Protein AF-0000000072576272 (afdb_homodimer)

Structure (mmCIF, N/CA/C/O backbone):
data_AF-0000000072576272-model_v1
#
loop_
_entity.id
_entity.type
_entity.pdbx_description
1 polymer 'DNA-binding protein'
#
loop_
_atom_site.group_PDB
_atom_site.id
_atom_site.type_symbol
_atom_site.label_atom_id
_atom_site.label_alt_id
_atom_site.label_comp_id
_atom_site.label_asym_id
_atom_site.label_entity_id
_atom_site.label_seq_id
_atom_site.pdbx_PDB_ins_code
_atom_site.Cartn_x
_atom_site.Cartn_y
_atom_site.Cartn_z
_atom_site.occupancy
_atom_site.B_iso_or_equiv
_atom_site.auth_seq_id
_atom_site.auth_comp_id
_atom_site.auth_asym_id
_atom_site.auth_atom_id
_atom_site.pdbx_PDB_model_num
ATOM 1 N N . MET A 1 1 ? 11.078 61.406 -51.906 1 22.48 1 MET A N 1
ATOM 2 C CA . MET A 1 1 ? 11.797 60.844 -50.75 1 22.48 1 MET A CA 1
ATOM 3 C C . MET A 1 1 ? 10.922 59.875 -49.969 1 22.48 1 MET A C 1
ATOM 5 O O . MET A 1 1 ? 9.695 59.875 -50.125 1 22.48 1 MET A O 1
ATOM 9 N N . GLY A 1 2 ? 11.43 59.25 -48.812 1 22.41 2 GLY A N 1
ATOM 10 C CA . GLY A 1 2 ? 11.805 57.938 -48.281 1 22.41 2 GLY A CA 1
ATOM 11 C C . GLY A 1 2 ? 10.773 57.375 -47.312 1 22.41 2 GLY A C 1
ATOM 12 O O . GLY A 1 2 ? 10.977 56.312 -46.75 1 22.41 2 GLY A O 1
ATOM 13 N N . PRO A 1 3 ? 9.586 58.031 -46.969 1 25.97 3 PRO A N 1
ATOM 14 C CA . PRO A 1 3 ? 9.297 57.75 -45.562 1 25.97 3 PRO A CA 1
ATOM 15 C C . PRO A 1 3 ? 8.672 56.375 -45.344 1 25.97 3 PRO A C 1
ATOM 17 O O . PRO A 1 3 ? 7.793 55.969 -46.094 1 25.97 3 PRO A O 1
ATOM 20 N N . LEU A 1 4 ? 9.484 55.281 -45 1 25.03 4 LEU A N 1
ATOM 21 C CA . LEU A 1 4 ? 9.469 53.844 -44.75 1 25.03 4 LEU A CA 1
ATOM 22 C C . LEU A 1 4 ? 8.508 53.5 -43.625 1 25.03 4 LEU A C 1
ATOM 24 O O . LEU A 1 4 ? 8.602 52.438 -43.031 1 25.03 4 LEU A O 1
ATOM 28 N N . SER A 1 5 ? 7.391 54.125 -43.438 1 25.56 5 SER A N 1
ATOM 29 C CA . SER A 1 5 ? 6.77 54.031 -42.125 1 25.56 5 SER A CA 1
ATOM 30 C C . SER A 1 5 ? 6.352 52.625 -41.781 1 25.56 5 SER A C 1
ATOM 32 O O . SER A 1 5 ? 5.305 52.156 -42.25 1 25.56 5 SER A O 1
ATOM 34 N N . GLY A 1 6 ? 7.293 51.594 -41.875 1 22.08 6 GLY A N 1
ATOM 35 C CA . GLY A 1 6 ? 7.098 50.156 -41.75 1 22.08 6 GLY A CA 1
ATOM 36 C C . GLY A 1 6 ? 6.488 49.75 -40.438 1 22.08 6 GLY A C 1
ATOM 37 O O . GLY A 1 6 ? 7.16 49.812 -39.375 1 22.08 6 GLY A O 1
ATOM 38 N N . ARG A 1 7 ? 5.332 50.125 -40.094 1 24.16 7 ARG A N 1
ATOM 39 C CA . ARG A 1 7 ? 4.68 49.844 -38.812 1 24.16 7 ARG A CA 1
ATOM 40 C C . ARG A 1 7 ? 4.625 48.344 -38.531 1 24.16 7 ARG A C 1
ATOM 42 O O . ARG A 1 7 ? 3.799 47.625 -39.125 1 24.16 7 ARG A O 1
ATOM 49 N N . ASP A 1 8 ? 5.824 47.688 -38.531 1 22.64 8 ASP A N 1
ATOM 50 C CA . ASP A 1 8 ? 6.004 46.281 -38.281 1 22.64 8 ASP A CA 1
ATOM 51 C C . ASP A 1 8 ? 5.285 45.844 -37 1 22.64 8 ASP A C 1
ATOM 53 O O . ASP A 1 8 ? 5.59 46.344 -35.906 1 22.64 8 ASP A O 1
ATOM 57 N N . GLY A 1 9 ? 4.012 45.781 -37.125 1 21.58 9 GLY A N 1
ATOM 58 C CA . GLY A 1 9 ? 3.092 45.375 -36.062 1 21.58 9 GLY A CA 1
ATOM 59 C C . GLY A 1 9 ? 3.525 44.125 -35.344 1 21.58 9 GLY A C 1
ATOM 60 O O . GLY A 1 9 ? 3.662 43.062 -35.969 1 21.58 9 GLY A O 1
ATOM 61 N N . TRP A 1 10 ? 4.551 44.219 -34.406 1 22.73 10 TRP A N 1
ATOM 62 C CA . TRP A 1 10 ? 5.066 43.188 -33.531 1 22.73 10 TRP A CA 1
ATOM 63 C C . TRP A 1 10 ? 3.928 42.406 -32.875 1 22.73 10 TRP A C 1
ATOM 65 O O . TRP A 1 10 ? 3.156 42.969 -32.094 1 22.73 10 TRP A O 1
ATOM 75 N N . GLU A 1 11 ? 3.105 41.719 -33.688 1 22.34 11 GLU A N 1
ATOM 76 C CA . GLU A 1 11 ? 2.121 40.812 -33.094 1 22.34 11 GLU A CA 1
ATOM 77 C C . GLU A 1 11 ? 2.756 39.906 -32.062 1 22.34 11 GLU A C 1
ATOM 79 O O . GLU A 1 11 ? 3.596 39.062 -32.375 1 22.34 11 GLU A O 1
ATOM 84 N N . VAL A 1 12 ? 3.154 40.469 -30.922 1 23.55 12 VAL A N 1
ATOM 85 C CA . VAL A 1 12 ? 3.604 39.688 -29.766 1 23.55 12 VAL A CA 1
ATOM 86 C C . VAL A 1 12 ? 2.67 38.5 -29.547 1 23.55 12 VAL A C 1
ATOM 88 O O . VAL A 1 12 ? 1.47 38.688 -29.328 1 23.55 12 VAL A O 1
ATOM 91 N N . SER A 1 13 ? 2.785 37.5 -30.391 1 22.16 13 SER A N 1
ATOM 92 C CA . SER A 1 13 ? 2.156 36.219 -30.156 1 22.16 13 SER A CA 1
ATOM 93 C C . SER A 1 13 ? 2.209 35.844 -28.672 1 22.16 13 SER A C 1
ATOM 95 O O . SER A 1 13 ? 3.291 35.719 -28.094 1 22.16 13 SER A O 1
ATOM 97 N N . ARG A 1 14 ? 1.21 36.219 -27.906 1 23.78 14 ARG A N 1
ATOM 98 C CA . ARG A 1 14 ? 0.856 35.812 -26.562 1 23.78 14 ARG A CA 1
ATOM 99 C C . ARG A 1 14 ? 1.092 34.312 -26.375 1 23.78 14 ARG A C 1
ATOM 101 O O . ARG A 1 14 ? 0.401 33.5 -26.984 1 23.78 14 ARG A O 1
ATOM 108 N N . MET A 1 15 ? 2.381 33.906 -26.516 1 22.58 15 MET A N 1
ATOM 109 C CA . MET A 1 15 ? 2.77 32.562 -26.125 1 22.58 15 MET A CA 1
ATOM 110 C C . MET A 1 15 ? 1.985 32.094 -24.906 1 22.58 15 MET A C 1
ATOM 112 O O . MET A 1 15 ? 2.082 32.688 -23.828 1 22.58 15 MET A O 1
ATOM 116 N N . THR A 1 16 ? 0.76 31.672 -25.141 1 24.33 16 THR A N 1
ATOM 117 C CA . THR A 1 16 ? -0.129 30.984 -24.203 1 24.33 16 THR A CA 1
ATOM 118 C C . THR A 1 16 ? 0.655 30.016 -23.328 1 24.33 16 THR A C 1
ATOM 120 O O . THR A 1 16 ? 1.372 29.141 -23.844 1 24.33 16 THR A O 1
ATOM 123 N N . ASP A 1 17 ? 1.255 30.547 -22.266 1 23.66 17 ASP A N 1
ATOM 124 C CA . ASP A 1 17 ? 1.929 29.828 -21.188 1 23.66 17 ASP A CA 1
ATOM 125 C C . ASP A 1 17 ? 1.191 28.547 -20.844 1 23.66 17 ASP A C 1
ATOM 127 O O . ASP A 1 17 ? 0.125 28.578 -20.219 1 23.66 17 ASP A O 1
ATOM 131 N N . GLY A 1 18 ? 0.943 27.609 -21.734 1 25.03 18 GLY A N 1
ATOM 132 C CA . GLY A 1 18 ? 0.444 26.25 -21.547 1 25.03 18 GLY A CA 1
ATOM 133 C C . GLY A 1 18 ? 1.062 25.547 -20.359 1 25.03 18 GLY A C 1
ATOM 134 O O . GLY A 1 18 ? 1.718 24.516 -20.516 1 25.03 18 GLY A O 1
ATOM 135 N N . THR A 1 19 ? 1.659 26.312 -19.453 1 26.7 19 THR A N 1
ATOM 136 C CA . THR A 1 19 ? 2.219 25.641 -18.281 1 26.7 19 THR A CA 1
ATOM 137 C C . THR A 1 19 ? 1.241 24.594 -17.734 1 26.7 19 THR A C 1
ATOM 139 O O . THR A 1 19 ? 0.133 24.938 -17.328 1 26.7 19 THR A O 1
ATOM 142 N N . GLY A 1 20 ? 1.047 23.562 -18.344 1 26.77 20 GLY A N 1
ATOM 143 C CA . GLY A 1 20 ? 0.31 22.391 -17.906 1 26.77 20 GLY A CA 1
ATOM 144 C C . GLY A 1 20 ? 0.297 22.219 -16.391 1 26.77 20 GLY A C 1
ATOM 145 O O . GLY A 1 20 ? 1.188 22.719 -15.703 1 26.77 20 GLY A O 1
ATOM 146 N N . GLY A 1 21 ? -0.898 22.094 -15.82 1 28.64 21 GLY A N 1
ATOM 147 C CA . GLY A 1 21 ? -1.376 22.062 -14.445 1 28.64 21 GLY A CA 1
ATOM 148 C C . GLY A 1 21 ? -0.506 21.219 -13.531 1 28.64 21 GLY A C 1
ATOM 149 O O . GLY A 1 21 ? -0.474 20 -13.656 1 28.64 21 GLY A O 1
ATOM 150 N N . ALA A 1 22 ? 0.63 21.531 -13.211 1 30.88 22 ALA A N 1
ATOM 151 C CA . ALA A 1 22 ? 1.4 21.156 -12.031 1 30.88 22 ALA A CA 1
ATOM 152 C C . ALA A 1 22 ? 0.482 20.875 -10.844 1 30.88 22 ALA A C 1
ATOM 154 O O . ALA A 1 22 ? -0.391 21.688 -10.516 1 30.88 22 ALA A O 1
ATOM 155 N N . GLY A 1 23 ? 0.097 19.547 -10.719 1 32.31 23 GLY A N 1
ATOM 156 C CA . GLY A 1 23 ? -0.781 18.938 -9.734 1 32.31 23 GLY A CA 1
ATOM 157 C C . GLY A 1 23 ? -0.742 19.625 -8.383 1 32.31 23 GLY A C 1
ATOM 158 O O . GLY A 1 23 ? 0.329 19.797 -7.797 1 32.31 23 GLY A O 1
ATOM 159 N N . GLU A 1 24 ? -1.541 20.594 -8.156 1 35.34 24 GLU A N 1
ATOM 160 C CA . GLU A 1 24 ? -1.803 21.203 -6.859 1 35.34 24 GLU A CA 1
ATOM 161 C C . GLU A 1 24 ? -1.74 20.156 -5.742 1 35.34 24 GLU A C 1
ATOM 163 O O . GLU A 1 24 ? -2.285 19.062 -5.879 1 35.34 24 GLU A O 1
ATOM 168 N N . PRO A 1 25 ? -0.757 20.156 -5.004 1 39.19 25 PRO A N 1
ATOM 169 C CA . PRO A 1 25 ? -0.667 19.188 -3.9 1 39.19 25 PRO A CA 1
ATOM 170 C C . PRO A 1 25 ? -2.006 18.969 -3.199 1 39.19 25 PRO A C 1
ATOM 172 O O . PRO A 1 25 ? -2.863 19.859 -3.207 1 39.19 25 PRO A O 1
ATOM 175 N N . GLU A 1 26 ? -2.65 17.828 -3.193 1 44.94 26 GLU A N 1
ATOM 176 C CA . GLU A 1 26 ? -3.84 17.531 -2.408 1 44.94 26 GLU A CA 1
ATOM 177 C C . GLU A 1 26 ? -3.729 18.078 -0.992 1 44.94 26 GLU A C 1
ATOM 179 O O . GLU A 1 26 ? -2.631 18.156 -0.433 1 44.94 26 GLU A O 1
ATOM 184 N N . ALA A 1 27 ? -4.828 18.734 -0.482 1 51.06 27 ALA A N 1
ATOM 185 C CA . ALA A 1 27 ? -5.012 19.328 0.837 1 51.06 27 ALA A CA 1
ATOM 186 C C . ALA A 1 27 ? -4.539 18.391 1.939 1 51.06 27 ALA A C 1
ATOM 188 O O . ALA A 1 27 ? -4.91 17.219 1.958 1 51.06 27 ALA A O 1
ATOM 189 N N . SER A 1 28 ? -3.338 18.453 2.318 1 58.81 28 SER A N 1
ATOM 190 C CA . SER A 1 28 ? -2.82 17.766 3.494 1 58.81 28 SER A CA 1
ATOM 191 C C . SER A 1 28 ? -3.301 18.438 4.781 1 58.81 28 SER A C 1
ATOM 193 O O . SER A 1 28 ? -3.742 19.578 4.766 1 58.81 28 SER A O 1
ATOM 195 N N . ASP A 1 29 ? -3.477 17.609 5.742 1 63.03 29 ASP A N 1
ATOM 196 C CA . ASP A 1 29 ? -3.857 18.156 7.039 1 63.03 29 ASP A CA 1
ATOM 197 C C . ASP A 1 29 ? -2.975 19.344 7.41 1 63.03 29 ASP A C 1
ATOM 199 O O . ASP A 1 29 ? -3.449 20.312 8.008 1 63.03 29 ASP A O 1
ATOM 203 N N . SER A 1 30 ? -1.798 19.203 6.93 1 67.75 30 SER A N 1
ATOM 204 C CA . SER A 1 30 ? -0.899 20.328 7.23 1 67.75 30 SER A CA 1
ATOM 205 C C . SER A 1 30 ? -1.295 21.578 6.457 1 67.75 30 SER A C 1
ATOM 207 O O . SER A 1 30 ? -1.229 22.688 6.992 1 67.75 30 SER A O 1
ATOM 209 N N . LEU A 1 31 ? -1.839 21.328 5.242 1 73.75 31 LEU A N 1
ATOM 210 C CA 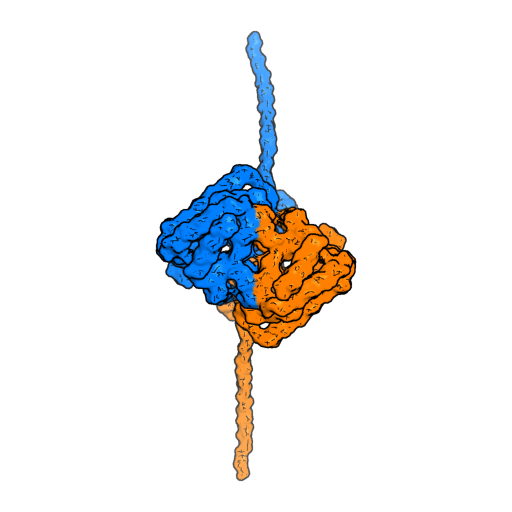. LEU A 1 31 ? -2.27 22.453 4.438 1 73.75 31 LEU A CA 1
ATOM 211 C C . LEU A 1 31 ? -3.52 23.109 5.027 1 73.75 31 LEU A C 1
ATOM 213 O O . LEU A 1 31 ? -3.615 24.328 5.102 1 73.75 31 LEU A O 1
ATOM 217 N N . LYS A 1 32 ? -4.391 22.25 5.434 1 76.25 32 LYS A N 1
ATOM 218 C CA . LYS A 1 32 ? -5.617 22.766 6.031 1 76.25 32 LYS A CA 1
ATOM 219 C C . LYS A 1 32 ? -5.316 23.516 7.332 1 76.25 32 LYS A C 1
ATOM 221 O O . LYS A 1 32 ? -5.875 24.578 7.586 1 76.25 32 LYS A O 1
ATOM 226 N N . ALA A 1 33 ? -4.406 22.859 8.148 1 78.69 33 ALA A N 1
ATOM 227 C CA . ALA A 1 33 ? -4.004 23.516 9.391 1 78.69 33 ALA A CA 1
ATOM 228 C C . ALA A 1 33 ? -3.377 24.875 9.109 1 78.69 33 ALA A C 1
ATOM 230 O O . ALA A 1 33 ? -3.695 25.859 9.773 1 78.69 33 ALA A O 1
ATOM 231 N N . PHE A 1 34 ? -2.535 24.891 8.07 1 86.31 34 PHE A N 1
ATOM 232 C CA . PHE A 1 34 ? -1.884 26.125 7.688 1 86.31 34 PHE A CA 1
ATOM 233 C C . PHE A 1 34 ? -2.91 27.156 7.234 1 86.31 34 PHE A C 1
ATOM 235 O O . PHE A 1 34 ? -2.863 28.328 7.656 1 86.31 34 PHE A O 1
ATOM 242 N N . GLY A 1 35 ? -3.822 26.656 6.391 1 89.12 35 GLY A N 1
ATOM 243 C CA . GLY A 1 35 ? -4.871 27.531 5.902 1 89.12 35 GLY A CA 1
ATOM 244 C C . GLY A 1 35 ? -5.68 28.172 7.016 1 89.12 35 GLY A C 1
ATOM 245 O O . GLY A 1 35 ? -5.992 29.359 6.961 1 89.12 35 GLY A O 1
ATOM 246 N N . GLU A 1 36 ? -6.004 27.406 8.047 1 88.12 36 GLU A N 1
ATOM 247 C CA . GLU A 1 36 ? -6.75 27.906 9.195 1 88.12 36 GLU A CA 1
ATOM 248 C C . GLU A 1 36 ? -5.957 28.984 9.938 1 88.12 36 GLU A C 1
ATOM 250 O O . GLU A 1 36 ? -6.531 29.953 10.445 1 88.12 36 GLU A O 1
ATOM 255 N N . VAL A 1 37 ? -4.648 28.781 10.039 1 91.31 37 VAL A N 1
ATOM 256 C CA . VAL A 1 37 ? -3.795 29.75 10.711 1 91.31 37 VAL A CA 1
ATOM 257 C C . VAL A 1 37 ? -3.779 31.062 9.922 1 91.31 37 VAL A C 1
ATOM 259 O O . VAL A 1 37 ? -3.91 32.156 10.5 1 91.31 37 VAL A O 1
ATOM 262 N N . VAL A 1 38 ? -3.664 30.938 8.578 1 93.69 38 VAL A N 1
ATOM 263 C CA . VAL A 1 38 ? -3.697 32.125 7.73 1 93.69 38 VAL A CA 1
ATOM 264 C C . VAL A 1 38 ? -5.02 32.875 7.922 1 93.69 38 VAL A C 1
ATOM 266 O O . VAL A 1 38 ? -5.039 34.094 8.125 1 93.69 38 VAL A O 1
ATOM 269 N N . LYS A 1 39 ? -6.074 32.125 7.902 1 93.75 39 LYS A N 1
ATOM 270 C CA . LYS A 1 39 ? -7.414 32.688 8.055 1 93.75 39 LYS A CA 1
ATOM 271 C C . LYS A 1 39 ? -7.562 33.375 9.391 1 93.75 39 LYS A C 1
ATOM 273 O O . LYS A 1 39 ? -8.102 34.5 9.453 1 93.75 39 LYS A O 1
ATOM 278 N N . ALA A 1 40 ? -7.125 32.781 10.453 1 92.62 40 ALA A N 1
ATOM 279 C CA . ALA A 1 40 ? -7.215 33.375 11.789 1 92.62 40 ALA A CA 1
ATOM 280 C C . ALA A 1 40 ? -6.453 34.688 11.859 1 92.62 40 ALA A C 1
ATOM 282 O O . ALA A 1 40 ? -6.961 35.688 12.398 1 92.62 40 ALA A O 1
ATOM 283 N N . PHE A 1 41 ? -5.246 34.719 11.312 1 94.38 41 PHE A N 1
ATOM 284 C CA . PHE A 1 41 ? -4.441 35.938 11.328 1 94.38 41 PHE A CA 1
ATOM 285 C C . PHE A 1 41 ? -5.078 37.031 10.469 1 94.38 41 PHE A C 1
ATOM 287 O O . PHE A 1 41 ? -5.047 38.219 10.82 1 94.38 41 PHE A O 1
ATOM 294 N N . ARG A 1 42 ? -5.637 36.562 9.312 1 95 42 ARG A N 1
ATOM 295 C CA . ARG A 1 42 ? -6.309 37.531 8.453 1 95 42 ARG A CA 1
ATOM 296 C C . ARG A 1 42 ? -7.484 38.188 9.188 1 95 42 ARG A C 1
ATOM 298 O O . ARG A 1 42 ? -7.633 39.406 9.156 1 95 42 ARG A O 1
ATOM 305 N N . LYS A 1 43 ? -8.234 37.406 9.875 1 93.88 43 LYS A N 1
ATOM 306 C CA . LYS A 1 43 ? -9.398 37.906 10.609 1 93.88 43 LYS A CA 1
ATOM 307 C C . LYS A 1 43 ? -8.969 38.781 11.773 1 93.88 43 LYS A C 1
ATOM 309 O O . LYS A 1 43 ? -9.609 39.812 12.055 1 93.88 43 LYS A O 1
ATOM 314 N N . ARG A 1 44 ? -7.961 38.406 12.422 1 91.75 44 ARG A N 1
ATOM 315 C CA . ARG A 1 44 ? -7.434 39.219 13.523 1 91.75 44 ARG A CA 1
ATOM 316 C C . ARG A 1 44 ? -7.02 40.594 13.031 1 91.75 44 ARG A C 1
ATOM 318 O O . ARG A 1 44 ? -7.199 41.594 13.742 1 91.75 44 ARG A O 1
ATOM 325 N N . ALA A 1 45 ? -6.469 40.656 11.859 1 93.69 45 ALA A N 1
ATOM 326 C CA . ALA A 1 45 ? -6.031 41.906 11.266 1 93.69 45 ALA A CA 1
ATOM 327 C C . ALA A 1 45 ? -7.215 42.719 10.734 1 93.69 45 ALA A C 1
ATOM 329 O O . ALA A 1 45 ? -7.047 43.812 10.25 1 93.69 45 ALA A O 1
ATOM 330 N N . GLY A 1 46 ? -8.469 42.062 10.773 1 94 46 GLY A N 1
ATOM 331 C CA . GLY A 1 46 ? -9.672 42.719 10.32 1 94 46 GLY A CA 1
ATOM 332 C C . GLY A 1 46 ? -9.797 42.781 8.812 1 94 46 GLY A C 1
ATOM 333 O O . GLY A 1 46 ? -10.445 43.688 8.273 1 94 46 GLY A O 1
ATOM 334 N N . LEU A 1 47 ? -9.148 41.969 8.141 1 95.5 47 LEU A N 1
ATOM 335 C CA . LEU A 1 47 ? -9.125 42.031 6.684 1 95.5 47 LEU A CA 1
ATOM 336 C C . LEU A 1 47 ? -10.055 40.969 6.094 1 95.5 47 LEU A C 1
ATOM 338 O O . LEU A 1 47 ? -10.133 39.844 6.602 1 95.5 47 LEU A O 1
ATOM 342 N N . THR A 1 48 ? -10.812 41.406 5.109 1 94.88 48 THR A N 1
ATOM 343 C CA . THR A 1 48 ? -11.484 40.438 4.258 1 94.88 48 THR A CA 1
ATOM 344 C C . THR A 1 48 ? -10.492 39.812 3.277 1 94.88 48 THR A C 1
ATOM 346 O O . THR A 1 48 ? -9.359 40.25 3.15 1 94.88 48 THR A O 1
ATOM 349 N N . GLN A 1 49 ? -10.891 38.688 2.609 1 95.25 49 GLN A N 1
ATOM 350 C CA . GLN A 1 49 ? -10.023 38.062 1.602 1 95.25 49 GLN A CA 1
ATOM 351 C C . GLN A 1 49 ? -9.734 39.062 0.468 1 95.25 49 GLN A C 1
ATOM 353 O O . GLN A 1 49 ? -8.625 39.094 -0.058 1 95.25 49 GLN A O 1
ATOM 358 N N . GLU A 1 50 ? -10.719 39.844 0.169 1 94.31 50 GLU A N 1
ATOM 359 C CA . GLU A 1 50 ? -10.594 40.844 -0.888 1 94.31 50 GLU A CA 1
ATOM 360 C C . GLU A 1 50 ? -9.562 41.906 -0.524 1 94.31 50 GLU A C 1
ATOM 362 O O . GLU A 1 50 ? -8.836 42.406 -1.392 1 94.31 50 GLU A O 1
ATOM 367 N N . GLU A 1 51 ? -9.586 42.312 0.74 1 95.62 51 GLU A N 1
ATOM 368 C CA . GLU A 1 51 ? -8.641 43.312 1.218 1 95.62 51 GLU A CA 1
ATOM 369 C C . GLU A 1 51 ? -7.246 42.719 1.394 1 95.62 51 GLU A C 1
ATOM 371 O O . GLU A 1 51 ? -6.246 43.438 1.256 1 95.62 51 GLU A O 1
ATOM 376 N N . PHE A 1 52 ? -7.172 41.469 1.712 1 96.06 52 PHE A N 1
ATOM 377 C CA . PHE A 1 52 ? -5.918 40.781 2.008 1 96.06 52 PHE A CA 1
ATOM 378 C C . PHE A 1 52 ? -5.176 40.438 0.723 1 96.06 52 PHE A C 1
ATOM 380 O O . PHE A 1 52 ? -3.949 40.531 0.661 1 96.06 52 PHE A O 1
ATOM 387 N N . ALA A 1 53 ? -5.805 40.062 -0.354 1 95.25 53 ALA A N 1
ATOM 388 C CA . ALA A 1 53 ? -5.258 39.5 -1.587 1 95.25 53 ALA A CA 1
ATOM 389 C C . ALA A 1 53 ? -4.242 40.469 -2.215 1 95.25 53 ALA A C 1
ATOM 391 O O . ALA A 1 53 ? -3.123 40.062 -2.539 1 95.25 53 ALA A O 1
ATOM 392 N N . PRO A 1 54 ? -4.602 41.781 -2.303 1 94.31 54 PRO A N 1
ATOM 393 C CA . PRO A 1 54 ? -3.617 42.688 -2.875 1 94.31 54 PRO A CA 1
ATOM 394 C C . PRO A 1 54 ? -2.361 42.844 -2.018 1 94.31 54 PRO A C 1
ATOM 396 O O . PRO A 1 54 ? -1.271 43.062 -2.545 1 94.31 54 PRO A O 1
ATOM 399 N N . GLN A 1 55 ? -2.471 42.688 -0.7 1 95.19 55 GLN A N 1
ATOM 400 C CA . GLN A 1 55 ? -1.34 42.844 0.209 1 95.19 55 GLN A CA 1
ATOM 401 C C . GLN A 1 55 ? -0.342 41.688 0.036 1 95.19 55 GLN A C 1
ATOM 403 O O . GLN A 1 55 ? 0.855 41.875 0.272 1 95.19 55 GLN A O 1
ATOM 408 N N . VAL A 1 56 ? -0.884 40.594 -0.365 1 94.31 56 VAL A N 1
ATOM 409 C CA . VAL A 1 56 ? 0.008 39.438 -0.54 1 94.31 56 VAL A CA 1
ATOM 410 C C . VAL A 1 56 ? 0.266 39.219 -2.027 1 94.31 56 VAL A C 1
ATOM 412 O O . VAL A 1 56 ? 0.978 38.281 -2.402 1 94.31 56 VAL A O 1
ATOM 415 N N . ARG A 1 57 ? -0.336 40 -2.971 1 92.06 57 ARG A N 1
ATOM 416 C CA . ARG A 1 57 ? -0.122 40 -4.414 1 92.06 57 ARG A CA 1
ATOM 417 C C . ARG A 1 57 ? -0.586 38.688 -5.047 1 92.06 57 ARG A C 1
ATOM 419 O O . ARG A 1 57 ? 0.138 38.094 -5.84 1 92.06 57 ARG A O 1
ATOM 426 N N . TYR A 1 58 ? -1.602 38.156 -4.609 1 90.94 58 TYR A N 1
ATOM 427 C CA . TYR A 1 58 ? -2.273 37 -5.195 1 90.94 58 TYR A CA 1
ATOM 428 C C . TYR A 1 58 ? -3.756 37.281 -5.406 1 90.94 58 TYR A C 1
ATOM 430 O O . TYR A 1 58 ? -4.297 38.25 -4.852 1 90.94 58 TYR A O 1
ATOM 438 N N . SER A 1 59 ? -4.383 36.562 -6.219 1 90.06 59 SER A N 1
ATOM 439 C CA . SER A 1 59 ? -5.812 36.719 -6.453 1 90.06 59 SER A CA 1
ATOM 440 C C . SER A 1 59 ? -6.629 36.25 -5.254 1 90.06 59 SER A C 1
ATOM 442 O O . SER A 1 59 ? -6.152 35.438 -4.441 1 90.06 59 SER A O 1
ATOM 444 N N . VAL A 1 60 ? -7.828 36.812 -5.121 1 92.38 60 VAL A N 1
ATOM 445 C CA . VAL A 1 60 ? -8.734 36.438 -4.043 1 92.38 60 VAL A CA 1
ATOM 446 C C . VAL A 1 60 ? -8.992 34.938 -4.086 1 92.38 60 VAL A C 1
ATOM 448 O O . VAL A 1 60 ? -8.938 34.281 -3.055 1 92.38 60 VAL A O 1
ATOM 451 N N . PRO A 1 61 ? -9.164 34.344 -5.281 1 85.69 61 PRO A N 1
ATOM 452 C CA . PRO A 1 61 ? -9.367 32.875 -5.297 1 85.69 61 PRO A CA 1
ATOM 453 C C . PRO A 1 61 ? -8.156 32.094 -4.797 1 85.69 61 PRO A C 1
ATOM 455 O O . PRO A 1 61 ? -8.305 31.094 -4.121 1 85.69 61 PRO A O 1
ATOM 458 N N . THR A 1 62 ? -7.059 32.594 -5.137 1 85.12 62 THR A N 1
ATOM 459 C CA . THR A 1 62 ? -5.844 31.938 -4.664 1 85.12 62 THR A CA 1
ATOM 460 C C . THR A 1 62 ? -5.75 32 -3.145 1 85.12 62 THR A C 1
ATOM 462 O O . THR A 1 62 ? -5.449 30.984 -2.494 1 85.12 62 THR A O 1
ATOM 465 N N . VAL A 1 63 ? -6 33.156 -2.598 1 92.75 63 VAL A N 1
ATOM 466 C CA . VAL A 1 63 ? -5.98 33.344 -1.148 1 92.75 63 VAL A CA 1
ATOM 467 C C . VAL A 1 63 ? -7.008 32.406 -0.504 1 92.75 63 VAL A C 1
ATOM 469 O O . VAL A 1 63 ? -6.707 31.734 0.481 1 92.75 63 VAL A O 1
ATOM 472 N N . ALA A 1 64 ? -8.156 32.344 -1.059 1 90.12 64 ALA A N 1
ATOM 473 C CA . ALA A 1 64 ? -9.211 31.469 -0.547 1 90.12 64 ALA A CA 1
ATOM 474 C C . ALA A 1 64 ? -8.781 30 -0.574 1 90.12 64 ALA A C 1
ATOM 476 O O . ALA A 1 64 ? -9 29.266 0.391 1 90.12 64 ALA A O 1
ATOM 477 N N . SER A 1 65 ? -8.148 29.594 -1.685 1 85.38 65 SER A N 1
ATOM 478 C CA . SER A 1 65 ? -7.691 28.219 -1.839 1 85.38 65 SER A CA 1
ATOM 479 C C . SER A 1 65 ? -6.645 27.859 -0.788 1 85.38 65 SER A C 1
ATOM 481 O O . SER A 1 65 ? -6.652 26.75 -0.248 1 85.38 65 SER A O 1
ATOM 483 N N . ILE A 1 66 ? -5.77 28.781 -0.498 1 84.75 66 ILE A N 1
ATOM 484 C CA . ILE A 1 66 ? -4.73 28.562 0.501 1 84.75 66 ILE A CA 1
ATOM 485 C C . ILE A 1 66 ? -5.359 28.453 1.888 1 84.75 66 ILE A C 1
ATOM 487 O O . ILE A 1 66 ? -5.043 27.547 2.654 1 84.75 66 ILE A O 1
ATOM 491 N N . GLU A 1 67 ? -6.297 29.375 2.219 1 91.25 67 GLU A N 1
ATOM 492 C CA . GLU A 1 67 ? -6.934 29.391 3.531 1 91.25 67 GLU A CA 1
ATOM 493 C C . GLU A 1 67 ? -7.766 28.125 3.748 1 91.25 67 GLU A C 1
ATOM 495 O O . GLU A 1 67 ? -7.961 27.688 4.887 1 91.25 67 GLU A O 1
ATOM 500 N N . GLN A 1 68 ? -8.148 27.562 2.654 1 80.75 68 GLN A N 1
ATOM 501 C CA . GLN A 1 68 ? -8.977 26.359 2.736 1 80.75 68 GLN A CA 1
ATOM 502 C C . GLN A 1 68 ? -8.117 25.109 2.684 1 80.75 68 GLN A C 1
ATOM 504 O O . GLN A 1 68 ? -8.633 23.984 2.744 1 80.75 68 GLN A O 1
ATOM 509 N N . GLY A 1 69 ? -6.844 25.25 2.561 1 77.81 69 GLY A N 1
ATOM 510 C CA . GLY A 1 69 ? -5.922 24.125 2.516 1 77.81 69 GLY A CA 1
ATOM 511 C C . GLY A 1 69 ? -5.934 23.406 1.187 1 77.81 69 GLY A C 1
ATOM 512 O O . GLY A 1 69 ? -5.605 22.219 1.121 1 77.81 69 GLY A O 1
ATOM 513 N N . ARG A 1 70 ? -6.398 24 0.149 1 66.69 70 ARG A N 1
ATOM 514 C CA . ARG A 1 70 ? -6.535 23.359 -1.153 1 66.69 70 ARG A CA 1
ATOM 515 C C . ARG A 1 70 ? -5.336 23.656 -2.045 1 66.69 70 ARG A C 1
ATOM 517 O O . ARG A 1 70 ? -5.223 23.125 -3.146 1 66.69 70 ARG A O 1
ATOM 524 N N . ARG A 1 71 ? -4.559 24.531 -1.599 1 66.56 71 ARG A N 1
ATOM 525 C CA . ARG A 1 71 ? -3.4 24.969 -2.375 1 66.56 71 ARG A CA 1
ATOM 526 C C . ARG A 1 71 ? -2.18 25.141 -1.481 1 66.56 71 ARG A C 1
ATOM 528 O O . ARG A 1 71 ? -2.283 25.703 -0.384 1 66.56 71 ARG A O 1
ATOM 535 N N . PHE A 1 72 ? -1.094 24.547 -2.008 1 70.5 72 PHE A N 1
ATOM 536 C CA . PHE A 1 72 ? 0.169 24.812 -1.327 1 70.5 72 PHE A CA 1
ATOM 537 C C . PHE A 1 72 ? 0.569 26.266 -1.466 1 70.5 72 PHE A C 1
ATOM 539 O O . PHE A 1 72 ? 0.594 26.812 -2.574 1 70.5 72 PHE A O 1
ATOM 546 N N . PRO A 1 73 ? 0.807 26.906 -0.369 1 80.12 73 PRO A N 1
ATOM 547 C CA . PRO A 1 73 ? 1.174 28.328 -0.459 1 80.12 73 PRO A CA 1
ATOM 548 C C . PRO A 1 73 ? 2.592 28.531 -0.986 1 80.12 73 PRO A C 1
ATOM 550 O O . PRO A 1 73 ? 3.535 27.906 -0.493 1 80.12 73 PRO A O 1
ATOM 553 N N . PRO A 1 74 ? 2.689 29.297 -2.111 1 72.81 74 PRO A N 1
ATOM 554 C CA . PRO A 1 74 ? 4.039 29.688 -2.537 1 72.81 74 PRO A CA 1
ATOM 555 C C . PRO A 1 74 ? 4.832 30.375 -1.436 1 72.81 74 PRO A C 1
ATOM 557 O O . PRO A 1 74 ? 4.246 31 -0.551 1 72.81 74 PRO A O 1
ATOM 560 N N . VAL A 1 75 ? 6.172 30.234 -1.574 1 74.81 75 VAL A N 1
ATOM 561 C CA . VAL A 1 75 ? 7.062 30.797 -0.562 1 74.81 75 VAL A CA 1
ATOM 562 C C . VAL A 1 75 ? 6.844 32.312 -0.452 1 74.81 75 VAL A C 1
ATOM 564 O O . VAL A 1 75 ? 6.832 32.844 0.65 1 74.81 75 VAL A O 1
ATOM 567 N N . ASP A 1 76 ? 6.691 32.938 -1.492 1 84.69 76 ASP A N 1
ATOM 568 C CA . ASP A 1 76 ? 6.496 34.375 -1.473 1 84.69 76 ASP A CA 1
ATOM 569 C C . ASP A 1 76 ? 5.176 34.75 -0.799 1 84.69 76 ASP A C 1
ATOM 571 O O . ASP A 1 76 ? 5.082 35.781 -0.131 1 84.69 76 ASP A O 1
ATOM 575 N N . PHE A 1 77 ? 4.113 34 -0.955 1 89 77 PHE A N 1
ATOM 576 C CA . PHE A 1 77 ? 2.863 34.25 -0.238 1 89 77 PHE A CA 1
ATOM 577 C C . PHE A 1 77 ? 3.09 34.188 1.27 1 89 77 PHE A C 1
ATOM 579 O O . PHE A 1 77 ? 2.617 35.062 1.996 1 89 77 PHE A O 1
ATOM 586 N N . VAL A 1 78 ? 3.799 33.125 1.654 1 90.25 78 VAL A N 1
ATOM 587 C CA . VAL A 1 78 ? 4.031 32.938 3.082 1 90.25 78 VAL A CA 1
ATOM 588 C C . VAL A 1 78 ? 4.77 34.156 3.656 1 90.25 78 VAL A C 1
ATOM 590 O O . VAL A 1 78 ? 4.383 34.688 4.699 1 90.25 78 VAL A O 1
ATOM 593 N N . GLU A 1 79 ? 5.746 34.594 2.955 1 88.69 79 GLU A N 1
ATOM 594 C CA . GLU A 1 79 ? 6.543 35.75 3.424 1 88.69 79 GLU A CA 1
ATOM 595 C C . GLU A 1 79 ? 5.723 37.031 3.449 1 88.69 79 GLU A C 1
ATOM 597 O O . GLU A 1 79 ? 5.77 37.781 4.422 1 88.69 79 GLU A O 1
ATOM 602 N N . ARG A 1 80 ? 5.008 37.281 2.479 1 93.38 80 ARG A N 1
ATOM 603 C CA . ARG A 1 80 ? 4.199 38.5 2.406 1 93.38 80 ARG A CA 1
ATOM 604 C C . ARG A 1 80 ? 3.072 38.469 3.432 1 93.38 80 ARG A C 1
ATOM 606 O O . ARG A 1 80 ? 2.738 39.5 4.031 1 93.38 80 ARG A O 1
ATOM 613 N N . ALA A 1 81 ? 2.473 37.281 3.6 1 94.88 81 ALA A N 1
ATOM 614 C CA . ALA A 1 81 ? 1.416 37.156 4.598 1 94.88 81 ALA A CA 1
ATOM 615 C C . ALA A 1 81 ? 1.957 37.344 6.008 1 94.88 81 ALA A C 1
ATOM 617 O O . ALA A 1 81 ? 1.3 37.969 6.844 1 94.88 81 ALA A O 1
ATOM 618 N N . GLU A 1 82 ? 3.131 36.719 6.199 1 93.31 82 GLU A N 1
ATOM 619 C CA . GLU A 1 82 ? 3.787 36.906 7.488 1 93.31 82 GLU A CA 1
ATOM 620 C C . GLU A 1 82 ? 3.928 38.375 7.836 1 93.31 82 GLU A C 1
ATOM 622 O O . GLU A 1 82 ? 3.605 38.781 8.953 1 93.31 82 GLU A O 1
ATOM 627 N N . ALA A 1 83 ? 4.332 39.156 6.914 1 93.69 83 ALA A N 1
ATOM 628 C CA . ALA A 1 83 ? 4.551 40.594 7.102 1 93.69 83 ALA A CA 1
ATOM 629 C C . ALA A 1 83 ? 3.225 41.344 7.172 1 93.69 83 ALA A C 1
ATOM 631 O O . ALA A 1 83 ? 3.01 42.156 8.086 1 93.69 83 ALA A O 1
ATOM 632 N N . ALA A 1 84 ? 2.344 41.125 6.285 1 94.88 84 ALA A N 1
ATOM 633 C CA . ALA A 1 84 ? 1.078 41.844 6.176 1 94.88 84 ALA A CA 1
ATOM 634 C C . ALA A 1 84 ? 0.208 41.625 7.41 1 94.88 84 ALA A C 1
ATOM 636 O O . ALA A 1 84 ? -0.54 42.5 7.824 1 94.88 84 ALA A O 1
ATOM 637 N N . LEU A 1 85 ? 0.349 40.406 8 1 94.44 85 LEU A N 1
ATOM 638 C CA . LEU A 1 85 ? -0.548 40.031 9.094 1 94.44 85 LEU A CA 1
ATOM 639 C C . LEU A 1 85 ? 0.165 40.125 10.438 1 94.44 85 LEU A C 1
ATOM 641 O O . LEU A 1 85 ? -0.436 39.875 11.484 1 94.44 85 LEU A O 1
ATOM 645 N N . ASP A 1 86 ? 1.392 40.5 10.422 1 91.81 86 ASP A N 1
ATOM 646 C CA . ASP A 1 86 ? 2.197 40.531 11.633 1 91.81 86 ASP A CA 1
ATOM 647 C C . ASP A 1 86 ? 2.045 39.25 12.438 1 91.81 86 ASP A C 1
ATOM 649 O O . ASP A 1 86 ? 1.663 39.281 13.609 1 91.81 86 ASP A O 1
ATOM 653 N N . ALA A 1 87 ? 2.369 38.156 11.789 1 93 87 ALA A N 1
ATOM 654 C CA . ALA A 1 87 ? 2.076 36.844 12.344 1 93 87 ALA A CA 1
ATOM 655 C C . ALA A 1 87 ? 3.248 36.312 13.172 1 93 87 ALA A C 1
ATOM 657 O O . ALA A 1 87 ? 3.258 35.156 13.586 1 93 87 ALA A O 1
ATOM 658 N N . PHE A 1 88 ? 4.273 37.125 13.383 1 89.81 88 PHE A N 1
ATOM 659 C CA . PHE A 1 88 ? 5.379 36.938 14.32 1 89.81 88 PHE A CA 1
ATOM 660 C C . PHE A 1 88 ? 6.055 35.594 14.094 1 89.81 88 PHE A C 1
ATOM 662 O O . PHE A 1 88 ? 6.457 34.938 15.055 1 89.81 88 PHE A O 1
ATOM 669 N N . GLY A 1 89 ? 6.047 35.094 12.914 1 88.31 89 GLY A N 1
ATOM 670 C CA . GLY A 1 89 ? 6.77 33.875 12.578 1 88.31 89 GLY A CA 1
ATOM 671 C C . GLY A 1 89 ? 5.883 32.625 12.57 1 88.31 89 GLY A C 1
ATOM 672 O O . GLY A 1 89 ? 6.332 31.547 12.195 1 88.31 89 GLY A O 1
ATOM 673 N N . ALA A 1 90 ? 4.605 32.75 13 1 90.06 90 ALA A N 1
ATOM 674 C CA . ALA A 1 90 ? 3.703 31.609 13.094 1 90.06 90 ALA A CA 1
ATOM 675 C C . ALA A 1 90 ? 3.461 30.984 11.719 1 90.06 90 ALA A C 1
ATOM 677 O O . ALA A 1 90 ? 3.467 29.766 11.578 1 90.06 90 ALA A O 1
ATOM 678 N N . LEU A 1 91 ? 3.281 31.781 10.695 1 91.75 91 LEU A N 1
ATOM 679 C CA . LEU A 1 91 ? 2.998 31.266 9.352 1 91.75 91 LEU A CA 1
ATOM 680 C C . LEU A 1 91 ? 4.242 30.625 8.742 1 91.75 91 LEU A C 1
ATOM 682 O O . LEU A 1 91 ? 4.164 29.547 8.156 1 91.75 91 LEU A O 1
ATOM 686 N N . ARG A 1 92 ? 5.348 31.281 8.906 1 85 92 ARG A N 1
ATOM 687 C CA . ARG A 1 92 ? 6.605 30.719 8.438 1 85 92 ARG A CA 1
ATOM 688 C C . ARG A 1 92 ? 6.871 29.359 9.086 1 85 92 ARG A C 1
ATOM 690 O O . ARG A 1 92 ? 7.254 28.406 8.406 1 85 92 ARG A O 1
ATOM 697 N N . GLY A 1 93 ? 6.75 29.359 10.352 1 79.38 93 GLY A N 1
ATOM 698 C CA . GLY A 1 93 ? 6.949 28.125 11.07 1 79.38 93 GLY A CA 1
ATOM 699 C C . GLY A 1 93 ? 6.035 27 10.594 1 79.38 93 GLY A C 1
ATOM 700 O O . GLY A 1 93 ? 6.492 25.891 10.344 1 79.38 93 GLY A O 1
ATOM 701 N N . ALA A 1 94 ? 4.727 27.266 10.539 1 81.69 94 ALA A N 1
ATOM 702 C CA . ALA A 1 94 ? 3.76 26.281 10.094 1 81.69 94 ALA A CA 1
ATOM 703 C C . ALA A 1 94 ? 4.059 25.828 8.664 1 81.69 94 ALA A C 1
ATOM 705 O O . ALA A 1 94 ? 3.934 24.641 8.336 1 81.69 94 ALA A O 1
ATOM 706 N N . ALA A 1 95 ? 4.422 26.766 7.828 1 79.19 95 ALA A N 1
ATOM 707 C CA . ALA A 1 95 ? 4.641 26.484 6.41 1 79.19 95 ALA A CA 1
ATOM 708 C C . ALA A 1 95 ? 5.801 25.516 6.211 1 79.19 95 ALA A C 1
ATOM 710 O O . ALA A 1 95 ? 5.824 24.766 5.238 1 79.19 95 ALA A O 1
ATOM 711 N N . ARG A 1 96 ? 6.766 25.562 7.113 1 69.5 96 ARG A N 1
ATOM 712 C CA . ARG A 1 96 ? 7.918 24.672 7.008 1 69.5 96 ARG A CA 1
ATOM 713 C C . ARG A 1 96 ? 7.484 23.203 7.082 1 69.5 96 ARG A C 1
ATOM 715 O O . ARG A 1 96 ? 8.219 22.312 6.648 1 69.5 96 ARG A O 1
ATOM 722 N N . HIS A 1 97 ? 6.402 23.125 7.66 1 63.06 97 HIS A N 1
ATOM 723 C CA . HIS A 1 97 ? 5.965 21.75 7.883 1 63.06 97 HIS A CA 1
ATOM 724 C C . HIS A 1 97 ? 4.812 21.375 6.953 1 63.06 97 HIS A C 1
ATOM 726 O O . HIS A 1 97 ? 4.125 20.375 7.18 1 63.06 97 HIS A O 1
ATOM 732 N N . LEU A 1 98 ? 4.633 22.453 6.18 1 59.28 98 LEU A N 1
ATOM 733 C CA . LEU A 1 98 ? 3.619 22.109 5.184 1 59.28 98 LEU A CA 1
ATOM 734 C C . LEU A 1 98 ? 4.113 21 4.258 1 59.28 98 LEU A C 1
ATOM 736 O O . LEU A 1 98 ? 5.277 21 3.854 1 59.28 98 LEU A O 1
ATOM 740 N N . SER A 1 99 ? 3.598 19.984 4.465 1 47.22 99 SER A N 1
ATOM 741 C CA . SER A 1 99 ? 3.932 18.938 3.51 1 47.22 99 SER A CA 1
ATOM 742 C C . SER A 1 99 ? 2.848 18.797 2.449 1 47.22 99 SER A C 1
ATOM 744 O O . SER A 1 99 ? 1.673 19.062 2.711 1 47.22 99 SER A O 1
ATOM 746 N N . ARG A 1 100 ? 3.117 19.203 1.372 1 42.97 100 ARG A N 1
ATOM 747 C CA . ARG A 1 100 ? 2.199 18.594 0.414 1 42.97 100 ARG A CA 1
ATOM 748 C C . ARG A 1 100 ? 1.881 17.141 0.797 1 42.97 100 ARG A C 1
ATOM 750 O O . ARG A 1 100 ? 2.68 16.484 1.465 1 42.97 100 ARG A O 1
ATOM 757 N N . GLN A 1 101 ? 0.819 16.766 1.23 1 43.06 101 GLN A N 1
ATOM 758 C CA . GLN A 1 101 ? 0.863 15.312 1.3 1 43.06 101 GLN A CA 1
ATOM 759 C C . GLN A 1 101 ? 2.098 14.766 0.589 1 43.06 101 GLN A C 1
ATOM 761 O O . GLN A 1 101 ? 2.295 15.016 -0.602 1 43.06 101 GLN A O 1
ATOM 766 N N . PRO A 1 102 ? 3.242 14.789 1.307 1 43.56 102 PRO A N 1
ATOM 767 C CA . PRO A 1 102 ? 4.422 14.383 0.542 1 43.56 102 PRO A CA 1
ATOM 768 C C . PRO A 1 102 ? 4.086 13.414 -0.591 1 43.56 102 PRO A C 1
ATOM 770 O O . PRO A 1 102 ? 3.416 12.406 -0.366 1 43.56 102 PRO A O 1
ATOM 773 N N . GLY A 1 103 ? 3.701 13.992 -1.566 1 45.97 103 GLY A N 1
ATOM 774 C CA . GLY A 1 103 ? 3.482 13.094 -2.691 1 45.97 103 GLY A CA 1
ATOM 775 C C . GLY A 1 103 ? 4.508 11.977 -2.773 1 45.97 103 GLY A C 1
ATOM 776 O O . GLY A 1 103 ? 5.43 11.922 -1.961 1 45.97 103 GLY A O 1
ATOM 777 N N . LEU A 1 104 ? 4.191 10.961 -3.479 1 52.94 104 LEU A N 1
ATOM 778 C CA . LEU A 1 104 ? 5.016 9.797 -3.795 1 52.94 104 LEU A CA 1
ATOM 779 C C . LEU A 1 104 ? 6.473 10.203 -4.004 1 52.94 104 LEU A C 1
ATOM 781 O O . LEU A 1 104 ? 7.383 9.562 -3.477 1 52.94 104 LEU A O 1
ATOM 785 N N . ALA A 1 105 ? 6.641 11.391 -4.441 1 57.72 105 ALA A N 1
ATOM 786 C CA . ALA A 1 105 ? 7.98 11.797 -4.859 1 57.72 105 ALA A CA 1
ATOM 787 C C . ALA A 1 105 ? 8.82 12.227 -3.658 1 57.72 105 ALA A C 1
ATOM 789 O O . ALA A 1 105 ? 10.008 11.914 -3.582 1 57.72 105 ALA A O 1
ATOM 790 N N . SER A 1 106 ? 8.141 12.883 -2.66 1 58.78 106 SER A N 1
ATOM 791 C CA . SER A 1 106 ? 8.93 13.367 -1.53 1 58.78 106 SER A CA 1
ATOM 792 C C . SER A 1 106 ? 9.391 12.211 -0.646 1 58.78 106 SER A C 1
ATOM 794 O O . SER A 1 106 ? 10.562 12.141 -0.276 1 58.78 106 SER A O 1
ATOM 796 N N . TRP A 1 107 ? 8.516 11.328 -0.387 1 64.5 107 TRP A N 1
ATOM 797 C CA . TRP A 1 107 ? 8.852 10.172 0.443 1 64.5 107 TRP A CA 1
ATOM 798 C C . TRP A 1 107 ? 9.922 9.32 -0.226 1 64.5 107 TRP A C 1
ATOM 800 O O . TRP A 1 107 ? 10.844 8.836 0.437 1 64.5 107 TRP A O 1
ATOM 810 N N . PHE A 1 108 ? 9.805 9.273 -1.495 1 70.75 108 PHE A N 1
ATOM 811 C CA . PHE A 1 108 ? 10.789 8.484 -2.219 1 70.75 108 PHE A CA 1
ATOM 812 C C . PHE A 1 108 ? 12.156 9.156 -2.189 1 70.75 108 PHE A C 1
ATOM 814 O O . PHE A 1 108 ? 13.18 8.492 -2.088 1 70.75 108 PHE A O 1
ATOM 821 N N . ARG A 1 109 ? 12.109 10.445 -2.186 1 69.06 109 ARG A N 1
ATOM 822 C CA . ARG A 1 109 ? 13.367 11.18 -2.123 1 69.06 109 ARG A CA 1
ATOM 823 C C . ARG A 1 109 ? 14.078 10.938 -0.793 1 69.06 109 ARG A C 1
ATOM 825 O O . ARG A 1 109 ? 15.297 10.742 -0.757 1 69.06 109 ARG A O 1
ATOM 832 N N . GLN A 1 110 ? 13.312 10.977 0.24 1 71.56 110 GLN A N 1
ATOM 833 C CA . GLN A 1 110 ? 13.891 10.68 1.547 1 71.56 110 GLN A CA 1
ATOM 834 C C . GLN A 1 110 ? 14.445 9.266 1.594 1 71.56 110 GLN A C 1
ATOM 836 O O . GLN A 1 110 ? 15.57 9.047 2.061 1 71.56 110 GLN A O 1
ATOM 841 N N . TRP A 1 111 ? 13.688 8.359 1.081 1 84.69 111 TRP A N 1
ATOM 842 C CA . TRP A 1 111 ? 14.125 6.973 1.028 1 84.69 111 TRP A CA 1
ATOM 843 C C . TRP A 1 111 ? 15.406 6.836 0.214 1 84.69 111 TRP A C 1
ATOM 845 O O . TRP A 1 111 ? 16.359 6.184 0.648 1 84.69 111 TRP A O 1
ATOM 855 N N . ALA A 1 112 ? 15.422 7.496 -0.94 1 79.81 112 ALA A N 1
ATOM 856 C CA . ALA A 1 112 ? 16.562 7.414 -1.854 1 79.81 112 ALA A CA 1
ATOM 857 C C . ALA A 1 112 ? 17.828 7.934 -1.194 1 79.81 112 ALA A C 1
ATOM 859 O O . ALA A 1 112 ? 18.922 7.391 -1.413 1 79.81 112 ALA A O 1
ATOM 860 N N . ARG A 1 113 ? 17.672 8.906 -0.401 1 77 113 ARG A N 1
ATOM 861 C CA . ARG A 1 113 ? 18.812 9.469 0.315 1 77 113 ARG A CA 1
ATOM 862 C C . ARG A 1 113 ? 19.406 8.445 1.282 1 77 113 ARG A C 1
ATOM 864 O O . ARG A 1 113 ? 20.641 8.289 1.35 1 77 113 ARG A O 1
ATOM 871 N N . PHE A 1 114 ? 18.578 7.77 1.955 1 84.31 114 PHE A N 1
ATOM 872 C CA . PHE A 1 114 ? 19.062 6.789 2.928 1 84.31 114 PHE A CA 1
ATOM 873 C C . PHE A 1 114 ? 19.562 5.531 2.23 1 84.31 114 PHE A C 1
ATOM 875 O O . PHE A 1 114 ? 20.469 4.863 2.727 1 84.31 114 PHE A O 1
ATOM 882 N N . GLU A 1 115 ? 19 5.246 1.115 1 88.62 115 GLU A N 1
ATOM 883 C CA . GLU A 1 115 ? 19.375 4.059 0.356 1 88.62 115 GLU A CA 1
ATOM 884 C C . GLU A 1 115 ? 20.828 4.113 -0.074 1 88.62 115 GLU A C 1
ATOM 886 O O . GLU A 1 115 ? 21.531 3.105 -0.03 1 88.62 115 GLU A O 1
ATOM 891 N N . ALA A 1 116 ? 21.297 5.27 -0.311 1 84.31 116 ALA A N 1
ATOM 892 C CA . ALA A 1 116 ? 22.656 5.461 -0.822 1 84.31 116 ALA A CA 1
ATOM 893 C C . ALA A 1 116 ? 23.703 5.199 0.266 1 84.31 116 ALA A C 1
ATOM 895 O O . ALA A 1 116 ? 24.859 4.887 -0.033 1 84.31 116 ALA A O 1
ATOM 896 N N . GLU A 1 117 ? 23.312 5.234 1.472 1 86.88 117 GLU A N 1
ATOM 897 C CA . GLU A 1 117 ? 24.266 5.082 2.559 1 86.88 117 GLU A CA 1
ATOM 898 C C . GLU A 1 117 ? 23.938 3.883 3.436 1 86.88 117 GLU A C 1
ATOM 900 O O . GLU A 1 117 ? 24.594 3.641 4.449 1 86.88 117 GLU A O 1
ATOM 905 N N . ALA A 1 118 ? 22.984 3.115 3.012 1 93.81 118 ALA A N 1
ATOM 906 C CA . ALA A 1 118 ? 22.453 2.053 3.861 1 93.81 118 ALA A CA 1
ATOM 907 C C . ALA A 1 118 ? 23.484 0.941 4.059 1 93.81 118 ALA A C 1
ATOM 909 O O . ALA A 1 118 ? 24.281 0.652 3.156 1 93.81 118 ALA A O 1
ATOM 910 N N . VAL A 1 119 ? 23.516 0.346 5.219 1 96.06 119 VAL A N 1
ATOM 911 C CA . VAL A 1 119 ? 24.359 -0.814 5.477 1 96.06 119 VAL A CA 1
ATOM 912 C C . VAL A 1 119 ? 23.594 -2.094 5.137 1 96.06 119 VAL A C 1
ATOM 914 O O . VAL A 1 119 ? 24.203 -3.109 4.785 1 96.06 119 VAL A O 1
ATOM 917 N N . SER A 1 120 ? 22.297 -2.008 5.242 1 97.62 120 SER A N 1
ATOM 918 C CA . SER A 1 120 ? 21.453 -3.109 4.812 1 97.62 120 SER A CA 1
ATOM 919 C C . SER A 1 120 ? 20.141 -2.598 4.199 1 97.62 120 SER A C 1
ATOM 921 O O . SER A 1 120 ? 19.625 -1.567 4.621 1 97.62 120 SER A O 1
ATOM 923 N N . LEU A 1 121 ? 19.688 -3.287 3.246 1 97.81 121 LEU A N 1
ATOM 924 C CA . LEU A 1 121 ? 18.422 -3.057 2.586 1 97.81 121 LEU A CA 1
ATOM 925 C C . LEU A 1 121 ? 17.641 -4.363 2.436 1 97.81 121 LEU A C 1
ATOM 927 O O . LEU A 1 121 ? 18.125 -5.309 1.815 1 97.81 121 LEU A O 1
ATOM 931 N N . TYR A 1 122 ? 16.469 -4.438 3.014 1 98.5 122 TYR A N 1
ATOM 932 C CA . TYR A 1 122 ? 15.586 -5.594 2.939 1 98.5 122 TYR A CA 1
ATOM 933 C C . TYR A 1 122 ? 14.328 -5.262 2.148 1 98.5 122 TYR A C 1
ATOM 935 O O . TYR A 1 122 ? 13.672 -4.25 2.408 1 98.5 122 TYR A O 1
ATOM 943 N N . THR A 1 123 ? 14.023 -6.086 1.159 1 98.44 123 THR A N 1
ATOM 944 C CA . THR A 1 123 ? 12.844 -5.863 0.332 1 98.44 123 THR A CA 1
ATOM 945 C C . THR A 1 123 ? 12 -7.129 0.244 1 98.44 123 THR A C 1
ATOM 947 O O . THR A 1 123 ? 12.516 -8.203 -0.065 1 98.44 123 THR A O 1
ATOM 950 N N . TYR A 1 124 ? 10.773 -7.012 0.592 1 98.75 124 TYR A N 1
ATOM 951 C CA . TYR A 1 124 ? 9.766 -8.016 0.28 1 98.75 124 TYR A CA 1
ATOM 952 C C . TYR A 1 124 ? 8.789 -7.504 -0.775 1 98.75 124 TYR A C 1
ATOM 954 O O . TYR A 1 124 ? 8.242 -6.406 -0.642 1 98.75 124 TYR A O 1
ATOM 962 N N . GLU A 1 125 ? 8.586 -8.328 -1.796 1 98.38 125 GLU A N 1
ATOM 963 C CA . GLU A 1 125 ? 7.66 -7.918 -2.85 1 98.38 125 GLU A CA 1
ATOM 964 C C . GLU A 1 125 ? 6.699 -9.047 -3.215 1 98.38 125 GLU A C 1
ATOM 966 O O . GLU A 1 125 ? 7.117 -10.195 -3.381 1 98.38 125 GLU A O 1
ATOM 971 N N . CYS A 1 126 ? 5.441 -8.633 -3.359 1 98 126 CYS A N 1
ATOM 972 C CA . CYS A 1 126 ? 4.398 -9.586 -3.721 1 98 126 CYS A CA 1
ATOM 973 C C . CYS A 1 126 ? 3.611 -9.102 -4.93 1 98 126 CYS A C 1
ATOM 975 O O . CYS A 1 126 ? 2.613 -9.719 -5.312 1 98 126 CYS A O 1
ATOM 977 N N . ARG A 1 127 ? 4.02 -8.031 -5.594 1 96.94 127 ARG A N 1
ATOM 978 C CA . ARG A 1 127 ? 3.281 -7.449 -6.707 1 96.94 127 ARG A CA 1
ATOM 979 C C . ARG A 1 127 ? 4.062 -7.578 -8.008 1 96.94 127 ARG A C 1
ATOM 981 O O . ARG A 1 127 ? 3.494 -7.906 -9.055 1 96.94 127 ARG A O 1
ATOM 988 N N . LEU A 1 128 ? 5.328 -7.25 -7.93 1 97.94 128 LEU A N 1
ATOM 989 C CA . LEU A 1 128 ? 6.234 -7.199 -9.07 1 97.94 128 LEU A CA 1
ATOM 990 C C . LEU A 1 128 ? 7.68 -7.395 -8.625 1 97.94 128 LEU A C 1
ATOM 992 O O . LEU A 1 128 ? 7.973 -7.387 -7.426 1 97.94 128 LEU A O 1
ATOM 996 N N . ILE A 1 129 ? 8.523 -7.641 -9.586 1 98.62 129 ILE A N 1
ATOM 997 C CA . ILE A 1 129 ? 9.945 -7.723 -9.281 1 98.62 129 ILE A CA 1
ATOM 998 C C . ILE A 1 129 ? 10.477 -6.34 -8.914 1 98.62 129 ILE A C 1
ATOM 1000 O O . ILE A 1 129 ? 10.234 -5.367 -9.633 1 98.62 129 ILE A O 1
ATOM 1004 N N . PRO A 1 130 ? 11.211 -6.234 -7.777 1 97.75 130 PRO A N 1
ATOM 1005 C CA . PRO A 1 130 ? 11.703 -4.922 -7.363 1 97.75 130 PRO A CA 1
ATOM 1006 C C . PRO A 1 130 ? 12.625 -4.281 -8.398 1 97.75 130 PRO A C 1
ATOM 1008 O O . PRO A 1 130 ? 13.391 -4.98 -9.062 1 97.75 130 PRO A O 1
ATOM 1011 N N . GLY A 1 131 ? 12.547 -2.975 -8.438 1 96.75 131 GLY A N 1
ATOM 1012 C CA . GLY A 1 131 ? 13.273 -2.205 -9.438 1 96.75 131 GLY A CA 1
ATOM 1013 C C . GLY A 1 131 ? 14.742 -2.562 -9.516 1 96.75 131 GLY A C 1
ATOM 1014 O O . GLY A 1 131 ? 15.312 -2.625 -10.609 1 96.75 131 GLY A O 1
ATOM 1015 N N . LEU A 1 132 ? 15.375 -2.838 -8.406 1 96.88 132 LEU A N 1
ATOM 1016 C CA . LEU A 1 132 ? 16.797 -3.131 -8.344 1 96.88 132 LEU A CA 1
ATOM 1017 C C . LEU A 1 132 ? 17.125 -4.422 -9.094 1 96.88 132 LEU A C 1
ATOM 1019 O O . LEU A 1 132 ? 18.266 -4.633 -9.5 1 96.88 132 LEU A O 1
ATOM 1023 N N . LEU A 1 133 ? 16.109 -5.297 -9.305 1 98.56 133 LEU A N 1
ATOM 1024 C CA . LEU A 1 133 ? 16.359 -6.621 -9.859 1 98.56 133 LEU A CA 1
ATOM 1025 C C . LEU A 1 133 ? 15.781 -6.746 -11.266 1 98.56 133 LEU A C 1
ATOM 1027 O O . LEU A 1 133 ? 15.844 -7.816 -11.875 1 98.56 133 LEU A O 1
ATOM 1031 N N . GLN A 1 134 ? 15.289 -5.707 -11.805 1 98.69 134 GLN A N 1
ATOM 1032 C CA . GLN A 1 134 ? 14.562 -5.781 -13.07 1 98.69 134 GLN A CA 1
ATOM 1033 C C . GLN A 1 134 ? 15.523 -5.715 -14.258 1 98.69 134 GLN A C 1
ATOM 1035 O O . GLN A 1 134 ? 16.547 -5.027 -14.195 1 98.69 134 GLN A O 1
ATOM 1040 N N . THR A 1 135 ? 15.211 -6.465 -15.266 1 98.75 135 THR A N 1
ATOM 1041 C CA . THR A 1 135 ? 15.812 -6.211 -16.578 1 98.75 135 THR A CA 1
ATOM 1042 C C . THR A 1 135 ? 15.109 -5.055 -17.281 1 98.75 135 THR A C 1
ATOM 1044 O O . THR A 1 135 ? 14.023 -4.641 -16.859 1 98.75 135 THR A O 1
ATOM 1047 N N . GLU A 1 136 ? 15.789 -4.617 -18.297 1 98.44 136 GLU A N 1
ATOM 1048 C CA . GLU A 1 136 ? 15.172 -3.545 -19.078 1 98.44 136 GLU A CA 1
ATOM 1049 C C . GLU A 1 136 ? 13.852 -3.998 -19.688 1 98.44 136 GLU A C 1
ATOM 1051 O O . GLU A 1 136 ? 12.852 -3.275 -19.625 1 98.44 136 GLU A O 1
ATOM 1056 N N . ALA A 1 137 ? 13.828 -5.133 -20.266 1 98.62 137 ALA A N 1
ATOM 1057 C CA . ALA A 1 137 ? 12.633 -5.641 -20.938 1 98.62 137 ALA A CA 1
ATOM 1058 C C . ALA A 1 137 ? 11.469 -5.746 -19.953 1 98.62 137 ALA A C 1
ATOM 1060 O O . ALA A 1 137 ? 10.344 -5.348 -20.266 1 98.62 137 ALA A O 1
ATOM 1061 N N . TYR A 1 138 ? 11.719 -6.27 -18.812 1 98.56 138 TYR A N 1
ATOM 1062 C CA . TYR A 1 138 ? 10.703 -6.383 -17.781 1 98.56 138 TYR A CA 1
ATOM 1063 C C . TYR A 1 138 ? 10.203 -5.008 -17.359 1 98.56 138 TYR A C 1
ATOM 1065 O O . TYR A 1 138 ? 8.992 -4.77 -17.297 1 98.56 138 TYR A O 1
ATOM 1073 N N . ALA A 1 139 ? 11.117 -4.086 -17.094 1 98.25 139 ALA A N 1
ATOM 1074 C CA . ALA A 1 139 ? 10.773 -2.738 -16.641 1 98.25 139 ALA A CA 1
ATOM 1075 C C . ALA A 1 139 ? 9.93 -2.012 -17.688 1 98.25 139 ALA A C 1
ATOM 1077 O O . ALA A 1 139 ? 8.914 -1.396 -17.344 1 98.25 139 ALA A O 1
ATOM 1078 N N . ARG A 1 140 ? 10.336 -2.127 -18.875 1 97.44 140 ARG A N 1
ATOM 1079 C CA . ARG A 1 140 ? 9.609 -1.44 -19.938 1 97.44 140 ARG A CA 1
ATOM 1080 C C . ARG A 1 140 ? 8.203 -2.012 -20.094 1 97.44 140 ARG A C 1
ATOM 1082 O O . ARG A 1 140 ? 7.266 -1.279 -20.406 1 97.44 140 ARG A O 1
ATOM 1089 N N . THR A 1 141 ? 8.086 -3.281 -19.938 1 98 141 THR A N 1
ATOM 1090 C CA . THR A 1 141 ? 6.762 -3.887 -19.953 1 98 141 THR A CA 1
ATOM 1091 C C . THR A 1 141 ? 5.883 -3.281 -18.859 1 98 141 THR A C 1
ATOM 1093 O O . THR A 1 141 ? 4.719 -2.949 -19.109 1 98 141 THR A O 1
ATOM 1096 N N . LEU A 1 142 ? 6.434 -3.148 -17.641 1 97.44 142 LEU A N 1
ATOM 1097 C CA . LEU A 1 142 ? 5.695 -2.541 -16.547 1 97.44 142 LEU A CA 1
ATOM 1098 C C . LEU A 1 142 ? 5.277 -1.116 -16.891 1 97.44 142 LEU A C 1
ATOM 1100 O O . LEU A 1 142 ? 4.121 -0.739 -16.688 1 97.44 142 LEU A O 1
ATOM 1104 N N . PHE A 1 143 ? 6.176 -0.369 -17.453 1 96.12 143 PHE A N 1
ATOM 1105 C CA . PHE A 1 143 ? 5.914 1.033 -17.75 1 96.12 143 PHE A CA 1
ATOM 1106 C C . PHE A 1 143 ? 4.863 1.164 -18.844 1 96.12 143 PHE A C 1
ATOM 1108 O O . PHE A 1 143 ? 3.988 2.031 -18.766 1 96.12 143 PHE A O 1
ATOM 1115 N N . THR A 1 144 ? 4.977 0.297 -19.797 1 95.69 144 THR A N 1
ATOM 1116 C CA . THR A 1 144 ? 4.051 0.336 -20.922 1 95.69 144 THR A CA 1
ATOM 1117 C C . THR A 1 144 ? 2.637 -0.028 -20.469 1 95.69 144 THR A C 1
ATOM 1119 O O . THR A 1 144 ? 1.655 0.474 -21.016 1 95.69 144 THR A O 1
ATOM 1122 N N . ASN A 1 145 ? 2.537 -0.812 -19.438 1 95.44 145 ASN A N 1
ATOM 1123 C CA . ASN A 1 145 ? 1.237 -1.259 -18.953 1 95.44 145 ASN A CA 1
ATOM 1124 C C . ASN A 1 145 ? 0.67 -0.301 -17.906 1 95.44 145 ASN A C 1
ATOM 1126 O O . ASN A 1 145 ? -0.475 -0.452 -17.484 1 95.44 145 ASN A O 1
ATOM 1130 N N . GLN A 1 146 ? 1.438 0.618 -17.516 1 92.94 146 GLN A N 1
ATOM 1131 C CA . GLN A 1 146 ? 1 1.575 -16.5 1 92.94 146 GLN A CA 1
ATOM 1132 C C . GLN A 1 146 ? -0.112 2.473 -17.031 1 92.94 146 GLN A C 1
ATOM 1134 O O . GLN A 1 146 ? -0.095 2.854 -18.203 1 92.94 146 GLN A O 1
ATOM 1139 N N . LEU A 1 147 ? -1.062 2.748 -16.25 1 94.69 147 LEU A N 1
ATOM 1140 C CA . LEU A 1 147 ? -2.123 3.695 -16.578 1 94.69 147 LEU A CA 1
ATOM 1141 C C . LEU A 1 147 ? -2.121 4.867 -15.594 1 94.69 147 LEU A C 1
ATOM 1143 O O . LEU A 1 147 ? -2.018 4.668 -14.383 1 94.69 147 LEU A O 1
ATOM 1147 N N . PRO A 1 148 ? -2.371 6.043 -16 1 94.31 148 PRO A N 1
ATOM 1148 C CA . PRO A 1 148 ? -2.533 6.469 -17.406 1 94.31 148 PRO A CA 1
ATOM 1149 C C . PRO A 1 148 ? -1.297 6.184 -18.25 1 94.31 148 PRO A C 1
ATOM 1151 O O . PRO A 1 148 ? -0.196 6.031 -17.719 1 94.31 148 PRO A O 1
ATOM 1154 N N . PRO A 1 149 ? -1.452 6.098 -19.547 1 95.62 149 PRO A N 1
ATOM 1155 C CA . PRO A 1 149 ? -0.323 5.73 -20.406 1 95.62 149 PRO A CA 1
ATOM 1156 C C . PRO A 1 149 ? 0.79 6.777 -20.391 1 95.62 149 PRO A C 1
ATOM 1158 O O . PRO A 1 149 ? 0.515 7.977 -20.297 1 95.62 149 PRO A O 1
ATOM 1161 N N . LEU A 1 150 ? 1.932 6.309 -20.562 1 93 150 LEU A N 1
ATOM 1162 C CA . LEU A 1 150 ? 3.123 7.148 -20.641 1 93 150 LEU A CA 1
ATOM 1163 C C . LEU A 1 150 ? 3.582 7.305 -22.094 1 93 150 LEU A C 1
ATOM 1165 O O . LEU A 1 150 ? 3.422 6.391 -22.891 1 93 150 LEU A O 1
ATOM 1169 N N . GLY A 1 151 ? 4.168 8.414 -22.344 1 94.44 151 GLY A N 1
ATOM 1170 C CA . GLY A 1 151 ? 4.836 8.594 -23.625 1 94.44 151 GLY A CA 1
ATOM 1171 C C . GLY A 1 151 ? 6.176 7.891 -23.703 1 94.44 151 GLY A C 1
ATOM 1172 O O . GLY A 1 151 ? 6.734 7.492 -22.672 1 94.44 151 GLY A O 1
ATOM 1173 N N . ASP A 1 152 ? 6.703 7.773 -24.891 1 94.81 152 ASP A N 1
ATOM 1174 C CA . ASP A 1 152 ? 7.969 7.078 -25.094 1 94.81 152 ASP A CA 1
ATOM 1175 C C . ASP A 1 152 ? 9.102 7.75 -24.328 1 94.81 152 ASP A C 1
ATOM 1177 O O . ASP A 1 152 ? 9.953 7.07 -23.734 1 94.81 152 ASP A O 1
ATOM 1181 N N . ASP A 1 153 ? 9.102 9.008 -24.344 1 92.81 153 ASP A N 1
ATOM 1182 C CA . ASP A 1 153 ? 10.141 9.75 -23.641 1 92.81 153 ASP A CA 1
ATOM 1183 C C . ASP A 1 153 ? 10.055 9.516 -22.141 1 92.81 153 ASP A C 1
ATOM 1185 O O . ASP A 1 153 ? 11.078 9.43 -21.453 1 92.81 153 ASP A O 1
ATOM 1189 N N . GLN A 1 154 ? 8.883 9.445 -21.656 1 92.5 154 GLN A N 1
ATOM 1190 C CA . GLN A 1 154 ? 8.68 9.188 -20.234 1 92.5 154 GLN A CA 1
ATOM 1191 C C . GLN A 1 154 ? 9.141 7.785 -19.859 1 92.5 154 GLN A C 1
ATOM 1193 O O . GLN A 1 154 ? 9.773 7.598 -18.828 1 92.5 154 GLN A O 1
ATOM 1198 N N . ILE A 1 155 ? 8.805 6.859 -20.734 1 95.75 155 ILE A N 1
ATOM 1199 C CA . ILE A 1 155 ? 9.211 5.477 -20.5 1 95.75 155 ILE A CA 1
ATOM 1200 C C . ILE A 1 155 ? 10.734 5.383 -20.484 1 95.75 155 ILE A C 1
ATOM 1202 O O . ILE A 1 155 ? 11.305 4.742 -19.594 1 95.75 155 ILE A O 1
ATOM 1206 N N . GLU A 1 156 ? 11.312 6.055 -21.422 1 95.06 156 GLU A N 1
ATOM 1207 C CA . GLU A 1 156 ? 12.766 6.059 -21.469 1 95.06 156 GLU A CA 1
ATOM 1208 C C . GLU A 1 156 ? 13.367 6.695 -20.219 1 95.06 156 GLU A C 1
ATOM 1210 O O . GLU A 1 156 ? 14.328 6.176 -19.656 1 95.06 156 GLU A O 1
ATOM 1215 N N . ALA A 1 157 ? 12.852 7.762 -19.797 1 92.56 157 ALA A N 1
ATOM 1216 C CA . ALA A 1 157 ? 13.328 8.453 -18.609 1 92.56 157 ALA A CA 1
ATOM 1217 C C . ALA A 1 157 ? 13.195 7.574 -17.375 1 92.56 157 ALA A C 1
ATOM 1219 O O . ALA A 1 157 ? 14.086 7.562 -16.516 1 92.56 157 ALA A O 1
ATOM 1220 N N . GLN A 1 158 ? 12.094 6.887 -17.281 1 93.12 158 GLN A N 1
ATOM 1221 C CA . GLN A 1 158 ? 11.875 5.984 -16.156 1 93.12 158 GLN A CA 1
ATOM 1222 C C . GLN A 1 158 ? 12.898 4.852 -16.141 1 93.12 158 GLN A C 1
ATOM 1224 O O . GLN A 1 158 ? 13.422 4.488 -15.094 1 93.12 158 GLN A O 1
ATOM 1229 N N . TRP A 1 159 ? 13.18 4.34 -17.312 1 95.88 159 TRP A N 1
ATOM 1230 C CA . TRP A 1 159 ? 14.164 3.266 -17.359 1 95.88 159 TRP A CA 1
ATOM 1231 C C . TRP A 1 159 ? 15.555 3.777 -16.984 1 95.88 159 TRP A C 1
ATOM 1233 O O . TRP A 1 159 ? 16.266 3.137 -16.203 1 95.88 159 TRP A O 1
ATOM 1243 N N . VAL A 1 160 ? 15.938 4.906 -17.484 1 94.75 160 VAL A N 1
ATOM 1244 C CA . VAL A 1 160 ? 17.25 5.477 -17.203 1 94.75 160 VAL A CA 1
ATOM 1245 C C . VAL A 1 160 ? 17.422 5.668 -15.695 1 94.75 160 VAL A C 1
ATOM 1247 O O . VAL A 1 160 ? 18.453 5.309 -15.125 1 94.75 160 VAL A O 1
ATOM 1250 N N . ALA A 1 161 ? 16.422 6.199 -15.086 1 90.56 161 ALA A N 1
ATOM 1251 C CA . ALA A 1 161 ? 16.453 6.402 -13.641 1 90.56 161 ALA A CA 1
ATOM 1252 C C . ALA A 1 161 ? 16.578 5.074 -12.898 1 90.56 161 ALA A C 1
ATOM 1254 O O . ALA A 1 161 ? 17.344 4.961 -11.938 1 90.56 161 ALA A O 1
ATOM 1255 N N . ARG A 1 162 ? 15.828 4.082 -13.398 1 94.44 162 ARG A N 1
ATOM 1256 C CA . ARG A 1 162 ? 15.859 2.752 -12.797 1 94.44 162 ARG A CA 1
ATOM 1257 C C . ARG A 1 162 ? 17.234 2.113 -12.961 1 94.44 162 ARG A C 1
ATOM 1259 O O . ARG A 1 162 ? 17.781 1.539 -12.008 1 94.44 162 ARG A O 1
ATOM 1266 N N . ALA A 1 163 ? 17.734 2.201 -14.086 1 95.5 163 ALA A N 1
ATOM 1267 C CA . ALA A 1 163 ? 19.047 1.624 -14.375 1 95.5 163 ALA A CA 1
ATOM 1268 C C . ALA A 1 163 ? 20.125 2.266 -13.516 1 95.5 163 ALA A C 1
ATOM 1270 O O . ALA A 1 163 ? 21.031 1.58 -13.031 1 95.5 163 ALA A O 1
ATOM 1271 N N . GLU A 1 164 ? 20.031 3.514 -13.312 1 91.88 164 GLU A N 1
ATOM 1272 C CA . GLU A 1 164 ? 20.984 4.223 -12.461 1 91.88 164 GLU A CA 1
ATOM 1273 C C . GLU A 1 164 ? 20.906 3.721 -11.023 1 91.88 164 GLU A C 1
ATOM 1275 O O . GLU A 1 164 ? 21.938 3.506 -10.391 1 91.88 164 GLU A O 1
ATOM 1280 N N . ARG A 1 165 ? 19.75 3.545 -10.57 1 92.56 165 ARG A N 1
ATOM 1281 C CA . ARG A 1 165 ? 19.562 3.07 -9.203 1 92.56 165 ARG A CA 1
ATOM 1282 C C . ARG A 1 165 ? 20.094 1.651 -9.039 1 92.56 165 ARG A C 1
ATOM 1284 O O . ARG A 1 165 ? 20.594 1.292 -7.973 1 92.56 165 ARG A O 1
ATOM 1291 N N . GLN A 1 166 ? 20.016 0.858 -10.023 1 96.19 166 GLN A N 1
ATOM 1292 C CA . GLN A 1 166 ? 20.438 -0.537 -9.984 1 96.19 166 GLN A CA 1
ATOM 1293 C C . GLN A 1 166 ? 21.953 -0.646 -9.773 1 96.19 166 GLN A C 1
ATOM 1295 O O . GLN A 1 166 ? 22.453 -1.69 -9.359 1 96.19 166 GLN A O 1
ATOM 1300 N N . ARG A 1 167 ? 22.625 0.365 -10.078 1 94.44 167 ARG A N 1
ATOM 1301 C CA . ARG A 1 167 ? 24.078 0.37 -9.898 1 94.44 167 ARG A CA 1
ATOM 1302 C C . ARG A 1 167 ? 24.438 0.224 -8.422 1 94.44 167 ARG A C 1
ATOM 1304 O O . ARG A 1 167 ? 25.562 -0.167 -8.102 1 94.44 167 ARG A O 1
ATOM 1311 N N . LEU A 1 168 ? 23.547 0.588 -7.582 1 92.69 168 LEU A N 1
ATOM 1312 C CA . LEU A 1 168 ? 23.781 0.508 -6.145 1 92.69 168 LEU A CA 1
ATOM 1313 C C . LEU A 1 168 ? 24.219 -0.895 -5.742 1 92.69 168 LEU A C 1
ATOM 1315 O O . LEU A 1 168 ? 25.062 -1.054 -4.855 1 92.69 168 LEU A O 1
ATOM 1319 N N . LEU A 1 169 ? 23.688 -1.927 -6.355 1 96.56 169 LEU A N 1
ATOM 1320 C CA . LEU A 1 169 ? 23.984 -3.314 -6.008 1 96.56 169 LEU A CA 1
ATOM 1321 C C . LEU A 1 169 ? 25.469 -3.607 -6.137 1 96.56 169 LEU A C 1
ATOM 1323 O O . LEU A 1 169 ? 26.031 -4.355 -5.332 1 96.56 169 LEU A O 1
ATOM 1327 N N . ARG A 1 170 ? 26.047 -2.951 -7.078 1 95.38 170 ARG A N 1
ATOM 1328 C CA . ARG A 1 170 ? 27.469 -3.205 -7.336 1 95.38 170 ARG A CA 1
ATOM 1329 C C . ARG A 1 170 ? 28.344 -2.109 -6.734 1 95.38 170 ARG A C 1
ATOM 1331 O O . ARG A 1 170 ? 29.469 -2.371 -6.305 1 95.38 170 ARG A O 1
ATOM 1338 N N . GLU A 1 171 ? 27.828 -0.942 -6.641 1 93.69 171 GLU A N 1
ATOM 1339 C CA . GLU A 1 171 ? 28.609 0.199 -6.184 1 93.69 171 GLU A CA 1
ATOM 1340 C C . GLU A 1 171 ? 28.719 0.224 -4.66 1 93.69 171 GLU A C 1
ATOM 1342 O O . GLU A 1 171 ? 29.594 0.894 -4.105 1 93.69 171 GLU A O 1
ATOM 1347 N N . LEU A 1 172 ? 27.844 -0.481 -4.051 1 93.12 172 LEU A N 1
ATOM 1348 C CA . LEU A 1 172 ? 27.875 -0.568 -2.596 1 93.12 172 LEU A CA 1
ATOM 1349 C C . LEU A 1 172 ? 28.156 -1.998 -2.145 1 93.12 172 LEU A C 1
ATOM 1351 O O . LEU A 1 172 ? 27.297 -2.639 -1.534 1 93.12 172 LEU A O 1
ATOM 1355 N N . PRO A 1 173 ? 29.375 -2.404 -2.219 1 92.94 173 PRO A N 1
ATOM 1356 C CA . PRO A 1 173 ? 29.688 -3.807 -1.929 1 92.94 173 PRO A CA 1
ATOM 1357 C C . PRO A 1 173 ? 29.594 -4.137 -0.442 1 92.94 173 PRO A C 1
ATOM 1359 O O . PRO A 1 173 ? 29.484 -5.312 -0.072 1 92.94 173 PRO A O 1
ATOM 1362 N N . ASN A 1 174 ? 29.578 -3.131 0.383 1 94.81 174 ASN A N 1
ATOM 1363 C CA . ASN A 1 174 ? 29.516 -3.365 1.821 1 94.81 174 ASN A CA 1
ATOM 1364 C C . ASN A 1 174 ? 28.094 -3.277 2.35 1 94.81 174 ASN A C 1
ATOM 1366 O O . ASN A 1 174 ? 27.859 -3.426 3.551 1 94.81 174 ASN A O 1
ATOM 1370 N N . THR A 1 175 ? 27.172 -3.027 1.474 1 97.06 175 THR A N 1
ATOM 1371 C CA . THR A 1 175 ? 25.75 -3.023 1.822 1 97.06 175 THR A CA 1
ATOM 1372 C C . THR A 1 175 ? 25.125 -4.391 1.558 1 97.06 175 THR A C 1
ATOM 1374 O O . THR A 1 175 ? 25.312 -4.961 0.479 1 97.06 175 THR A O 1
ATOM 1377 N N . ALA A 1 176 ? 24.453 -4.902 2.551 1 98.19 176 ALA A N 1
ATOM 1378 C CA . ALA A 1 176 ? 23.766 -6.176 2.365 1 98.19 176 ALA A CA 1
ATOM 1379 C C . ALA A 1 176 ? 22.375 -5.965 1.778 1 98.19 176 ALA A C 1
ATOM 1381 O O . ALA A 1 176 ? 21.547 -5.238 2.352 1 98.19 176 ALA A O 1
ATOM 1382 N N . PHE A 1 177 ? 22.141 -6.57 0.652 1 98.38 177 PHE A N 1
ATOM 1383 C CA . PHE A 1 177 ? 20.828 -6.555 0.027 1 98.38 177 PHE A CA 1
ATOM 1384 C C . PHE A 1 177 ? 20.125 -7.898 0.195 1 98.38 177 PHE A C 1
ATOM 1386 O O . PHE A 1 177 ? 20.688 -8.938 -0.165 1 98.38 177 PHE A O 1
ATOM 1393 N N . SER A 1 178 ? 18.938 -7.875 0.723 1 98.75 178 SER A N 1
ATOM 1394 C CA . SER A 1 178 ? 18.141 -9.086 0.867 1 98.75 178 SER A CA 1
ATOM 1395 C C . SER A 1 178 ? 16.766 -8.906 0.238 1 98.75 178 SER A C 1
ATOM 1397 O O . SER A 1 178 ? 16.094 -7.902 0.475 1 98.75 178 SER A O 1
ATOM 1399 N N . PHE A 1 179 ? 16.422 -9.883 -0.57 1 98.81 179 PHE A N 1
ATOM 1400 C CA . PHE A 1 179 ? 15.125 -9.852 -1.246 1 98.81 179 PHE A CA 1
ATOM 1401 C C . PHE A 1 179 ? 14.328 -11.109 -0.938 1 98.81 179 PHE A C 1
ATOM 1403 O O . PHE A 1 179 ? 14.852 -12.227 -1.013 1 98.81 179 PHE A O 1
ATOM 1410 N N . ILE A 1 180 ? 13.07 -10.938 -0.572 1 98.94 180 ILE A N 1
ATOM 1411 C CA . ILE A 1 180 ? 12.086 -12.016 -0.568 1 98.94 180 ILE A CA 1
ATOM 1412 C C . ILE A 1 180 ? 11.047 -11.758 -1.656 1 98.94 180 ILE A C 1
ATOM 1414 O O . ILE A 1 180 ? 10.312 -10.766 -1.604 1 98.94 180 ILE A O 1
ATOM 1418 N N . LEU A 1 181 ? 10.984 -12.68 -2.605 1 98.88 181 LEU A N 1
ATOM 1419 C CA . LEU A 1 181 ? 10.109 -12.531 -3.76 1 98.88 181 LEU A CA 1
ATOM 1420 C C . LEU A 1 181 ? 9.07 -13.656 -3.801 1 98.88 181 LEU A C 1
ATOM 1422 O O . LEU A 1 181 ? 9.422 -14.828 -3.654 1 98.88 181 LEU A O 1
ATOM 1426 N N . GLU A 1 182 ? 7.859 -13.289 -4.008 1 98.75 182 GLU A N 1
ATOM 1427 C CA . GLU A 1 182 ? 6.836 -14.312 -4.195 1 98.75 182 GLU A CA 1
ATOM 1428 C C . GLU A 1 182 ? 7.059 -15.086 -5.492 1 98.75 182 GLU A C 1
ATOM 1430 O O . GLU A 1 182 ? 7.383 -14.5 -6.523 1 98.75 182 GLU A O 1
ATOM 1435 N N . GLU A 1 183 ? 6.844 -16.312 -5.434 1 98.75 183 GLU A N 1
ATOM 1436 C CA . GLU A 1 183 ? 7.027 -17.172 -6.59 1 98.75 183 GLU A CA 1
ATOM 1437 C C . GLU A 1 183 ? 6.129 -16.75 -7.75 1 98.75 183 GLU A C 1
ATOM 1439 O O . GLU A 1 183 ? 6.531 -16.828 -8.914 1 98.75 183 GLU A O 1
ATOM 1444 N N . HIS A 1 184 ? 4.957 -16.297 -7.473 1 98.31 184 HIS A N 1
ATOM 1445 C CA . HIS A 1 184 ? 3.979 -15.992 -8.516 1 98.31 184 HIS A CA 1
ATOM 1446 C C . HIS A 1 184 ? 4.426 -14.805 -9.359 1 98.31 184 HIS A C 1
ATOM 1448 O O . HIS A 1 184 ? 3.885 -14.57 -10.438 1 98.31 184 HIS A O 1
ATOM 1454 N N . LEU A 1 185 ? 5.402 -14.062 -8.867 1 98.5 185 LEU A N 1
ATOM 1455 C CA . LEU A 1 185 ? 5.918 -12.953 -9.664 1 98.5 185 LEU A CA 1
ATOM 1456 C C . LEU A 1 185 ? 6.555 -13.461 -10.953 1 98.5 185 LEU A C 1
ATOM 1458 O O . LEU A 1 185 ? 6.449 -12.812 -12 1 98.5 185 LEU A O 1
ATOM 1462 N N . PHE A 1 186 ? 7.164 -14.602 -10.828 1 98.38 186 PHE A N 1
ATOM 1463 C CA . PHE A 1 186 ? 7.797 -15.227 -11.984 1 98.38 186 PHE A CA 1
ATOM 1464 C C . PHE A 1 186 ? 6.777 -16.016 -12.797 1 98.38 186 PHE A C 1
ATOM 1466 O O . PHE A 1 186 ? 6.828 -16.016 -14.031 1 98.38 186 PHE A O 1
ATOM 1473 N N . LEU A 1 187 ? 5.855 -16.562 -12.156 1 97.81 187 LEU A N 1
ATOM 1474 C CA . LEU A 1 187 ? 4.871 -17.422 -12.812 1 97.81 187 LEU A CA 1
ATOM 1475 C C . LEU A 1 187 ? 3.906 -16.578 -13.648 1 97.81 187 LEU A C 1
ATOM 1477 O O . LEU A 1 187 ? 3.301 -17.094 -14.594 1 97.81 187 LEU A O 1
ATOM 1481 N N . ARG A 1 188 ? 3.76 -15.352 -13.312 1 97.5 188 ARG A N 1
ATOM 1482 C CA . ARG A 1 188 ? 2.865 -14.453 -14.031 1 97.5 188 ARG A CA 1
ATOM 1483 C C . ARG A 1 188 ? 3.301 -14.297 -15.484 1 97.5 188 ARG A C 1
ATOM 1485 O O . ARG A 1 188 ? 2.463 -14.125 -16.375 1 97.5 188 ARG A O 1
ATOM 1492 N N . ARG A 1 189 ? 4.609 -14.297 -15.719 1 97.62 189 ARG A N 1
ATOM 1493 C CA . ARG A 1 189 ? 5.211 -14.148 -17.031 1 97.62 189 ARG A CA 1
ATOM 1494 C C . ARG A 1 189 ? 4.895 -12.789 -17.641 1 97.62 189 ARG A C 1
ATOM 1496 O O . ARG A 1 189 ? 4.445 -12.695 -18.781 1 97.62 189 ARG A O 1
ATOM 1503 N N . MET A 1 190 ? 5.113 -11.773 -16.797 1 97.31 190 MET A N 1
ATOM 1504 C CA . MET A 1 190 ? 4.996 -10.398 -17.281 1 97.31 190 MET A CA 1
ATOM 1505 C C . MET A 1 190 ? 5.883 -10.18 -18.5 1 97.31 190 MET A C 1
ATOM 1507 O O . MET A 1 190 ? 7.082 -10.469 -18.469 1 97.31 190 MET A O 1
ATOM 1511 N N . GLY A 1 191 ? 5.305 -9.727 -19.594 1 97.56 191 GLY A N 1
ATOM 1512 C CA . GLY A 1 191 ? 6.059 -9.492 -20.812 1 97.56 191 GLY A CA 1
ATOM 1513 C C . GLY A 1 191 ? 6.246 -10.734 -21.656 1 97.56 191 GLY A C 1
ATOM 1514 O O . GLY A 1 191 ? 6.828 -10.68 -22.734 1 97.56 191 GLY A O 1
ATOM 1515 N N . GLY A 1 192 ? 5.895 -11.906 -21.141 1 97.25 192 GLY A N 1
ATOM 1516 C CA . GLY A 1 192 ? 5.988 -13.133 -21.906 1 97.25 192 GLY A CA 1
ATOM 1517 C C . GLY A 1 192 ? 7.094 -14.055 -21.422 1 97.25 192 GLY A C 1
ATOM 1518 O O . GLY A 1 192 ? 7.863 -13.695 -20.531 1 97.25 192 GLY A O 1
ATOM 1519 N N . THR A 1 193 ? 7.152 -15.164 -22.016 1 96.94 193 THR A N 1
ATOM 1520 C CA . THR A 1 193 ? 8.039 -16.25 -21.594 1 96.94 193 THR A CA 1
ATOM 1521 C C . THR A 1 193 ? 9.5 -15.828 -21.75 1 96.94 193 THR A C 1
ATOM 1523 O O . THR A 1 193 ? 10.32 -16.078 -20.859 1 96.94 193 THR A O 1
ATOM 1526 N N . GLN A 1 194 ? 9.828 -15.219 -22.844 1 97.19 194 GLN A N 1
ATOM 1527 C CA . GLN A 1 194 ? 11.219 -14.844 -23.094 1 97.19 194 GLN A CA 1
ATOM 1528 C C . GLN A 1 194 ? 11.688 -13.789 -22.094 1 97.19 194 GLN A C 1
ATOM 1530 O O . GLN A 1 194 ? 12.789 -13.883 -21.547 1 97.19 194 GLN A O 1
ATOM 1535 N N . VAL A 1 195 ? 10.852 -12.812 -21.875 1 98 195 VAL A N 1
ATOM 1536 C CA . VAL A 1 195 ? 11.164 -11.766 -20.906 1 98 195 VAL A CA 1
ATOM 1537 C C . VAL A 1 195 ? 11.375 -12.367 -19.531 1 98 195 VAL A C 1
ATOM 1539 O O . VAL A 1 195 ? 12.297 -11.984 -18.812 1 98 195 VAL A O 1
ATOM 1542 N N . THR A 1 196 ? 10.555 -13.352 -19.219 1 98.06 196 THR A N 1
ATOM 1543 C CA . THR A 1 196 ? 10.648 -14 -17.906 1 98.06 196 THR A CA 1
ATOM 1544 C C . THR A 1 196 ? 11.93 -14.82 -17.797 1 98.06 196 THR A C 1
ATOM 1546 O O . THR A 1 196 ? 12.594 -14.797 -16.766 1 98.06 196 THR A O 1
ATOM 1549 N N . ARG A 1 197 ? 12.242 -15.492 -18.797 1 97.94 197 ARG A N 1
ATOM 1550 C CA . ARG A 1 197 ? 13.477 -16.281 -18.797 1 97.94 197 ARG A CA 1
ATOM 1551 C C . ARG A 1 197 ? 14.695 -15.383 -18.594 1 97.94 197 ARG A C 1
ATOM 1553 O O . ARG A 1 197 ? 15.578 -15.703 -17.797 1 97.94 197 ARG A O 1
ATOM 1560 N N . GLU A 1 198 ? 14.734 -14.305 -19.297 1 98.12 198 GLU A N 1
ATOM 1561 C CA . GLU A 1 198 ? 15.836 -13.352 -19.156 1 98.12 198 GLU A CA 1
ATOM 1562 C C . GLU A 1 198 ? 15.891 -12.758 -17.75 1 98.12 198 GLU A C 1
ATOM 1564 O O . GLU A 1 198 ? 16.984 -12.539 -17.219 1 98.12 198 GLU A O 1
ATOM 1569 N N . LEU A 1 199 ? 14.734 -12.516 -17.281 1 98.69 199 LEU A N 1
ATOM 1570 C CA . LEU A 1 199 ? 14.641 -11.984 -15.922 1 98.69 199 LEU A CA 1
ATOM 1571 C C . LEU A 1 199 ? 15.227 -12.969 -14.914 1 98.69 199 LEU A C 1
ATOM 1573 O O . LEU A 1 199 ? 15.992 -12.57 -14.031 1 98.69 199 LEU A O 1
ATOM 1577 N N . ILE A 1 200 ? 14.789 -14.203 -15.039 1 98.75 200 ILE A N 1
ATOM 1578 C CA . ILE A 1 200 ? 15.281 -15.219 -14.117 1 98.75 200 ILE A CA 1
ATOM 1579 C C . ILE A 1 200 ? 16.797 -15.336 -14.227 1 98.75 200 ILE A C 1
ATOM 1581 O O . ILE A 1 200 ? 17.5 -15.383 -13.211 1 98.75 200 ILE A O 1
ATOM 1585 N N . ASP A 1 201 ? 17.328 -15.297 -15.445 1 98.62 201 ASP A N 1
ATOM 1586 C CA . ASP A 1 201 ? 18.766 -15.312 -15.656 1 98.62 201 ASP A CA 1
ATOM 1587 C C . ASP A 1 201 ? 19.438 -14.133 -14.953 1 98.62 201 ASP A C 1
ATOM 1589 O O . ASP A 1 201 ? 20.484 -14.297 -14.305 1 98.62 201 ASP A O 1
ATOM 1593 N N . HIS A 1 202 ? 18.844 -13.047 -15.109 1 98.75 202 HIS A N 1
ATOM 1594 C CA . HIS A 1 202 ? 19.375 -11.82 -14.531 1 98.75 202 HIS A CA 1
ATOM 1595 C C . HIS A 1 202 ? 19.406 -11.891 -13.008 1 98.75 202 HIS A C 1
ATOM 1597 O O . HIS A 1 202 ? 20.422 -11.539 -12.391 1 98.75 202 HIS A O 1
ATOM 1603 N N . VAL A 1 203 ? 18.344 -12.336 -12.398 1 98.81 203 VAL A N 1
ATOM 1604 C CA . VAL A 1 203 ? 18.25 -12.445 -10.953 1 98.81 203 VAL A CA 1
ATOM 1605 C C . VAL A 1 203 ? 19.266 -13.461 -10.438 1 98.81 203 VAL A C 1
ATOM 1607 O O . VAL A 1 203 ? 19.938 -13.219 -9.43 1 98.81 203 VAL A O 1
ATOM 1610 N N . LEU A 1 204 ? 19.375 -14.57 -11.117 1 98.69 204 LEU A N 1
ATOM 1611 C CA . LEU A 1 204 ? 20.359 -15.578 -10.758 1 98.69 204 LEU A CA 1
ATOM 1612 C C . LEU A 1 204 ? 21.766 -15 -10.812 1 98.69 204 LEU A C 1
ATOM 1614 O O . LEU A 1 204 ? 22.594 -15.266 -9.93 1 98.69 204 LEU A O 1
ATOM 1618 N N . GLY A 1 205 ? 22.031 -14.227 -11.844 1 98.56 205 GLY A N 1
ATOM 1619 C CA . GLY A 1 205 ? 23.312 -13.562 -11.945 1 98.56 205 GLY A CA 1
ATOM 1620 C C . GLY A 1 205 ? 23.594 -12.617 -10.797 1 98.56 205 GLY A C 1
ATOM 1621 O O . GLY A 1 205 ? 24.703 -12.594 -10.258 1 98.56 205 GLY A O 1
ATOM 1622 N N . LEU A 1 206 ? 22.641 -11.836 -10.43 1 98.38 206 LEU A N 1
ATOM 1623 C CA . LEU A 1 206 ? 22.781 -10.891 -9.336 1 98.38 206 LEU A CA 1
ATOM 1624 C C . LEU A 1 206 ? 23 -11.625 -8.008 1 98.38 206 LEU A C 1
ATOM 1626 O O . LEU A 1 206 ? 23.719 -11.141 -7.141 1 98.38 206 LEU A O 1
ATOM 1630 N N . ALA A 1 207 ? 22.375 -12.773 -7.898 1 98.12 207 ALA A N 1
ATOM 1631 C CA . ALA A 1 207 ? 22.469 -13.555 -6.668 1 98.12 207 ALA A CA 1
ATOM 1632 C C . ALA A 1 207 ? 23.859 -14.125 -6.477 1 98.12 207 ALA A C 1
ATOM 1634 O O . ALA A 1 207 ? 24.188 -14.633 -5.402 1 98.12 207 ALA A O 1
ATOM 1635 N N . GLU A 1 208 ? 24.703 -14.023 -7.426 1 97.38 208 GLU A N 1
ATOM 1636 C CA . GLU A 1 208 ? 26.094 -14.445 -7.305 1 97.38 208 GLU A CA 1
ATOM 1637 C C . GLU A 1 208 ? 26.922 -13.406 -6.566 1 97.38 208 GLU A C 1
ATOM 1639 O O . GLU A 1 208 ? 28.031 -13.695 -6.109 1 97.38 208 GLU A O 1
ATOM 1644 N N . LEU A 1 209 ? 26.422 -12.219 -6.59 1 97.62 209 LEU A N 1
ATOM 1645 C CA . LEU A 1 209 ? 27.125 -11.188 -5.82 1 97.62 209 LEU A CA 1
ATOM 1646 C C . LEU A 1 209 ? 27.109 -11.531 -4.332 1 97.62 209 LEU A C 1
ATOM 1648 O O . LEU A 1 209 ? 26.109 -12.023 -3.807 1 97.62 209 LEU A O 1
ATOM 1652 N N . ARG A 1 210 ? 28.141 -11.234 -3.643 1 97.06 210 ARG A N 1
ATOM 1653 C CA . ARG A 1 210 ? 28.297 -11.625 -2.246 1 97.06 210 ARG A CA 1
ATOM 1654 C C . ARG A 1 210 ? 27.344 -10.867 -1.345 1 97.06 210 ARG A C 1
ATOM 1656 O O . ARG A 1 210 ? 26.969 -11.352 -0.277 1 97.06 210 ARG A O 1
ATOM 1663 N N . ASN A 1 211 ? 26.969 -9.656 -1.811 1 98 211 ASN A N 1
ATOM 1664 C CA . ASN A 1 211 ? 26.172 -8.805 -0.939 1 98 211 ASN A CA 1
ATOM 1665 C C . ASN A 1 211 ? 24.688 -8.883 -1.298 1 98 211 ASN A C 1
ATOM 1667 O O . ASN A 1 211 ? 23.891 -8.062 -0.834 1 98 211 ASN A O 1
ATOM 1671 N N . VAL A 1 212 ? 24.281 -9.828 -2.18 1 98.56 212 VAL A N 1
ATOM 1672 C CA . VAL A 1 212 ? 22.891 -9.922 -2.611 1 98.56 212 VAL A CA 1
ATOM 1673 C C . VAL A 1 212 ? 22.328 -11.297 -2.26 1 98.56 212 VAL A C 1
ATOM 1675 O O . VAL A 1 212 ? 22.891 -12.32 -2.664 1 98.56 212 VAL A O 1
ATOM 1678 N N . GLU A 1 213 ? 21.297 -11.305 -1.511 1 98.62 213 GLU A N 1
ATOM 1679 C CA . GLU A 1 213 ? 20.578 -12.531 -1.18 1 98.62 213 GLU A CA 1
ATOM 1680 C C . GLU A 1 213 ? 19.156 -12.492 -1.728 1 98.62 213 GLU A C 1
ATOM 1682 O O . GLU A 1 213 ? 18.453 -11.484 -1.6 1 98.62 213 GLU A O 1
ATOM 1687 N N . VAL A 1 214 ? 18.75 -13.617 -2.352 1 98.81 214 VAL A N 1
ATOM 1688 C CA . VAL A 1 214 ? 17.406 -13.734 -2.9 1 98.81 214 VAL A CA 1
ATOM 1689 C C . VAL A 1 214 ? 16.734 -14.984 -2.354 1 98.81 214 VAL A C 1
ATOM 1691 O O . VAL A 1 214 ? 17.25 -16.094 -2.498 1 98.81 214 VAL A O 1
ATOM 1694 N N . GLN A 1 215 ? 15.641 -14.805 -1.702 1 98.88 215 GLN A N 1
ATOM 1695 C CA . GLN A 1 215 ? 14.766 -15.906 -1.31 1 98.88 215 GLN A CA 1
ATOM 1696 C C . GLN A 1 215 ? 13.438 -15.844 -2.061 1 98.88 215 GLN A C 1
ATOM 1698 O O . GLN A 1 215 ? 12.953 -14.758 -2.381 1 98.88 215 GLN A O 1
ATOM 1703 N N . VAL A 1 216 ? 12.891 -17 -2.344 1 98.88 216 VAL A N 1
ATOM 1704 C CA . VAL A 1 216 ? 11.594 -17.109 -3 1 98.88 216 VAL A CA 1
ATOM 1705 C C . VAL A 1 216 ? 10.57 -17.688 -2.029 1 98.88 216 VAL A C 1
ATOM 1707 O O . VAL A 1 216 ? 10.805 -18.734 -1.421 1 98.88 216 VAL A O 1
ATOM 1710 N N . MET A 1 217 ? 9.516 -16.953 -1.811 1 98.81 217 MET A N 1
ATOM 1711 C CA . MET A 1 217 ? 8.359 -17.484 -1.088 1 98.81 217 MET A CA 1
ATOM 1712 C C . MET A 1 217 ? 7.527 -18.391 -1.983 1 98.81 217 MET A C 1
ATOM 1714 O O . MET A 1 217 ? 7.031 -17.969 -3.027 1 98.81 217 MET A O 1
ATOM 1718 N N . PRO A 1 218 ? 7.426 -19.625 -1.609 1 98.38 218 PRO A N 1
ATOM 1719 C CA . PRO A 1 218 ? 6.707 -20.562 -2.484 1 98.38 218 PRO A CA 1
ATOM 1720 C C . PRO A 1 218 ? 5.242 -20.188 -2.672 1 98.38 218 PRO A C 1
ATOM 1722 O O . PRO A 1 218 ? 4.633 -19.594 -1.778 1 98.38 218 PRO A O 1
ATOM 1725 N N . LEU A 1 219 ? 4.727 -20.578 -3.799 1 98 219 LEU A N 1
ATOM 1726 C CA . LEU A 1 219 ? 3.338 -20.297 -4.133 1 98 219 LEU A CA 1
ATOM 1727 C C . LEU A 1 219 ? 2.396 -20.875 -3.078 1 98 219 LEU A C 1
ATOM 1729 O O . LEU A 1 219 ? 1.496 -20.172 -2.602 1 98 219 LEU A O 1
ATOM 1733 N N . VAL A 1 220 ? 2.643 -22.125 -2.717 1 97.62 220 VAL A N 1
ATOM 1734 C CA . VAL A 1 220 ? 1.866 -22.75 -1.652 1 97.62 220 VAL A CA 1
ATOM 1735 C C . VAL A 1 220 ? 2.521 -22.484 -0.302 1 97.62 220 VAL A C 1
ATOM 1737 O O . VAL A 1 220 ? 3.654 -22.906 -0.056 1 97.62 220 VAL A O 1
ATOM 1740 N N . ARG A 1 221 ? 1.872 -21.828 0.556 1 96.75 221 ARG A N 1
ATOM 1741 C CA . ARG A 1 221 ? 2.336 -21.453 1.889 1 96.75 221 ARG A CA 1
ATOM 1742 C C . ARG A 1 221 ? 1.16 -21.219 2.834 1 96.75 221 ARG A C 1
ATOM 1744 O O . ARG A 1 221 ? 0.599 -20.125 2.881 1 96.75 221 ARG A O 1
ATOM 1751 N N . ASN A 1 222 ? 0.941 -22.141 3.68 1 96.62 222 ASN A N 1
ATOM 1752 C CA . ASN A 1 222 ? -0.279 -22.172 4.48 1 96.62 222 ASN A CA 1
ATOM 1753 C C . ASN A 1 222 ? -0.245 -21.125 5.586 1 96.62 222 ASN A C 1
ATOM 1755 O O . ASN A 1 222 ? -1.273 -20.828 6.195 1 96.62 222 ASN A O 1
ATOM 1759 N N . ALA A 1 223 ? 0.948 -20.625 5.898 1 97 223 ALA A N 1
ATOM 1760 C CA . ALA A 1 223 ? 1.159 -19.531 6.844 1 97 223 ALA A CA 1
ATOM 1761 C C . ALA A 1 223 ? 2.082 -18.469 6.25 1 97 223 ALA A C 1
ATOM 1763 O O . ALA A 1 223 ? 3.092 -18.797 5.621 1 97 223 ALA A O 1
ATOM 1764 N N . HIS A 1 224 ? 1.698 -17.281 6.461 1 97.56 224 HIS A N 1
ATOM 1765 C CA . HIS A 1 224 ? 2.439 -16.203 5.809 1 97.56 224 HIS A CA 1
ATOM 1766 C C . HIS A 1 224 ? 2.377 -14.914 6.625 1 97.56 224 HIS A C 1
ATOM 1768 O O . HIS A 1 224 ? 1.29 -14.453 6.977 1 97.56 224 HIS A O 1
ATOM 1774 N N . ALA A 1 225 ? 3.469 -14.281 6.797 1 96.44 225 ALA A N 1
ATOM 1775 C CA . ALA A 1 225 ? 3.539 -13.125 7.691 1 96.44 225 ALA A CA 1
ATOM 1776 C C . ALA A 1 225 ? 3.512 -11.82 6.902 1 96.44 225 ALA A C 1
ATOM 1778 O O . ALA A 1 225 ? 3.512 -10.734 7.488 1 96.44 225 ALA A O 1
ATOM 1779 N N . GLY A 1 226 ? 3.486 -11.891 5.598 1 95.44 226 GLY A N 1
ATOM 1780 C CA . GLY A 1 226 ? 3.631 -10.695 4.777 1 95.44 226 GLY A CA 1
ATOM 1781 C C . GLY A 1 226 ? 2.354 -10.305 4.062 1 95.44 226 GLY A C 1
ATOM 1782 O O . GLY A 1 226 ? 2.396 -9.695 2.994 1 95.44 226 GLY A O 1
ATOM 1783 N N . MET A 1 227 ? 1.219 -10.539 4.609 1 94.38 227 MET A N 1
ATOM 1784 C CA . MET A 1 227 ? -0.045 -10.43 3.887 1 94.38 227 MET A CA 1
ATOM 1785 C C . MET A 1 227 ? -0.527 -8.984 3.852 1 94.38 227 MET A C 1
ATOM 1787 O O . MET A 1 227 ? -1.525 -8.672 3.199 1 94.38 227 MET A O 1
ATOM 1791 N N . ALA A 1 228 ? 0.229 -8.094 4.461 1 94.06 228 ALA A N 1
ATOM 1792 C CA . ALA A 1 228 ? -0.159 -6.688 4.434 1 94.06 228 ALA A CA 1
ATOM 1793 C C . ALA A 1 228 ? 0.474 -5.969 3.244 1 94.06 228 ALA A C 1
ATOM 1795 O O . ALA A 1 228 ? 0.244 -4.773 3.039 1 94.06 228 ALA A O 1
ATOM 1796 N N . GLY A 1 229 ? 1.281 -6.684 2.477 1 95.75 229 GLY A N 1
ATOM 1797 C CA . GLY A 1 229 ? 1.801 -6.078 1.26 1 95.75 229 GLY A CA 1
ATOM 1798 C C . GLY A 1 229 ? 3.311 -5.934 1.263 1 95.75 229 GLY A C 1
ATOM 1799 O O . GLY A 1 229 ? 3.986 -6.445 2.16 1 95.75 229 GLY A O 1
ATOM 1800 N N . PRO A 1 230 ? 3.787 -5.285 0.234 1 96.81 230 PRO A N 1
ATOM 1801 C CA . PRO A 1 230 ? 5.238 -5.129 0.111 1 96.81 230 PRO A CA 1
ATOM 1802 C C . PRO A 1 230 ? 5.828 -4.223 1.189 1 96.81 230 PRO A C 1
ATOM 1804 O O . PRO A 1 230 ? 5.105 -3.426 1.794 1 96.81 230 PRO A O 1
ATOM 1807 N N . MET A 1 231 ? 7.137 -4.395 1.384 1 96.94 231 MET A N 1
ATOM 1808 C CA . MET A 1 231 ? 7.828 -3.547 2.35 1 96.94 231 MET A CA 1
ATOM 1809 C C . MET A 1 231 ? 9.312 -3.447 2.02 1 96.94 231 MET A C 1
ATOM 1811 O O . MET A 1 231 ? 9.883 -4.363 1.427 1 96.94 231 MET A O 1
ATOM 1815 N N . GLN A 1 232 ? 9.852 -2.314 2.379 1 97 232 GLN A N 1
ATOM 1816 C CA . GLN A 1 232 ? 11.297 -2.096 2.346 1 97 232 GLN A CA 1
ATOM 1817 C C . GLN A 1 232 ? 11.805 -1.587 3.691 1 97 232 GLN A C 1
ATOM 1819 O O . GLN A 1 232 ? 11.148 -0.777 4.348 1 97 232 GLN A O 1
ATOM 1824 N N . LEU A 1 233 ? 12.914 -2.131 4.086 1 97.38 233 LEU A N 1
ATOM 1825 C CA . LEU A 1 233 ? 13.617 -1.722 5.297 1 97.38 233 LEU A CA 1
ATOM 1826 C C . LEU A 1 233 ? 15.062 -1.366 4.988 1 97.38 233 LEU A C 1
ATOM 1828 O O . LEU A 1 233 ? 15.688 -1.984 4.125 1 97.38 233 LEU A O 1
ATOM 1832 N N . LEU A 1 234 ? 15.5 -0.386 5.707 1 95.19 234 LEU A N 1
ATOM 1833 C CA . LEU A 1 234 ? 16.938 -0.139 5.59 1 95.19 234 LEU A CA 1
ATOM 1834 C C . LEU A 1 234 ? 17.516 0.279 6.934 1 95.19 234 LEU A C 1
ATOM 1836 O O . LEU A 1 234 ? 16.797 0.77 7.809 1 95.19 234 LEU A O 1
ATOM 1840 N N . GLU A 1 235 ? 18.719 -0.021 7.059 1 95.69 235 GLU A N 1
ATOM 1841 C CA . GLU A 1 235 ? 19.531 0.379 8.211 1 95.69 235 GLU A CA 1
ATOM 1842 C C . GLU A 1 235 ? 20.625 1.348 7.801 1 95.69 235 GLU A C 1
ATOM 1844 O O . GLU A 1 235 ? 21.375 1.09 6.848 1 95.69 235 GLU A O 1
ATOM 1849 N N . THR A 1 236 ? 20.734 2.424 8.539 1 87.62 236 THR A N 1
ATOM 1850 C CA . THR A 1 236 ? 21.781 3.393 8.273 1 87.62 236 THR A CA 1
ATOM 1851 C C . THR A 1 236 ? 23.062 3.002 9.008 1 87.62 236 THR A C 1
ATOM 1853 O O . THR A 1 236 ? 23.047 2.119 9.867 1 87.62 236 THR A O 1
ATOM 1856 N N . PRO A 1 237 ? 24.141 3.662 8.672 1 90.25 237 PRO A N 1
ATOM 1857 C CA . PRO A 1 237 ? 25.406 3.367 9.367 1 90.25 237 PRO A CA 1
ATOM 1858 C C . PRO A 1 237 ? 25.328 3.66 10.867 1 90.25 237 PRO A C 1
ATOM 1860 O O . PRO A 1 237 ? 26.062 3.055 11.648 1 90.25 237 PRO A O 1
ATOM 1863 N N . GLU A 1 238 ? 24.422 4.504 11.305 1 86.88 238 GLU A N 1
ATOM 1864 C CA . GLU A 1 238 ? 24.25 4.859 12.711 1 86.88 238 GLU A CA 1
ATOM 1865 C C . GLU A 1 238 ? 23.266 3.912 13.398 1 86.88 238 GLU A C 1
ATOM 1867 O O . GLU A 1 238 ? 22.766 4.207 14.484 1 86.88 238 GLU A O 1
ATOM 1872 N N . ALA A 1 239 ? 22.891 2.918 12.695 1 89.12 239 ALA A N 1
ATOM 1873 C CA . ALA A 1 239 ? 22.047 1.858 13.219 1 89.12 239 ALA A CA 1
ATOM 1874 C C . ALA A 1 239 ? 20.609 2.355 13.422 1 89.12 239 ALA A C 1
ATOM 1876 O O . ALA A 1 239 ? 19.938 1.965 14.383 1 89.12 239 ALA A O 1
ATOM 1877 N N . ARG A 1 240 ? 20.297 3.264 12.547 1 83.56 240 ARG A N 1
ATOM 1878 C CA . ARG A 1 240 ? 18.906 3.693 12.492 1 83.56 240 ARG A CA 1
ATOM 1879 C C . ARG A 1 240 ? 18.156 2.959 11.391 1 83.56 240 ARG A C 1
ATOM 1881 O O . ARG A 1 240 ? 18.688 2.727 10.305 1 83.56 240 ARG A O 1
ATOM 1888 N N . TRP A 1 241 ? 16.922 2.643 11.758 1 90.31 241 TRP A N 1
ATOM 1889 C CA . TRP A 1 241 ? 16.109 1.884 10.805 1 90.31 241 TRP A CA 1
ATOM 1890 C C . TRP A 1 241 ? 14.961 2.727 10.273 1 90.31 241 TRP A C 1
ATOM 1892 O O . TRP A 1 241 ? 14.344 3.49 11.023 1 90.31 241 TRP A O 1
ATOM 1902 N N . PHE A 1 242 ? 14.703 2.566 9 1 87.5 242 PHE A N 1
ATOM 1903 C CA . PHE A 1 242 ? 13.57 3.18 8.312 1 87.5 242 PHE A CA 1
ATOM 1904 C C . PHE A 1 242 ? 12.875 2.172 7.402 1 87.5 242 PHE A C 1
ATOM 1906 O O . PHE A 1 242 ? 13.438 1.125 7.082 1 87.5 242 PHE A O 1
ATOM 1913 N N . ALA A 1 243 ? 11.672 2.426 7.078 1 93.25 243 ALA A N 1
ATOM 1914 C CA . ALA A 1 243 ? 10.938 1.602 6.117 1 93.25 243 ALA A CA 1
ATOM 1915 C C . ALA A 1 243 ? 10.219 2.469 5.086 1 93.25 243 ALA A C 1
ATOM 1917 O O . ALA A 1 243 ? 10.031 3.668 5.297 1 93.25 243 ALA A O 1
ATOM 1918 N N . TYR A 1 244 ? 10 1.853 4.008 1 89.69 244 TYR A N 1
ATOM 1919 C CA . TYR A 1 244 ? 9.242 2.486 2.938 1 89.69 244 TYR A CA 1
ATOM 1920 C C . TYR A 1 244 ? 8.273 1.498 2.293 1 89.69 244 TYR A C 1
ATOM 1922 O O . TYR A 1 244 ? 8.695 0.455 1.784 1 89.69 244 TYR A O 1
ATOM 1930 N N . ASN A 1 245 ? 6.992 1.824 2.373 1 90.44 245 ASN A N 1
ATOM 1931 C CA . ASN A 1 245 ? 5.941 0.981 1.812 1 90.44 245 ASN A CA 1
ATOM 1932 C C . ASN A 1 245 ? 5.18 1.699 0.701 1 90.44 245 ASN A C 1
ATOM 1934 O O . ASN A 1 245 ? 4.699 2.816 0.896 1 90.44 245 ASN A O 1
ATOM 1938 N N . GLU A 1 246 ? 5.117 0.995 -0.466 1 87.56 246 GLU A N 1
ATOM 1939 C CA . GLU A 1 246 ? 4.453 1.609 -1.612 1 87.56 246 GLU A CA 1
ATOM 1940 C C . GLU A 1 246 ? 3.121 0.927 -1.912 1 87.56 246 GLU A C 1
ATOM 1942 O O . GLU A 1 246 ? 2.975 -0.279 -1.702 1 87.56 246 GLU A O 1
ATOM 1947 N N . GLY A 1 247 ? 2.119 1.708 -2.352 1 88 247 GLY A N 1
ATOM 1948 C CA . GLY A 1 247 ? 0.834 1.239 -2.842 1 88 247 GLY A CA 1
ATOM 1949 C C . GLY A 1 247 ? 0.291 2.074 -3.986 1 88 247 GLY A C 1
ATOM 1950 O O . GLY A 1 247 ? 1.047 2.775 -4.664 1 88 247 GLY A O 1
ATOM 1951 N N . GLN A 1 248 ? -0.97 1.853 -4.281 1 88 248 GLN A N 1
ATOM 1952 C CA . GLN A 1 248 ? -1.629 2.643 -5.316 1 88 248 GLN A CA 1
ATOM 1953 C C . GLN A 1 248 ? -1.571 4.133 -4.988 1 88 248 GLN A C 1
ATOM 1955 O O . GLN A 1 248 ? -2.031 4.559 -3.928 1 88 248 GLN A O 1
ATOM 1960 N N . ARG A 1 249 ? -0.952 4.895 -5.879 1 80 249 ARG A N 1
ATOM 1961 C CA . ARG A 1 249 ? -0.979 6.352 -5.898 1 80 249 ARG A CA 1
ATOM 1962 C C . ARG A 1 249 ? -0.329 6.926 -4.641 1 80 249 ARG A C 1
ATOM 1964 O O . ARG A 1 249 ? -0.659 8.031 -4.215 1 80 249 ARG A O 1
ATOM 1971 N N . GLY A 1 250 ? 0.473 6.043 -3.98 1 76.38 250 GLY A N 1
ATOM 1972 C CA . GLY A 1 250 ? 1.086 6.598 -2.783 1 76.38 250 GLY A CA 1
ATOM 1973 C C . GLY A 1 250 ? 2.102 5.668 -2.148 1 76.38 250 GLY A C 1
ATOM 1974 O O . GLY A 1 250 ? 2.289 4.539 -2.605 1 76.38 250 GLY A O 1
ATOM 1975 N N . GLY A 1 251 ? 2.811 6.285 -1.136 1 79.88 251 GLY A N 1
ATOM 1976 C CA . GLY A 1 251 ? 3.777 5.578 -0.311 1 79.88 251 GLY A CA 1
ATOM 1977 C C . GLY A 1 251 ? 3.861 6.113 1.104 1 79.88 251 GLY A C 1
ATOM 1978 O O . GLY A 1 251 ? 3.305 7.172 1.406 1 79.88 251 GLY A O 1
ATOM 1979 N N . LEU A 1 252 ? 4.457 5.246 1.928 1 77.38 252 LEU A N 1
ATOM 1980 C CA . LEU A 1 252 ? 4.586 5.602 3.336 1 77.38 252 LEU A CA 1
ATOM 1981 C C . LEU A 1 252 ? 6.023 5.41 3.812 1 77.38 252 LEU A C 1
ATOM 1983 O O . LEU A 1 252 ? 6.57 4.309 3.727 1 77.38 252 LEU A O 1
ATOM 1987 N N . PHE A 1 253 ? 6.598 6.531 4.219 1 79.69 253 PHE A N 1
ATOM 1988 C CA . PHE A 1 253 ? 7.891 6.48 4.895 1 79.69 253 PHE A CA 1
ATOM 1989 C C . PHE A 1 253 ? 7.707 6.273 6.395 1 79.69 253 PHE A C 1
ATOM 1991 O O . PHE A 1 253 ? 6.984 7.031 7.047 1 79.69 253 PHE A O 1
ATOM 1998 N N . VAL A 1 254 ? 8.305 5.277 6.906 1 82.44 254 VAL A N 1
ATOM 1999 C CA . VAL A 1 254 ? 8.125 4.902 8.305 1 82.44 254 VAL A CA 1
ATOM 2000 C C . VAL A 1 254 ? 9.422 5.129 9.078 1 82.44 254 VAL A C 1
ATOM 2002 O O . VAL A 1 254 ? 10.438 4.492 8.797 1 82.44 254 VAL A O 1
ATOM 2005 N N . SER A 1 255 ? 9.336 5.977 10.016 1 77.81 255 SER A N 1
ATOM 2006 C CA . SER A 1 255 ? 10.523 6.258 10.82 1 77.81 255 SER A CA 1
ATOM 2007 C C . SER A 1 255 ? 10.289 5.922 12.289 1 77.81 255 SER A C 1
ATOM 2009 O O . SER A 1 255 ? 11.234 5.848 13.078 1 77.81 255 SER A O 1
ATOM 2011 N N . GLU A 1 256 ? 9.016 5.73 12.625 1 75.19 256 GLU A N 1
ATOM 2012 C CA . GLU A 1 256 ? 8.695 5.418 14.016 1 75.19 256 GLU A CA 1
ATOM 2013 C C . GLU A 1 256 ? 9.234 4.055 14.414 1 75.19 256 GLU A C 1
ATOM 2015 O O . GLU A 1 256 ? 8.93 3.043 13.773 1 75.19 256 GLU A O 1
ATOM 2020 N N . ARG A 1 257 ? 9.945 3.977 15.5 1 80.31 257 ARG A N 1
ATOM 2021 C CA . ARG A 1 257 ? 10.672 2.781 15.922 1 80.31 257 ARG A CA 1
ATOM 2022 C C . ARG A 1 257 ? 9.719 1.614 16.156 1 80.31 257 ARG A C 1
ATOM 2024 O O . ARG A 1 257 ? 10.023 0.476 15.789 1 80.31 257 ARG A O 1
ATOM 2031 N N . LYS A 1 258 ? 8.617 1.886 16.75 1 82.31 258 LYS A N 1
ATOM 2032 C CA . LYS A 1 258 ? 7.66 0.824 17.031 1 82.31 258 LYS A CA 1
ATOM 2033 C C . LYS A 1 258 ? 7.145 0.182 15.75 1 82.31 258 LYS A C 1
ATOM 2035 O O . LYS A 1 258 ? 7.027 -1.042 15.664 1 82.31 258 LYS A O 1
ATOM 2040 N N . GLU A 1 259 ? 6.867 1.017 14.766 1 87.38 259 GLU A N 1
ATOM 2041 C CA . GLU A 1 259 ? 6.375 0.521 13.484 1 87.38 259 GLU A CA 1
ATOM 2042 C C . GLU A 1 259 ? 7.469 -0.227 12.727 1 87.38 259 GLU A C 1
ATOM 2044 O O . GLU A 1 259 ? 7.211 -1.265 12.109 1 87.38 259 GLU A O 1
ATOM 2049 N N . VAL A 1 260 ? 8.625 0.282 12.797 1 91.06 260 VAL A N 1
ATOM 2050 C CA . VAL A 1 260 ? 9.758 -0.369 12.148 1 91.06 260 VAL A CA 1
ATOM 2051 C C . VAL A 1 260 ? 10 -1.736 12.789 1 91.06 260 VAL A C 1
ATOM 2053 O O . VAL A 1 260 ? 10.289 -2.709 12.086 1 91.06 260 VAL A O 1
ATOM 2056 N N . SER A 1 261 ? 9.875 -1.768 14.07 1 94.62 261 SER A N 1
ATOM 2057 C CA . SER A 1 261 ? 10.055 -3.027 14.781 1 94.62 261 SER A CA 1
ATOM 2058 C C . SER A 1 261 ? 9.078 -4.086 14.297 1 94.62 261 SER A C 1
ATOM 2060 O O . SER A 1 261 ? 9.445 -5.254 14.133 1 94.62 261 SER A O 1
ATOM 2062 N N . VAL A 1 262 ? 7.867 -3.717 14.078 1 95.62 262 VAL A N 1
ATOM 2063 C CA . VAL A 1 262 ? 6.852 -4.633 13.562 1 95.62 262 VAL A CA 1
ATOM 2064 C C . VAL A 1 262 ? 7.27 -5.145 12.188 1 95.62 262 VAL A C 1
ATOM 2066 O O . VAL A 1 262 ? 7.215 -6.348 11.922 1 95.62 262 VAL A O 1
ATOM 2069 N N . LEU A 1 263 ? 7.699 -4.289 11.359 1 97.25 263 LEU A N 1
ATOM 2070 C CA . LEU A 1 263 ? 8.094 -4.656 10 1 97.25 263 LEU A CA 1
ATOM 2071 C C . LEU A 1 263 ? 9.328 -5.559 10.023 1 97.25 263 LEU A C 1
ATOM 2073 O O . LEU A 1 263 ? 9.43 -6.492 9.227 1 97.25 263 LEU A O 1
ATOM 2077 N N . GLN A 1 264 ? 10.211 -5.262 10.938 1 97.62 264 GLN A N 1
ATOM 2078 C CA . GLN A 1 264 ? 11.375 -6.125 11.102 1 97.62 264 GLN A CA 1
ATOM 2079 C C . GLN A 1 264 ? 10.961 -7.531 11.531 1 97.62 264 GLN A C 1
ATOM 2081 O O . GLN A 1 264 ? 11.492 -8.523 11.023 1 97.62 264 GLN A O 1
ATOM 2086 N N . MET A 1 265 ? 10.055 -7.582 12.414 1 97.81 265 MET A N 1
ATOM 2087 C CA . MET A 1 265 ? 9.539 -8.867 12.883 1 97.81 265 MET A CA 1
ATOM 2088 C C . MET A 1 265 ? 8.898 -9.641 11.734 1 97.81 265 MET A C 1
ATOM 2090 O O . MET A 1 265 ? 9.133 -10.844 11.586 1 97.81 265 MET A O 1
ATOM 2094 N N . ARG A 1 266 ? 8.156 -8.984 10.984 1 98.19 266 ARG A N 1
ATOM 2095 C CA . ARG A 1 266 ? 7.477 -9.617 9.859 1 98.19 266 ARG A CA 1
ATOM 2096 C C . ARG A 1 266 ? 8.484 -10.102 8.82 1 98.19 266 ARG A C 1
ATOM 2098 O O . ARG A 1 266 ? 8.359 -11.211 8.297 1 98.19 266 ARG A O 1
ATOM 2105 N N . TYR A 1 267 ? 9.414 -9.305 8.547 1 98.5 267 TYR A N 1
ATOM 2106 C CA . TYR A 1 267 ? 10.43 -9.711 7.582 1 98.5 267 TYR A CA 1
ATOM 2107 C C . TYR A 1 267 ? 11.195 -10.93 8.078 1 98.5 267 TYR A C 1
ATOM 2109 O O . TYR A 1 267 ? 11.469 -11.852 7.309 1 98.5 267 TYR A O 1
ATOM 2117 N N . ALA A 1 268 ? 11.555 -10.883 9.367 1 98.19 268 ALA A N 1
ATOM 2118 C CA . ALA A 1 268 ? 12.281 -12 9.953 1 98.19 268 ALA A CA 1
ATOM 2119 C C . ALA A 1 268 ? 11.477 -13.297 9.852 1 98.19 268 ALA A C 1
ATOM 2121 O O . ALA A 1 268 ? 12.023 -14.344 9.5 1 98.19 268 ALA A O 1
ATOM 2122 N N . ARG A 1 269 ? 10.258 -13.242 10.109 1 98.25 269 ARG A N 1
ATOM 2123 C CA . ARG A 1 269 ? 9.414 -14.43 10 1 98.25 269 ARG A CA 1
ATOM 2124 C C . ARG A 1 269 ? 9.336 -14.914 8.555 1 98.25 269 ARG A C 1
ATOM 2126 O O . ARG A 1 269 ? 9.383 -16.125 8.297 1 98.25 269 ARG A O 1
ATOM 2133 N N . MET A 1 270 ? 9.219 -13.992 7.613 1 98.38 270 MET A N 1
ATOM 2134 C CA . MET A 1 270 ? 9.133 -14.367 6.207 1 98.38 270 MET A CA 1
ATOM 2135 C C . MET A 1 270 ? 10.422 -15.039 5.738 1 98.38 270 MET A C 1
ATOM 2137 O O . MET A 1 270 ? 10.391 -15.93 4.895 1 98.38 270 MET A O 1
ATOM 2141 N N . ARG A 1 271 ? 11.539 -14.641 6.277 1 98.06 271 ARG A N 1
ATOM 2142 C CA . ARG A 1 271 ? 12.797 -15.297 5.938 1 98.06 271 ARG A CA 1
ATOM 2143 C C . ARG A 1 271 ? 12.758 -16.781 6.301 1 98.06 271 ARG A C 1
ATOM 2145 O O . ARG A 1 271 ? 13.328 -17.609 5.598 1 98.06 271 ARG A O 1
ATOM 2152 N N . SER A 1 272 ? 12.078 -17.016 7.375 1 97.69 272 SER A N 1
ATOM 2153 C CA . SER A 1 272 ? 11.977 -18.406 7.832 1 97.69 272 SER A CA 1
ATOM 2154 C C . SER A 1 272 ? 10.922 -19.172 7.039 1 97.69 272 SER A C 1
ATOM 2156 O O . SER A 1 272 ? 10.961 -20.391 6.961 1 97.69 272 SER A O 1
ATOM 2158 N N . GLN A 1 273 ? 9.953 -18.469 6.535 1 98.12 273 GLN A N 1
ATOM 2159 C CA . GLN A 1 273 ? 8.859 -19.094 5.785 1 98.12 273 GLN A CA 1
ATOM 2160 C C . GLN A 1 273 ? 9.25 -19.312 4.328 1 98.12 273 GLN A C 1
ATOM 2162 O O . GLN A 1 273 ? 8.75 -20.234 3.68 1 98.12 273 GLN A O 1
ATOM 2167 N N . ALA A 1 274 ? 10.117 -18.453 3.791 1 98.75 274 ALA A N 1
ATOM 2168 C CA . ALA A 1 274 ? 10.586 -18.578 2.412 1 98.75 274 ALA A CA 1
ATOM 2169 C C . ALA A 1 274 ? 11.523 -19.766 2.252 1 98.75 274 ALA A C 1
ATOM 2171 O O . ALA A 1 274 ? 11.977 -20.344 3.242 1 98.75 274 ALA A O 1
ATOM 2172 N N . LEU A 1 275 ? 11.734 -20.141 1.039 1 98.75 275 LEU A N 1
ATOM 2173 C CA . LEU A 1 275 ? 12.734 -21.172 0.755 1 98.75 275 LEU A CA 1
ATOM 2174 C C . LEU A 1 275 ? 14.125 -20.703 1.182 1 98.75 275 LEU A C 1
ATOM 2176 O O . LEU A 1 275 ? 14.398 -19.5 1.224 1 98.75 275 LEU A O 1
ATOM 2180 N N . SER A 1 276 ? 14.977 -21.703 1.504 1 98.44 276 SER A N 1
ATOM 2181 C CA . SER A 1 276 ? 16.375 -21.359 1.768 1 98.44 276 SER A CA 1
ATOM 2182 C C . SER A 1 276 ? 17.016 -20.688 0.56 1 98.44 276 SER A C 1
ATOM 2184 O O . SER A 1 276 ? 16.484 -20.75 -0.549 1 98.44 276 SER A O 1
ATOM 2186 N N . LEU A 1 277 ? 18.125 -20.016 0.799 1 97.94 277 LEU A N 1
ATOM 2187 C CA . LEU A 1 277 ? 18.828 -19.359 -0.292 1 97.94 277 LEU A CA 1
ATOM 2188 C C . LEU A 1 277 ? 19.109 -20.328 -1.428 1 97.94 277 LEU A C 1
ATOM 2190 O O . LEU A 1 277 ? 18.797 -20.062 -2.586 1 97.94 277 LEU A O 1
ATOM 2194 N N . ASP A 1 278 ? 19.594 -21.5 -1.098 1 98.12 278 ASP A N 1
ATOM 2195 C CA . ASP A 1 278 ? 19.938 -22.516 -2.098 1 98.12 278 ASP A CA 1
ATOM 2196 C C . ASP A 1 278 ? 18.672 -23.031 -2.801 1 98.12 278 ASP A C 1
ATOM 2198 O O . ASP A 1 278 ? 18.672 -23.188 -4.023 1 98.12 278 ASP A O 1
ATOM 2202 N N . ASP A 1 279 ? 17.688 -23.312 -2.047 1 98.69 279 ASP A N 1
ATOM 2203 C CA . ASP A 1 279 ? 16.453 -23.828 -2.629 1 98.69 279 ASP A CA 1
ATOM 2204 C C . ASP A 1 279 ? 15.773 -22.781 -3.514 1 98.69 279 ASP A C 1
ATOM 2206 O O . ASP A 1 279 ? 15.141 -23.125 -4.512 1 98.69 279 ASP A O 1
ATOM 2210 N N . SER A 1 280 ? 15.898 -21.531 -3.146 1 98.81 280 SER A N 1
ATOM 2211 C CA . SER A 1 280 ? 15.352 -20.438 -3.945 1 98.81 280 SER A CA 1
ATOM 2212 C C . SER A 1 280 ? 16 -20.375 -5.32 1 98.81 280 SER A C 1
ATOM 2214 O O . SER A 1 280 ? 15.312 -20.297 -6.34 1 98.81 280 SER A O 1
ATOM 2216 N N . LEU A 1 281 ? 17.281 -20.484 -5.297 1 98.25 281 LEU A N 1
ATOM 2217 C CA . LEU A 1 281 ? 18 -20.469 -6.566 1 98.25 281 LEU A CA 1
ATOM 2218 C C . LEU A 1 281 ? 17.688 -21.719 -7.375 1 98.25 281 LEU A C 1
ATOM 2220 O O . LEU A 1 281 ? 17.578 -21.656 -8.602 1 98.25 281 LEU A O 1
ATOM 2224 N N . GLY A 1 282 ? 17.594 -22.859 -6.66 1 98.38 282 GLY A N 1
ATOM 2225 C CA . GLY A 1 282 ? 17.188 -24.078 -7.332 1 98.38 282 GLY A CA 1
ATOM 2226 C C . GLY A 1 282 ? 15.836 -23.969 -8.008 1 98.38 282 GLY A C 1
ATOM 2227 O O . GLY A 1 282 ? 15.664 -24.422 -9.141 1 98.38 282 GLY A O 1
ATOM 2228 N N . LEU A 1 283 ? 14.9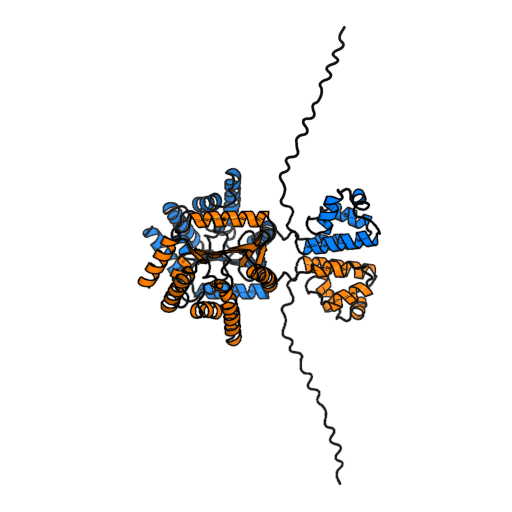06 -23.375 -7.355 1 98.5 283 LEU A N 1
ATOM 2229 C CA . LEU A 1 283 ? 13.578 -23.188 -7.922 1 98.5 283 LEU A CA 1
ATOM 2230 C C . LEU A 1 283 ? 13.633 -22.281 -9.156 1 98.5 283 LEU A C 1
ATOM 2232 O O . LEU A 1 283 ? 12.984 -22.578 -10.164 1 98.5 283 LEU A O 1
ATOM 2236 N N . LEU A 1 284 ? 14.367 -21.203 -9.055 1 98.38 284 LEU A N 1
ATOM 2237 C CA . LEU A 1 284 ? 14.492 -20.312 -10.195 1 98.38 284 LEU A CA 1
ATOM 2238 C C . LEU A 1 284 ? 15.102 -21.016 -11.391 1 98.38 284 LEU A C 1
ATOM 2240 O O . LEU A 1 284 ? 14.664 -20.828 -12.523 1 98.38 284 LEU A O 1
ATOM 2244 N N . ARG A 1 285 ? 16.062 -21.875 -11.148 1 97.94 285 ARG A N 1
ATOM 2245 C CA . ARG A 1 285 ? 16.688 -22.641 -12.234 1 97.94 285 ARG A CA 1
ATOM 2246 C C . ARG A 1 285 ? 15.688 -23.609 -12.867 1 97.94 285 ARG A C 1
ATOM 2248 O O . ARG A 1 285 ? 15.656 -23.75 -14.086 1 97.94 285 ARG A O 1
ATOM 2255 N N . ARG A 1 286 ? 14.875 -24.188 -12.062 1 97.5 286 ARG A N 1
ATOM 2256 C CA . ARG A 1 286 ? 13.859 -25.094 -12.586 1 97.5 286 ARG A CA 1
ATOM 2257 C C . ARG A 1 286 ? 12.82 -24.344 -13.414 1 97.5 286 ARG A C 1
ATOM 2259 O O . ARG A 1 286 ? 12.414 -24.797 -14.477 1 97.5 286 ARG A O 1
ATOM 2266 N N . MET A 1 287 ? 12.461 -23.203 -12.914 1 96 287 MET A N 1
ATOM 2267 C CA . MET A 1 287 ? 11.484 -22.391 -13.641 1 96 287 MET A CA 1
ATOM 2268 C C . MET A 1 287 ? 12.047 -21.953 -14.992 1 96 287 MET A C 1
ATOM 2270 O O . MET A 1 287 ? 11.32 -21.875 -15.977 1 96 287 MET A O 1
ATOM 2274 N N . ARG A 1 288 ? 13.273 -21.656 -14.953 1 93 288 ARG A N 1
ATOM 2275 C CA . ARG A 1 288 ? 13.953 -21.266 -16.172 1 93 288 ARG A CA 1
ATOM 2276 C C . ARG A 1 288 ? 13.891 -22.359 -17.234 1 93 288 ARG A C 1
ATOM 2278 O O . ARG A 1 288 ? 13.68 -22.094 -18.406 1 93 288 ARG A O 1
ATOM 2285 N N . GLY A 1 289 ? 14.117 -23.594 -16.766 1 87.38 289 GLY A N 1
ATOM 2286 C CA . GLY A 1 289 ? 14.109 -24.75 -17.672 1 87.38 289 GLY A CA 1
ATOM 2287 C C . GLY A 1 289 ? 12.719 -25.109 -18.156 1 87.38 289 GLY A C 1
ATOM 2288 O O . GLY A 1 289 ? 12.562 -25.656 -19.25 1 87.38 289 GLY A O 1
ATOM 2289 N N . ALA A 1 290 ? 11.711 -24.812 -17.328 1 79.5 290 ALA A N 1
ATOM 2290 C CA . ALA A 1 290 ? 10.328 -25.156 -17.656 1 79.5 290 ALA A CA 1
ATOM 2291 C C . ALA A 1 290 ? 9.711 -24.109 -18.578 1 79.5 290 ALA A C 1
ATOM 2293 O O . ALA A 1 290 ? 8.672 -24.344 -19.188 1 79.5 290 ALA A O 1
ATOM 2294 N N . SER A 1 291 ? 10.203 -22.938 -18.594 1 67.94 291 SER A N 1
ATOM 2295 C CA . SER A 1 291 ? 9.617 -21.891 -19.422 1 67.94 291 SER A CA 1
ATOM 2296 C C . SER A 1 291 ? 10.039 -22.031 -20.891 1 67.94 291 SER A C 1
ATOM 2298 O O . SER A 1 291 ? 11.156 -22.469 -21.172 1 67.94 291 SER A O 1
ATOM 2300 N N . MET B 1 1 ? -7.25 -2.727 80.125 1 25.94 1 MET B N 1
ATOM 2301 C CA . MET B 1 1 ? -8.25 -2.18 79.188 1 25.94 1 MET B CA 1
ATOM 2302 C C . MET B 1 1 ? -7.586 -1.335 78.125 1 25.94 1 MET B C 1
ATOM 2304 O O . MET B 1 1 ? -7.133 -0.221 78.375 1 25.94 1 MET B O 1
ATOM 2308 N N . GLY B 1 2 ? -6.762 -2.035 77.312 1 26.08 2 GLY B N 1
ATOM 2309 C CA . GLY B 1 2 ? -5.672 -1.813 76.375 1 26.08 2 GLY B CA 1
ATOM 2310 C C . GLY B 1 2 ? -6.109 -1.082 75.125 1 26.08 2 GLY B C 1
ATOM 2311 O O . GLY B 1 2 ? -7.211 -1.307 74.625 1 26.08 2 GLY B O 1
ATOM 2312 N N . PRO B 1 3 ? -5.688 0.217 75.062 1 26.78 3 PRO B N 1
ATOM 2313 C CA . PRO B 1 3 ? -6.184 1.229 74.125 1 26.78 3 PRO B CA 1
ATOM 2314 C C . PRO B 1 3 ? -6.141 0.759 72.688 1 26.78 3 PRO B C 1
ATOM 2316 O O . PRO B 1 3 ? -5.336 -0.11 72.312 1 26.78 3 PRO B O 1
ATOM 2319 N N . LEU B 1 4 ? -7.312 0.613 72 1 24.22 4 LEU B N 1
ATOM 2320 C CA . LEU B 1 4 ? -7.836 0.137 70.75 1 24.22 4 LEU B CA 1
ATOM 2321 C C . LEU B 1 4 ? -7.215 0.905 69.562 1 24.22 4 LEU B C 1
ATOM 2323 O O . LEU B 1 4 ? -7.629 0.738 68.438 1 24.22 4 LEU B O 1
ATOM 2327 N N . SER B 1 5 ? -6.371 1.957 69.812 1 26.22 5 SER B N 1
ATOM 2328 C CA . SER B 1 5 ? -6.441 2.971 68.812 1 26.22 5 SER B CA 1
ATOM 2329 C C . SER B 1 5 ? -5.969 2.416 67.438 1 26.22 5 SER B C 1
ATOM 2331 O O . SER B 1 5 ? -4.809 2.018 67.312 1 26.22 5 SER B O 1
ATOM 2333 N N . GLY B 1 6 ? -6.84 1.582 66.812 1 22.05 6 GLY B N 1
ATOM 2334 C CA . GLY B 1 6 ? -6.719 0.878 65.5 1 22.05 6 GLY B CA 1
ATOM 2335 C C . GLY B 1 6 ? -6.395 1.795 64.375 1 22.05 6 GLY B C 1
ATOM 2336 O O . GLY B 1 6 ? -7.242 2.574 63.906 1 22.05 6 GLY B O 1
ATOM 2337 N N . ARG B 1 7 ? -5.207 2.426 64.312 1 24.42 7 ARG B N 1
ATOM 2338 C CA . ARG B 1 7 ? -4.707 3.309 63.281 1 24.42 7 ARG B CA 1
ATOM 2339 C C . ARG B 1 7 ? -4.777 2.633 61.938 1 24.42 7 ARG B C 1
ATOM 2341 O O . ARG B 1 7 ? -3.971 1.749 61.625 1 24.42 7 ARG B O 1
ATOM 2348 N N . ASP B 1 8 ? -6.062 2.273 61.562 1 22.89 8 ASP B N 1
ATOM 2349 C CA . ASP B 1 8 ? -6.344 1.63 60.281 1 22.89 8 ASP B CA 1
ATOM 2350 C C . ASP B 1 8 ? -5.719 2.408 59.125 1 22.89 8 ASP B C 1
ATOM 2352 O O . ASP B 1 8 ? -6.047 3.574 58.906 1 22.89 8 ASP B O 1
ATOM 2356 N N . GLY B 1 9 ? -4.41 2.316 59.094 1 21.02 9 GLY B N 1
ATOM 2357 C CA . GLY B 1 9 ? -3.578 2.926 58.062 1 21.02 9 GLY B CA 1
ATOM 2358 C C . GLY B 1 9 ? -4.086 2.68 56.656 1 21.02 9 GLY B C 1
ATOM 2359 O O . GLY B 1 9 ? -4.203 1.53 56.219 1 21.02 9 GLY B O 1
ATOM 2360 N N . TRP B 1 10 ? -5.145 3.475 56.219 1 23.06 10 TRP B N 1
ATOM 2361 C CA . TRP B 1 10 ? -5.688 3.566 54.875 1 23.06 10 TRP B CA 1
ATOM 2362 C C . TRP B 1 10 ? -4.57 3.592 53.844 1 23.06 10 TRP B C 1
ATOM 2364 O O . TRP B 1 10 ? -3.793 4.547 53.75 1 23.06 10 TRP B O 1
ATOM 2374 N N . GLU B 1 11 ? -3.729 2.557 53.844 1 21.73 11 GLU B N 1
ATOM 2375 C CA . GLU B 1 11 ? -2.752 2.482 52.75 1 21.73 11 GLU B CA 1
ATOM 2376 C C . GLU B 1 11 ? -3.424 2.658 51.406 1 21.73 11 GLU B C 1
ATOM 2378 O O . GLU B 1 11 ? -4.234 1.824 50.969 1 21.73 11 GLU B O 1
ATOM 2383 N N . VAL B 1 12 ? -3.877 3.881 51.094 1 23.59 12 VAL B N 1
ATOM 2384 C CA . VAL B 1 12 ? -4.312 4.25 49.75 1 23.59 12 VAL B CA 1
ATOM 2385 C C . VAL B 1 12 ? -3.359 3.65 48.719 1 23.59 12 VAL B C 1
ATOM 2387 O O . VAL B 1 12 ? -2.168 3.971 48.688 1 23.59 12 VAL B O 1
ATOM 2390 N N . SER B 1 13 ? -3.457 2.377 48.5 1 22.03 13 SER B N 1
ATOM 2391 C CA . SER B 1 13 ? -2.779 1.73 47.375 1 22.03 13 SER B CA 1
ATOM 2392 C C . SER B 1 13 ? -2.844 2.594 46.125 1 22.03 13 SER B C 1
ATOM 2394 O O . SER B 1 13 ? -3.93 2.955 45.656 1 22.03 13 SER B O 1
ATOM 2396 N N . ARG B 1 14 ? -1.869 3.465 45.906 1 23.56 14 ARG B N 1
ATOM 2397 C CA . ARG B 1 14 ? -1.517 4.195 44.719 1 23.56 14 ARG B CA 1
ATOM 2398 C C . ARG B 1 14 ? -1.701 3.322 43.469 1 23.56 14 ARG B C 1
ATOM 2400 O O . ARG B 1 14 ? -0.972 2.348 43.281 1 23.56 14 ARG B O 1
ATOM 2407 N N . MET B 1 15 ? -2.975 2.904 43.25 1 22.7 15 MET B N 1
ATOM 2408 C CA . MET B 1 15 ? -3.305 2.281 41.969 1 22.7 15 MET B CA 1
ATOM 2409 C C . MET B 1 15 ? -2.508 2.914 40.812 1 22.7 15 MET B C 1
ATOM 2411 O O . MET B 1 15 ? -2.635 4.109 40.562 1 22.7 15 MET B O 1
ATOM 2415 N N . THR B 1 16 ? -1.272 2.518 40.719 1 24.41 16 THR B N 1
ATOM 2416 C CA . THR B 1 16 ? -0.376 2.789 39.594 1 24.41 16 THR B CA 1
ATOM 2417 C C . THR B 1 16 ? -1.132 2.727 38.281 1 24.41 16 THR B C 1
ATOM 2419 O O . THR B 1 16 ? -1.793 1.73 37.969 1 24.41 16 THR B O 1
ATOM 2422 N N . ASP B 1 17 ? -1.784 3.842 37.938 1 24.09 17 ASP B N 1
ATOM 2423 C CA . ASP B 1 17 ? -2.439 4.105 36.656 1 24.09 17 ASP B CA 1
ATOM 2424 C C . ASP B 1 17 ? -1.641 3.516 35.5 1 24.09 17 ASP B C 1
ATOM 2426 O O . ASP B 1 17 ? -0.561 4.008 35.156 1 24.09 17 ASP B O 1
ATOM 2430 N N . GLY B 1 18 ? -1.359 2.234 35.406 1 25.22 18 GLY B N 1
ATOM 2431 C CA . GLY B 1 18 ? -0.8 1.47 34.281 1 25.22 18 GLY B CA 1
ATOM 2432 C C . GLY B 1 18 ? -1.382 1.852 32.938 1 25.22 18 GLY B C 1
ATOM 2433 O O . GLY B 1 18 ? -1.965 1.014 32.25 1 25.22 18 GLY B O 1
ATOM 2434 N N . THR B 1 19 ? -1.97 3.037 32.844 1 27.12 19 THR B N 1
ATOM 2435 C CA . THR B 1 19 ? -2.467 3.457 31.531 1 27.12 19 THR B CA 1
ATOM 2436 C C . THR B 1 19 ? -1.448 3.146 30.453 1 27.12 19 THR B C 1
ATOM 2438 O O . THR B 1 19 ? -0.352 3.711 30.438 1 27.12 19 THR B O 1
ATOM 2441 N N . GLY B 1 20 ? -1.217 1.986 30.172 1 26.67 20 GLY B N 1
ATOM 2442 C CA . GLY B 1 20 ? -0.409 1.494 29.078 1 26.67 20 GLY B CA 1
ATOM 2443 C C . GLY B 1 20 ? -0.39 2.434 27.891 1 26.67 20 GLY B C 1
ATOM 2444 O O . GLY B 1 20 ? -1.253 3.305 27.766 1 26.67 20 GLY B O 1
ATOM 2445 N N . GLY B 1 21 ? 0.833 2.615 27.328 1 28.61 21 GLY B N 1
ATOM 2446 C CA . GLY B 1 21 ? 1.354 3.527 26.328 1 28.61 21 GLY B CA 1
ATOM 2447 C C . GLY B 1 21 ? 0.47 3.633 25.094 1 28.61 21 GLY B C 1
ATOM 2448 O O . GLY B 1 21 ? 0.49 2.752 24.234 1 28.61 21 GLY B O 1
ATOM 2449 N N . ALA B 1 22 ? -0.691 3.975 25.141 1 31.06 22 ALA B N 1
ATOM 2450 C CA . ALA B 1 22 ? -1.472 4.566 24.062 1 31.06 22 ALA B CA 1
ATOM 2451 C C . ALA B 1 22 ? -0.578 5.359 23.109 1 31.06 22 ALA B C 1
ATOM 2453 O O . ALA B 1 22 ? 0.176 6.234 23.547 1 31.06 22 ALA B O 1
ATOM 2454 N N . GLY B 1 23 ? -0.062 4.602 22.047 1 32.5 23 GLY B N 1
ATOM 2455 C CA . GLY B 1 23 ? 0.845 5.027 21 1 32.5 23 GLY B CA 1
ATOM 2456 C C . GLY B 1 23 ? 0.691 6.492 20.641 1 32.5 23 GLY B C 1
ATOM 2457 O O . GLY B 1 23 ? -0.418 6.953 20.359 1 32.5 23 GLY B O 1
ATOM 2458 N N . GLU B 1 24 ? 1.42 7.348 21.234 1 35.38 24 GLU B N 1
ATOM 2459 C CA . GLU B 1 24 ? 1.588 8.742 20.828 1 35.38 24 GLU B CA 1
ATOM 2460 C C . GLU B 1 24 ? 1.523 8.898 19.312 1 35.38 24 GLU B C 1
ATOM 2462 O O . GLU B 1 24 ? 2.143 8.125 18.578 1 35.38 24 GLU B O 1
ATOM 2467 N N . PRO B 1 25 ? 0.509 9.344 18.812 1 39.41 25 PRO B N 1
ATOM 2468 C CA . PRO B 1 25 ? 0.422 9.547 17.375 1 39.41 25 PRO B CA 1
ATOM 2469 C C . PRO B 1 25 ? 1.732 10.047 16.766 1 39.41 25 PRO B C 1
ATOM 2471 O O . PRO B 1 25 ? 2.527 10.695 17.453 1 39.41 25 PRO B O 1
ATOM 2474 N N . GLU B 1 26 ? 2.455 9.344 15.906 1 45 26 GLU B N 1
ATOM 2475 C CA . GLU B 1 26 ? 3.625 9.828 15.18 1 45 26 GLU B CA 1
ATOM 2476 C C . GLU B 1 26 ? 3.41 11.258 14.672 1 45 26 GLU B C 1
ATOM 2478 O O . GLU B 1 26 ? 2.287 11.641 14.344 1 45 26 GLU B O 1
ATOM 2483 N N . ALA B 1 27 ? 4.438 12.148 14.852 1 51.06 27 ALA B N 1
ATOM 2484 C CA . ALA B 1 27 ? 4.535 13.539 14.438 1 51.06 27 ALA B CA 1
ATOM 2485 C C . ALA B 1 27 ? 4.082 13.719 12.984 1 51.06 27 ALA B C 1
ATOM 2487 O O . ALA B 1 27 ? 4.523 12.984 12.102 1 51.06 27 ALA B O 1
ATOM 2488 N N . SER B 1 28 ? 2.859 13.938 12.758 1 58.81 28 SER B N 1
ATOM 2489 C CA . SER B 1 28 ? 2.346 14.336 11.453 1 58.81 28 SER B CA 1
ATOM 2490 C C . SER B 1 28 ? 2.719 15.781 11.133 1 58.81 28 SER B C 1
ATOM 2492 O O . SER B 1 28 ? 3.064 16.547 12.031 1 58.81 28 SER B O 1
ATOM 2494 N N . ASP B 1 29 ? 2.918 15.992 9.891 1 63.06 29 ASP B N 1
ATOM 2495 C CA . ASP B 1 29 ? 3.205 17.359 9.477 1 63.06 29 ASP B CA 1
ATOM 2496 C C . ASP B 1 29 ? 2.219 18.344 10.102 1 63.06 29 ASP B C 1
ATOM 2498 O O . ASP B 1 29 ? 2.592 19.453 10.453 1 63.06 29 ASP B O 1
ATOM 2502 N N . SER B 1 30 ? 1.076 17.797 10.266 1 67.5 30 SER B N 1
ATOM 2503 C CA . SER B 1 30 ? 0.081 18.672 10.875 1 67.5 30 SER B CA 1
ATOM 2504 C C . SER B 1 30 ? 0.402 18.938 12.344 1 67.5 30 SER B C 1
ATOM 2506 O O . SER B 1 30 ? 0.226 20.062 12.836 1 67.5 30 SER B O 1
ATOM 2508 N N . LEU B 1 31 ? 1.002 17.891 12.969 1 73.75 31 LEU B N 1
ATOM 2509 C CA . LEU B 1 31 ? 1.37 18.062 14.367 1 73.75 31 LEU B CA 1
ATOM 2510 C C . LEU B 1 31 ? 2.541 19.016 14.516 1 73.75 31 LEU B C 1
ATOM 2512 O O . LEU B 1 31 ? 2.537 19.875 15.398 1 73.75 31 LEU B O 1
ATOM 2516 N N . LYS B 1 32 ? 3.461 18.828 13.633 1 76.38 32 LYS B N 1
ATOM 2517 C CA . LYS B 1 32 ? 4.617 19.719 13.68 1 76.38 32 LYS B CA 1
ATOM 2518 C C . LYS B 1 32 ? 4.211 21.172 13.383 1 76.38 32 LYS B C 1
ATOM 2520 O O . LYS B 1 32 ? 4.676 22.094 14.047 1 76.38 32 LYS B O 1
ATOM 2525 N N . ALA B 1 33 ? 3.332 21.297 12.32 1 78.69 33 ALA B N 1
ATOM 2526 C CA . ALA B 1 33 ? 2.832 22.625 12 1 78.69 33 ALA B CA 1
ATOM 2527 C C . ALA B 1 33 ? 2.109 23.25 13.188 1 78.69 33 ALA B C 1
ATOM 2529 O O . ALA B 1 33 ? 2.324 24.422 13.516 1 78.69 33 ALA B O 1
ATOM 2530 N N . PHE B 1 34 ? 1.301 22.406 13.836 1 86.12 34 PHE B N 1
ATOM 2531 C CA . PHE B 1 34 ? 0.567 22.875 15.008 1 86.12 34 PHE B CA 1
ATOM 2532 C C . PHE B 1 34 ? 1.526 23.281 16.125 1 86.12 34 PHE B C 1
ATOM 2534 O O . PHE B 1 34 ? 1.371 24.344 16.719 1 86.12 34 PHE B O 1
ATOM 2541 N N . GLY B 1 35 ? 2.508 22.391 16.312 1 89.25 35 GLY B N 1
ATOM 2542 C CA . GLY B 1 35 ? 3.5 22.672 17.344 1 89.25 35 GLY B CA 1
ATOM 2543 C C . GLY B 1 35 ? 4.219 23.984 17.125 1 89.25 35 GLY B C 1
ATOM 2544 O O . GLY B 1 35 ? 4.438 24.75 18.078 1 89.25 35 GLY B O 1
ATOM 2545 N N . GLU B 1 36 ? 4.566 24.281 15.875 1 87.94 36 GLU B N 1
ATOM 2546 C CA . GLU B 1 36 ? 5.23 25.547 15.547 1 87.94 36 GLU B CA 1
ATOM 2547 C C . GLU B 1 36 ? 4.328 26.734 15.844 1 87.94 36 GLU B C 1
ATOM 2549 O O . GLU B 1 36 ? 4.809 27.797 16.266 1 87.94 36 GLU B O 1
ATOM 2554 N N . VAL B 1 37 ? 3.035 26.578 15.586 1 91.31 37 VAL B N 1
ATOM 2555 C CA . VAL B 1 37 ? 2.086 27.656 15.852 1 91.31 37 VAL B CA 1
ATOM 2556 C C . VAL B 1 37 ? 1.995 27.906 17.359 1 91.31 37 VAL B C 1
ATOM 2558 O O . VAL B 1 37 ? 2.021 29.062 17.797 1 91.31 37 VAL B O 1
ATOM 2561 N N . VAL B 1 38 ? 1.933 26.812 18.141 1 93.75 38 VAL B N 1
ATOM 2562 C CA . VAL B 1 38 ? 1.901 26.938 19.594 1 93.75 38 VAL B CA 1
ATOM 2563 C C . VAL B 1 38 ? 3.156 27.656 20.078 1 93.75 38 VAL B C 1
ATOM 2565 O O . VAL B 1 38 ? 3.074 28.609 20.859 1 93.75 38 VAL B O 1
ATOM 2568 N N . LYS B 1 39 ? 4.262 27.234 19.562 1 93.75 39 LYS B N 1
ATOM 2569 C CA . LYS B 1 39 ? 5.547 27.828 19.938 1 93.75 39 LYS B CA 1
ATOM 2570 C C . LYS B 1 39 ? 5.594 29.312 19.609 1 93.75 39 LYS B C 1
ATOM 2572 O O . LYS B 1 39 ? 6.043 30.109 20.422 1 93.75 39 LYS B O 1
ATOM 2577 N N . ALA B 1 40 ? 5.168 29.688 18.438 1 92.69 40 ALA B N 1
ATOM 2578 C CA . ALA B 1 40 ? 5.168 31.078 18.016 1 92.69 40 ALA B CA 1
ATOM 2579 C C . ALA B 1 40 ? 4.305 31.938 18.938 1 92.69 40 ALA B C 1
ATOM 2581 O O . ALA B 1 40 ? 4.715 33.031 19.359 1 92.69 40 ALA B O 1
ATOM 2582 N N . PHE B 1 41 ? 3.115 31.453 19.297 1 94.38 41 PHE B N 1
ATOM 2583 C CA . PHE B 1 41 ? 2.217 32.188 20.172 1 94.38 41 PHE B CA 1
ATOM 2584 C C . PHE B 1 41 ? 2.797 32.281 21.578 1 94.38 41 PHE B C 1
ATOM 2586 O O . PHE B 1 41 ? 2.664 33.312 22.234 1 94.38 41 PHE B O 1
ATOM 2593 N N . ARG B 1 42 ? 3.43 31.156 21.984 1 95 42 ARG B N 1
ATOM 2594 C CA . ARG B 1 42 ? 4.055 31.188 23.312 1 95 42 ARG B CA 1
ATOM 2595 C C . ARG B 1 42 ? 5.148 32.25 23.375 1 95 42 ARG B C 1
ATOM 2597 O O . ARG B 1 42 ? 5.207 33.031 24.312 1 95 42 ARG B O 1
ATOM 2604 N N . LYS B 1 43 ? 5.938 32.312 22.359 1 93.88 43 LYS B N 1
ATOM 2605 C CA . LYS B 1 43 ? 7.027 33.281 22.312 1 93.88 43 LYS B CA 1
ATOM 2606 C C . LYS B 1 43 ? 6.492 34.719 22.203 1 93.88 43 LYS B C 1
ATOM 2608 O O . LYS B 1 43 ? 7.043 35.656 22.812 1 93.88 43 LYS B O 1
ATOM 2613 N N . ARG B 1 44 ? 5.5 34.906 21.453 1 91.81 44 ARG B N 1
ATOM 2614 C CA . ARG B 1 44 ? 4.875 36.219 21.328 1 91.81 44 ARG B CA 1
ATOM 2615 C C . ARG B 1 44 ? 4.371 36.719 22.672 1 91.81 44 ARG B C 1
ATOM 2617 O O . ARG B 1 44 ? 4.449 37.906 22.969 1 91.81 44 ARG B O 1
ATOM 2624 N N . ALA B 1 45 ? 3.857 35.781 23.453 1 93.69 45 ALA B N 1
ATOM 2625 C CA . ALA B 1 45 ? 3.342 36.125 24.781 1 93.69 45 ALA B CA 1
ATOM 2626 C C . ALA B 1 45 ? 4.48 36.312 25.781 1 93.69 45 ALA B C 1
ATOM 2628 O O . ALA B 1 45 ? 4.242 36.656 26.938 1 93.69 45 ALA B O 1
ATOM 2629 N N . GLY B 1 46 ? 5.777 36.031 25.312 1 94 46 GLY B N 1
ATOM 2630 C CA . GLY B 1 46 ? 6.945 36.219 26.156 1 94 46 GLY B CA 1
ATOM 2631 C C . GLY B 1 46 ? 7.117 35.125 27.188 1 94 46 GLY B C 1
ATOM 2632 O O . GLY B 1 46 ? 7.711 35.344 28.25 1 94 46 GLY B O 1
ATOM 2633 N N . LEU B 1 47 ? 6.559 34.031 26.984 1 95.5 47 LEU B N 1
ATOM 2634 C CA . LEU B 1 47 ? 6.586 32.969 27.969 1 95.5 47 LEU B CA 1
ATOM 2635 C C . LEU B 1 47 ? 7.613 31.906 27.578 1 95.5 47 LEU B C 1
ATOM 2637 O O . LEU B 1 47 ? 7.758 31.562 26.406 1 95.5 47 LEU B O 1
ATOM 2641 N N . THR B 1 48 ? 8.367 31.5 28.578 1 94.88 48 THR B N 1
ATOM 2642 C CA . THR B 1 48 ? 9.141 30.266 28.422 1 94.88 48 THR B CA 1
ATOM 2643 C C . THR B 1 48 ? 8.242 29.047 28.547 1 94.88 48 THR B C 1
ATOM 2645 O O . THR B 1 48 ? 7.078 29.156 28.953 1 94.88 48 THR B O 1
ATOM 2648 N N . GLN B 1 49 ? 8.75 27.844 28.141 1 95.31 49 GLN B N 1
ATOM 2649 C CA . GLN B 1 49 ? 7.969 26.625 28.312 1 95.31 49 GLN B CA 1
ATOM 2650 C C . GLN B 1 49 ? 7.648 26.391 29.781 1 95.31 49 GLN B C 1
ATOM 2652 O O . GLN B 1 49 ? 6.555 25.922 30.125 1 95.31 49 GLN B O 1
ATOM 2657 N N . GLU B 1 50 ? 8.578 26.75 30.625 1 94.25 50 GLU B N 1
ATOM 2658 C CA . GLU B 1 50 ? 8.414 26.594 32.062 1 94.25 50 GLU B CA 1
ATOM 2659 C C . GLU B 1 50 ? 7.293 27.469 32.594 1 94.25 50 GLU B C 1
ATOM 2661 O O . GLU B 1 50 ? 6.566 27.078 33.5 1 94.25 50 GLU B O 1
ATOM 2666 N N . GLU B 1 51 ? 7.234 28.688 32.062 1 95.56 51 GLU B N 1
ATOM 2667 C CA . GLU B 1 51 ? 6.203 29.625 32.5 1 95.56 51 GLU B CA 1
ATOM 2668 C C . GLU B 1 51 ? 4.852 29.281 31.875 1 95.56 51 GLU B C 1
ATOM 2670 O O . GLU B 1 51 ? 3.805 29.562 32.469 1 95.56 51 GLU B O 1
ATOM 2675 N N . PHE B 1 52 ? 4.855 28.703 30.719 1 96.06 52 PHE B N 1
ATOM 2676 C CA . PHE B 1 52 ? 3.648 28.391 29.969 1 96.06 52 PHE B CA 1
ATOM 2677 C C . PHE B 1 52 ? 2.982 27.125 30.516 1 96.06 52 PHE B C 1
ATOM 2679 O O . PHE B 1 52 ? 1.754 27.062 30.594 1 96.06 52 PHE B O 1
ATOM 2686 N N . ALA B 1 53 ? 3.684 26.109 30.953 1 95.25 53 ALA B N 1
ATOM 2687 C CA . ALA B 1 53 ? 3.223 24.781 31.312 1 95.25 53 ALA B CA 1
ATOM 2688 C C . ALA B 1 53 ? 2.164 24.844 32.406 1 95.25 53 ALA B C 1
ATOM 2690 O O . ALA B 1 53 ? 1.092 24.25 32.281 1 95.25 53 ALA B O 1
ATOM 2691 N N . PRO B 1 54 ? 2.418 25.656 33.469 1 94.25 54 PRO B N 1
ATOM 2692 C CA . PRO B 1 54 ? 1.391 25.75 34.531 1 94.25 54 PRO B CA 1
ATOM 2693 C C . PRO B 1 54 ? 0.096 26.375 34.031 1 94.25 54 PRO B C 1
ATOM 2695 O O . PRO B 1 54 ? -0.988 26.047 34.5 1 94.25 54 PRO B O 1
ATOM 2698 N N . GLN B 1 55 ? 0.171 27.297 33.062 1 95.12 55 GLN B N 1
ATOM 2699 C CA . GLN B 1 55 ? -1.002 28 32.562 1 95.12 55 GLN B CA 1
ATOM 2700 C C . GLN B 1 55 ? -1.902 27.062 31.766 1 95.12 55 GLN B C 1
ATOM 2702 O O . GLN B 1 55 ? -3.117 27.25 31.703 1 95.12 55 GLN B O 1
ATOM 2707 N N . VAL B 1 56 ? -1.263 26.062 31.172 1 94.31 56 VAL B N 1
ATOM 2708 C CA . VAL B 1 56 ? -2.057 25.125 30.391 1 94.31 56 VAL B CA 1
ATOM 2709 C C . VAL B 1 56 ? -2.238 23.828 31.188 1 94.31 56 VAL B C 1
ATOM 2711 O O . VAL B 1 56 ? -2.861 22.875 30.688 1 94.31 56 VAL B O 1
ATOM 2714 N N . ARG B 1 57 ? -1.665 23.656 32.406 1 92 57 ARG B N 1
ATOM 2715 C CA . ARG B 1 57 ? -1.826 22.547 33.344 1 92 57 ARG B CA 1
ATOM 2716 C C . ARG B 1 57 ? -1.239 21.266 32.781 1 92 57 ARG B C 1
ATOM 2718 O O . ARG B 1 57 ? -1.887 20.203 32.812 1 92 57 ARG B O 1
ATOM 2725 N N . TYR B 1 58 ? -0.21 21.328 32.125 1 90.88 58 TYR B N 1
ATOM 2726 C CA . TYR B 1 58 ? 0.568 20.188 31.656 1 90.88 58 TYR B CA 1
ATOM 2727 C C . TYR B 1 58 ? 2.033 20.328 32.062 1 90.88 58 TYR B C 1
ATOM 2729 O O . TYR B 1 58 ? 2.48 21.406 32.438 1 90.88 58 TYR B O 1
ATOM 2737 N N . SER B 1 59 ? 2.744 19.281 32.062 1 90.12 59 SER B N 1
ATOM 2738 C CA . SER B 1 59 ? 4.164 19.328 32.375 1 90.12 59 SER B CA 1
ATOM 2739 C C . SER B 1 59 ? 4.969 19.984 31.266 1 90.12 59 SER B C 1
ATOM 2741 O O . SER B 1 59 ? 4.523 20.047 30.125 1 90.12 59 SER B O 1
ATOM 2743 N N . VAL B 1 60 ? 6.109 20.562 31.672 1 92.5 60 VAL B N 1
ATOM 2744 C CA . VAL B 1 60 ? 7.008 21.203 30.719 1 92.5 60 VAL B CA 1
ATOM 2745 C C . VAL B 1 60 ? 7.383 20.219 29.609 1 92.5 60 VAL B C 1
ATOM 2747 O O . VAL B 1 60 ? 7.34 20.562 28.422 1 92.5 60 VAL B O 1
ATOM 2750 N N . PRO B 1 61 ? 7.645 18.906 29.938 1 86.25 61 PRO B N 1
ATOM 2751 C CA . PRO B 1 61 ? 7.961 17.969 28.859 1 86.25 61 PRO B CA 1
ATOM 2752 C C . PRO B 1 61 ? 6.793 17.75 27.891 1 86.25 61 PRO B C 1
ATOM 2754 O O . PRO B 1 61 ? 6.996 17.625 26.688 1 86.25 61 PRO B O 1
ATOM 2757 N N . THR B 1 62 ? 5.68 17.734 28.438 1 85.12 62 THR B N 1
ATOM 2758 C CA . THR B 1 62 ? 4.508 17.562 27.594 1 85.12 62 THR B CA 1
ATOM 2759 C C . THR B 1 62 ? 4.352 18.75 26.641 1 85.12 62 THR B C 1
ATOM 2761 O O . THR B 1 62 ? 4.109 18.562 25.453 1 85.12 62 THR B O 1
ATOM 2764 N N . VAL B 1 63 ? 4.492 19.953 27.188 1 92.69 63 VAL B N 1
ATOM 2765 C CA . VAL B 1 63 ? 4.406 21.156 26.375 1 92.69 63 VAL B CA 1
ATOM 2766 C C . VAL B 1 63 ? 5.477 21.125 25.281 1 92.69 63 VAL B C 1
ATOM 2768 O O . VAL B 1 63 ? 5.195 21.406 24.125 1 92.69 63 VAL B O 1
ATOM 2771 N N . ALA B 1 64 ? 6.641 20.75 25.641 1 90.31 64 ALA B N 1
ATOM 2772 C CA . ALA B 1 64 ? 7.742 20.641 24.672 1 90.31 64 ALA B CA 1
ATOM 2773 C C . ALA B 1 64 ? 7.426 19.641 23.578 1 90.31 64 ALA B C 1
ATOM 2775 O O . ALA B 1 64 ? 7.668 19.922 22.391 1 90.31 64 ALA B O 1
ATOM 2776 N N . SER B 1 65 ? 6.871 18.484 23.953 1 85.38 65 SER B N 1
ATOM 2777 C CA . SER B 1 65 ? 6.527 17.438 23 1 85.38 65 SER B CA 1
ATOM 2778 C C . SER B 1 65 ? 5.473 17.922 22.016 1 85.38 65 SER B C 1
ATOM 2780 O O . SER B 1 65 ? 5.547 17.609 20.812 1 85.38 65 SER B O 1
ATOM 2782 N N . ILE B 1 66 ? 4.52 18.672 22.484 1 84.56 66 ILE B N 1
ATOM 2783 C CA . ILE B 1 66 ? 3.467 19.203 21.625 1 84.56 66 ILE B CA 1
ATOM 2784 C C . ILE B 1 66 ? 4.051 20.234 20.672 1 84.56 66 ILE B C 1
ATOM 2786 O O . ILE B 1 66 ? 3.781 20.203 19.469 1 84.56 66 ILE B O 1
ATOM 2790 N N . GLU B 1 67 ? 4.898 21.156 21.188 1 91.44 67 GLU B N 1
ATOM 2791 C CA . GLU B 1 67 ? 5.484 22.203 20.359 1 91.44 67 GLU B CA 1
ATOM 2792 C C . GLU B 1 67 ? 6.402 21.609 19.281 1 91.44 67 GLU B C 1
ATOM 2794 O O . GLU B 1 67 ? 6.586 22.219 18.219 1 91.44 67 GLU B O 1
ATOM 2799 N N . GLN B 1 68 ? 6.883 20.453 19.578 1 80.94 68 GLN B N 1
ATOM 2800 C CA . GLN B 1 68 ? 7.789 19.797 18.656 1 80.94 68 GLN B CA 1
ATOM 2801 C C . GLN B 1 68 ? 7.031 18.875 17.703 1 80.94 68 GLN B C 1
ATOM 2803 O O . GLN B 1 68 ? 7.633 18.25 16.828 1 80.94 68 GLN B O 1
ATOM 2808 N N . GLY B 1 69 ? 5.754 18.781 17.859 1 77.69 69 GLY B N 1
ATOM 2809 C CA . GLY B 1 69 ? 4.926 17.953 17 1 77.69 69 GLY B CA 1
ATOM 2810 C C . GLY B 1 69 ? 5.039 16.469 17.312 1 77.69 69 GLY B C 1
ATOM 2811 O O . GLY B 1 69 ? 4.797 15.633 16.438 1 77.69 69 GLY B O 1
ATOM 2812 N N . ARG B 1 70 ? 5.508 16.125 18.453 1 66.75 70 ARG B N 1
ATOM 2813 C CA . ARG B 1 70 ? 5.738 14.727 18.812 1 66.75 70 ARG B CA 1
ATOM 2814 C C . ARG B 1 70 ? 4.551 14.156 19.578 1 66.75 70 ARG B C 1
ATOM 2816 O O . ARG B 1 70 ? 4.516 12.961 19.891 1 66.75 70 ARG B O 1
ATOM 2823 N N . ARG B 1 71 ? 3.691 14.992 19.938 1 66.44 71 ARG B N 1
ATOM 2824 C CA . ARG B 1 71 ? 2.529 14.594 20.719 1 66.44 71 ARG B CA 1
ATOM 2825 C C . ARG B 1 71 ? 1.269 15.297 20.234 1 66.44 71 ARG B C 1
ATOM 2827 O O . ARG B 1 71 ? 1.291 16.5 19.953 1 66.44 71 ARG B O 1
ATOM 2834 N N . PHE B 1 72 ? 0.253 14.43 20.078 1 70.38 72 PHE B N 1
ATOM 2835 C CA . PHE B 1 72 ? -1.05 15.016 19.781 1 70.38 72 PHE B CA 1
ATOM 2836 C C . PHE B 1 72 ? -1.56 15.828 20.969 1 70.38 72 PHE B C 1
ATOM 2838 O O . PHE B 1 72 ? -1.59 15.336 22.094 1 70.38 72 PHE B O 1
ATOM 2845 N N . PRO B 1 73 ? -1.885 17.062 20.734 1 79.94 73 PRO B N 1
ATOM 2846 C CA . PRO B 1 73 ? -2.357 17.875 21.859 1 79.94 73 PRO B CA 1
ATOM 2847 C C . PRO B 1 73 ? -3.768 17.516 22.297 1 79.94 73 PRO B C 1
ATOM 2849 O O . PRO B 1 73 ? -4.676 17.406 21.469 1 79.94 73 PRO B O 1
ATOM 2852 N N . PRO B 1 74 ? -3.893 17.156 23.625 1 72.44 74 PRO B N 1
ATOM 2853 C CA . PRO B 1 74 ? -5.254 16.969 24.141 1 72.44 74 PRO B CA 1
ATOM 2854 C C . PRO B 1 74 ? -6.137 18.188 23.922 1 72.44 74 PRO B C 1
ATOM 2856 O O . PRO B 1 74 ? -5.633 19.312 23.844 1 72.44 74 PRO B O 1
ATOM 2859 N N . VAL B 1 75 ? -7.449 17.906 23.875 1 74.31 75 VAL B N 1
ATOM 2860 C CA . VAL B 1 75 ? -8.414 18.969 23.594 1 74.31 75 VAL B CA 1
ATOM 2861 C C . VAL B 1 75 ? -8.32 20.047 24.688 1 74.31 75 VAL B C 1
ATOM 2863 O O . VAL B 1 75 ? -8.391 21.234 24.375 1 74.31 75 VAL B O 1
ATOM 2866 N N . ASP B 1 76 ? -8.18 19.672 25.828 1 84.75 76 ASP B N 1
ATOM 2867 C CA . ASP B 1 76 ? -8.102 20.641 26.922 1 84.75 76 ASP B CA 1
ATOM 2868 C C . ASP B 1 76 ? -6.84 21.484 26.812 1 84.75 76 ASP B C 1
ATOM 2870 O O . ASP B 1 76 ? -6.848 22.672 27.172 1 84.75 76 ASP B O 1
ATOM 2874 N N . PHE B 1 77 ? -5.715 20.969 26.391 1 88.75 77 PHE B N 1
ATOM 2875 C CA . PHE B 1 77 ? -4.512 21.766 26.141 1 88.75 77 PHE B CA 1
ATOM 2876 C C . PHE B 1 77 ? -4.789 22.859 25.125 1 88.75 77 PHE B C 1
ATOM 2878 O O . PHE B 1 77 ? -4.41 24.016 25.328 1 88.75 77 PHE B O 1
ATOM 2885 N N . VAL B 1 78 ? -5.438 22.406 24.047 1 90.06 78 VAL B N 1
ATOM 2886 C CA . VAL B 1 78 ? -5.707 23.344 22.953 1 90.06 78 VAL B CA 1
ATOM 2887 C C . VAL B 1 78 ? -6.551 24.5 23.484 1 90.06 78 VAL B C 1
ATOM 2889 O O . VAL B 1 78 ? -6.246 25.672 23.219 1 90.06 78 VAL B O 1
ATOM 2892 N N . GLU B 1 79 ? -7.535 24.203 24.25 1 88.44 79 GLU B N 1
ATOM 2893 C CA . GLU B 1 79 ? -8.438 25.219 24.766 1 88.44 79 GLU B CA 1
ATOM 2894 C C . GLU B 1 79 ? -7.719 26.141 25.75 1 88.44 79 GLU B C 1
ATOM 2896 O O . GLU B 1 79 ? -7.859 27.359 25.688 1 88.44 79 GLU B O 1
ATOM 2901 N N . ARG B 1 80 ? -6.984 25.609 26.609 1 93.31 80 ARG B N 1
ATOM 2902 C CA . ARG B 1 80 ? -6.27 26.406 27.609 1 93.31 80 ARG B CA 1
ATOM 2903 C C . ARG B 1 80 ? -5.18 27.25 26.953 1 93.31 80 ARG B C 1
ATOM 2905 O O . ARG B 1 80 ? -4.949 28.391 27.359 1 93.31 80 ARG B O 1
ATOM 2912 N N . ALA B 1 81 ? -4.5 26.672 25.969 1 94.81 81 ALA B N 1
ATOM 2913 C CA . ALA B 1 81 ? -3.471 27.422 25.25 1 94.81 81 ALA B CA 1
ATOM 2914 C C . ALA B 1 81 ? -4.078 28.578 24.469 1 94.81 81 ALA B C 1
ATOM 2916 O O . ALA B 1 81 ? -3.502 29.672 24.422 1 94.81 81 ALA B O 1
ATOM 2917 N N . GLU B 1 82 ? -5.211 28.219 23.828 1 93.19 82 GLU B N 1
ATOM 2918 C CA . GLU B 1 82 ? -5.926 29.266 23.094 1 93.19 82 GLU B CA 1
ATOM 2919 C C . GLU B 1 82 ? -6.191 30.469 23.984 1 93.19 82 GLU B C 1
ATOM 2921 O O . GLU B 1 82 ? -5.945 31.609 23.594 1 93.19 82 GLU B O 1
ATOM 2926 N N . ALA B 1 83 ? -6.621 30.25 25.172 1 93.69 83 ALA B N 1
ATOM 2927 C CA . ALA B 1 83 ? -6.957 31.312 26.125 1 93.69 83 ALA B CA 1
ATOM 2928 C C . ALA B 1 83 ? -5.699 31.953 26.703 1 93.69 83 ALA B C 1
ATOM 2930 O O . ALA B 1 83 ? -5.578 33.188 26.719 1 93.69 83 ALA B O 1
ATOM 2931 N N . ALA B 1 84 ? -4.77 31.203 27.141 1 94.94 84 ALA B N 1
ATOM 2932 C CA . ALA B 1 84 ? -3.564 31.688 27.797 1 94.94 84 ALA B CA 1
ATOM 2933 C C . ALA B 1 84 ? -2.721 32.531 26.859 1 94.94 84 ALA B C 1
ATOM 2935 O O . ALA B 1 84 ? -2.062 33.5 27.281 1 94.94 84 ALA B O 1
ATOM 2936 N N . LEU B 1 85 ? -2.777 32.188 25.562 1 94.44 85 LEU B N 1
ATOM 2937 C CA . LEU B 1 85 ? -1.894 32.844 24.594 1 94.44 85 LEU B CA 1
ATOM 2938 C C . LEU B 1 85 ? -2.658 33.875 23.766 1 94.44 85 LEU B C 1
ATOM 2940 O O . LEU B 1 85 ? -2.074 34.562 22.906 1 94.44 85 LEU B O 1
ATOM 2944 N N . ASP B 1 86 ? -3.908 34 24.016 1 91.88 86 ASP B N 1
ATOM 2945 C CA . ASP B 1 86 ? -4.758 34.875 23.219 1 91.88 86 ASP B CA 1
ATOM 2946 C C . ASP B 1 86 ? -4.535 34.656 21.734 1 91.88 86 ASP B C 1
ATOM 2948 O O . ASP B 1 86 ? -4.199 35.594 21 1 91.88 86 ASP B O 1
ATOM 2952 N N . ALA B 1 87 ? -4.754 33.438 21.297 1 93 87 ALA B N 1
ATOM 2953 C CA . ALA B 1 87 ? -4.383 33.031 19.953 1 93 87 ALA B CA 1
ATOM 2954 C C . ALA B 1 87 ? -5.539 33.25 18.984 1 93 87 ALA B C 1
ATOM 2956 O O . ALA B 1 87 ? -5.477 32.812 17.828 1 93 87 ALA B O 1
ATOM 2957 N N . PHE B 1 88 ? -6.633 33.844 19.406 1 89.81 88 PHE B N 1
ATOM 2958 C CA . PHE B 1 88 ? -7.75 34.344 18.625 1 89.81 88 PHE B CA 1
ATOM 2959 C C . PHE B 1 88 ? -8.312 33.25 17.719 1 89.81 88 PHE B C 1
ATOM 2961 O O . PHE B 1 88 ? -8.695 33.5 16.578 1 89.81 88 PHE B O 1
ATOM 2968 N N . GLY B 1 89 ? -8.227 32.031 18.125 1 88.38 89 GLY B N 1
ATOM 2969 C CA . GLY B 1 89 ? -8.844 30.938 17.391 1 88.38 89 GLY B CA 1
ATOM 2970 C C . GLY B 1 89 ? -7.867 30.203 16.5 1 88.38 89 GLY B C 1
ATOM 2971 O O . GLY B 1 89 ? -8.219 29.188 15.891 1 88.38 89 GLY B O 1
ATOM 2972 N N . ALA B 1 90 ? -6.617 30.703 16.328 1 90.06 90 ALA B N 1
ATOM 2973 C CA . ALA B 1 90 ? -5.633 30.094 15.438 1 90.06 90 ALA B CA 1
ATOM 2974 C C . ALA B 1 90 ? -5.297 28.672 15.867 1 90.06 90 ALA B C 1
ATOM 2976 O O . ALA B 1 90 ? -5.199 27.781 15.031 1 90.06 90 ALA B O 1
ATOM 2977 N N . LEU B 1 91 ? -5.145 28.422 17.141 1 91.62 91 LEU B N 1
ATOM 2978 C CA . LEU B 1 91 ? -4.773 27.094 17.641 1 91.62 91 LEU B CA 1
ATOM 2979 C C . LEU B 1 91 ? -5.941 26.125 17.516 1 91.62 91 LEU B C 1
ATOM 2981 O O . LEU B 1 91 ? -5.758 24.984 17.078 1 91.62 91 LEU B O 1
ATOM 2985 N N . ARG B 1 92 ? -7.098 26.594 17.859 1 84.75 92 ARG B N 1
ATOM 2986 C CA . ARG B 1 92 ? -8.289 25.766 17.703 1 84.75 92 ARG B CA 1
ATOM 2987 C C . ARG B 1 92 ? -8.469 25.359 16.234 1 84.75 92 ARG B C 1
ATOM 2989 O O . ARG B 1 92 ? -8.75 24.188 15.945 1 84.75 92 ARG B O 1
ATOM 2996 N N . GLY B 1 93 ? -8.398 26.344 15.414 1 79.31 93 GLY B N 1
ATOM 2997 C CA . GLY B 1 93 ? -8.523 26.062 13.992 1 79.31 93 GLY B CA 1
ATOM 2998 C C . GLY B 1 93 ? -7.508 25.047 13.492 1 79.31 93 GLY B C 1
ATOM 2999 O O . GLY B 1 93 ? -7.863 24.109 12.781 1 79.31 93 GLY B O 1
ATOM 3000 N N . ALA B 1 94 ? -6.227 25.281 13.781 1 81.75 94 ALA B N 1
ATOM 3001 C CA . ALA B 1 94 ? -5.168 24.359 13.359 1 81.75 94 ALA B CA 1
ATOM 3002 C C . ALA B 1 94 ? -5.379 22.969 13.938 1 81.75 94 ALA B C 1
ATOM 3004 O O . ALA B 1 94 ? -5.148 21.969 13.258 1 81.75 94 ALA B O 1
ATOM 3005 N N . ALA B 1 95 ? -5.781 22.906 15.172 1 78.88 95 ALA B N 1
ATOM 3006 C CA . ALA B 1 95 ? -5.93 21.641 15.883 1 78.88 95 ALA B CA 1
ATOM 3007 C C . ALA B 1 95 ? -6.996 20.766 15.234 1 78.88 95 ALA B C 1
ATOM 3009 O O . ALA B 1 95 ? -6.922 19.531 15.289 1 78.88 95 ALA B O 1
ATOM 3010 N N . ARG B 1 96 ? -7.992 21.406 14.648 1 69.19 96 ARG B N 1
ATOM 3011 C CA . ARG B 1 96 ? -9.062 20.672 14 1 69.19 96 ARG B CA 1
ATOM 3012 C C . ARG B 1 96 ? -8.523 19.812 12.859 1 69.19 96 ARG B C 1
ATOM 3014 O O . ARG B 1 96 ? -9.164 18.844 12.438 1 69.19 96 ARG B O 1
ATOM 3021 N N . HIS B 1 97 ? -7.457 20.281 12.453 1 62.59 97 HIS B N 1
ATOM 3022 C CA . HIS B 1 97 ? -6.918 19.594 11.281 1 62.59 97 HIS B CA 1
ATOM 3023 C C . HIS B 1 97 ? -5.715 18.734 11.656 1 62.59 97 HIS B C 1
ATOM 3025 O O . HIS B 1 97 ? -4.961 18.297 10.781 1 62.59 97 HIS B O 1
ATOM 3031 N N . LEU B 1 98 ? -5.594 18.859 12.969 1 59 98 LEU B N 1
ATOM 3032 C CA . LEU B 1 98 ? -4.527 17.969 13.406 1 59 98 LEU B CA 1
ATOM 3033 C C . LEU B 1 98 ? -4.91 16.516 13.164 1 59 98 LEU B C 1
ATOM 3035 O O . LEU B 1 98 ? -6.055 16.125 13.391 1 59 98 LEU B O 1
ATOM 3039 N N . SER B 1 99 ? -4.352 16.047 12.281 1 46.94 99 SER B N 1
ATOM 3040 C CA . SER B 1 99 ? -4.582 14.617 12.109 1 46.94 99 SER B CA 1
ATOM 3041 C C . SER B 1 99 ? -3.461 13.797 12.742 1 46.94 99 SER B C 1
ATOM 3043 O O . SER B 1 99 ? -2.316 14.242 12.805 1 46.94 99 SER B O 1
ATOM 3045 N N . ARG B 1 100 ? -3.73 13.266 13.758 1 42.88 100 ARG B N 1
ATOM 3046 C CA . ARG B 1 100 ? -2.758 12.195 13.977 1 42.88 100 ARG B CA 1
ATOM 3047 C C . ARG B 1 100 ? -2.346 11.555 12.656 1 42.88 100 ARG B C 1
ATOM 3049 O O . ARG B 1 100 ? -3.107 11.57 11.688 1 42.88 100 ARG B O 1
ATOM 3056 N N . GLN B 1 101 ? -1.275 11.695 12.125 1 42.56 101 GLN B N 1
ATOM 3057 C CA . GLN B 1 101 ? -1.23 10.773 10.992 1 42.56 101 GLN B CA 1
ATOM 3058 C C . GLN B 1 101 ? -2.404 9.805 11.031 1 42.56 101 GLN B C 1
ATOM 3060 O O . GLN B 1 101 ? -2.57 9.055 12 1 42.56 101 GLN B O 1
ATOM 3065 N N . PRO B 1 102 ? -3.58 10.289 10.562 1 43.09 102 PRO B N 1
ATOM 3066 C CA . PRO B 1 102 ? -4.715 9.383 10.727 1 43.09 102 PRO B CA 1
ATOM 3067 C C . PRO B 1 102 ? -4.297 7.91 10.742 1 43.09 102 PRO B C 1
ATOM 3069 O O . PRO B 1 102 ? -3.576 7.461 9.852 1 43.09 102 PRO B O 1
ATOM 3072 N N . GLY B 1 103 ? -3.932 7.578 11.82 1 45.38 103 GLY B N 1
ATOM 3073 C CA . GLY B 1 103 ? -3.658 6.152 11.867 1 45.38 103 GLY B CA 1
ATOM 3074 C C . GLY B 1 103 ? -4.625 5.328 11.039 1 45.38 103 GLY B C 1
ATOM 3075 O O . GLY B 1 103 ? -5.559 5.875 10.438 1 45.38 103 GLY B O 1
ATOM 3076 N N . LEU B 1 104 ? -4.254 4.129 10.695 1 52.72 104 LEU B N 1
ATOM 3077 C CA . LEU B 1 104 ? -5.012 3.104 9.984 1 52.72 104 LEU B CA 1
ATOM 3078 C C . LEU B 1 104 ? -6.48 3.137 10.391 1 52.72 104 LEU B C 1
ATOM 3080 O O . LEU B 1 104 ? -7.367 3.074 9.539 1 52.72 104 LEU B O 1
ATOM 3084 N N . ALA B 1 105 ? -6.723 3.57 11.578 1 57.69 105 ALA B N 1
ATOM 3085 C CA . ALA B 1 105 ? -8.07 3.451 12.125 1 57.69 105 ALA B CA 1
ATOM 3086 C C . ALA B 1 105 ? -8.961 4.602 11.648 1 57.69 105 ALA B C 1
ATOM 3088 O O . ALA B 1 105 ? -10.133 4.398 11.336 1 57.69 105 ALA B O 1
ATOM 3089 N N . SER B 1 106 ? -8.336 5.812 11.508 1 58.72 106 SER B N 1
ATOM 3090 C CA . SER B 1 106 ? -9.18 6.945 11.125 1 58.72 106 SER B CA 1
ATOM 3091 C C . SER B 1 106 ? -9.602 6.855 9.664 1 58.72 106 SER B C 1
ATOM 3093 O O . SER B 1 106 ? -10.781 7.023 9.344 1 58.72 106 SER B O 1
ATOM 3095 N N . TRP B 1 107 ? -8.688 6.523 8.844 1 64.06 107 TRP B N 1
ATOM 3096 C CA . TRP B 1 107 ? -8.992 6.402 7.426 1 64.06 107 TRP B CA 1
ATOM 3097 C C . TRP B 1 107 ? -9.992 5.281 7.176 1 64.06 107 TRP B C 1
ATOM 3099 O O . TRP B 1 107 ? -10.906 5.426 6.359 1 64.06 107 TRP B O 1
ATOM 3109 N N . PHE B 1 108 ? -9.828 4.293 7.957 1 70.94 108 PHE B N 1
ATOM 3110 C CA . PHE B 1 108 ? -10.75 3.178 7.797 1 70.94 108 PHE B CA 1
ATOM 3111 C C . PHE B 1 108 ? -12.148 3.564 8.266 1 70.94 108 PHE B C 1
ATOM 3113 O O . PHE B 1 108 ? -13.148 3.154 7.664 1 70.94 108 PHE B O 1
ATOM 3120 N N . ARG B 1 109 ? -12.18 4.41 9.242 1 69.62 109 ARG B N 1
ATOM 3121 C CA . ARG B 1 109 ? -13.484 4.859 9.727 1 69.62 109 ARG B CA 1
ATOM 3122 C C . ARG B 1 109 ? -14.203 5.684 8.672 1 69.62 109 ARG B C 1
ATOM 3124 O O . ARG B 1 109 ? -15.414 5.523 8.461 1 69.62 109 ARG B O 1
ATOM 3131 N N . GLN B 1 110 ? -13.461 6.539 8.055 1 71.62 110 GLN B N 1
ATOM 3132 C CA . GLN B 1 110 ? -14.055 7.316 6.973 1 71.62 110 GLN B CA 1
ATOM 3133 C C . GLN B 1 110 ? -14.539 6.41 5.844 1 71.62 110 GLN B C 1
ATOM 3135 O O . GLN B 1 110 ? -15.648 6.574 5.344 1 71.62 110 GLN B O 1
ATOM 3140 N N . TRP B 1 111 ? -13.727 5.477 5.5 1 84.75 111 TRP B N 1
ATOM 3141 C CA . TRP B 1 111 ? -14.094 4.52 4.465 1 84.75 111 TRP B CA 1
ATOM 3142 C C . TRP B 1 111 ? -15.344 3.746 4.855 1 84.75 111 TRP B C 1
ATOM 3144 O O . TRP B 1 111 ? -16.266 3.607 4.055 1 84.75 111 TRP B O 1
ATOM 3154 N N . ALA B 1 112 ? -15.367 3.297 6.102 1 80.12 112 ALA B N 1
ATOM 3155 C CA . ALA B 1 112 ? -16.469 2.488 6.605 1 80.12 112 ALA B CA 1
ATOM 3156 C C . ALA B 1 112 ? -17.797 3.264 6.543 1 80.12 112 ALA B C 1
ATOM 3158 O O . ALA B 1 112 ? -18.844 2.691 6.246 1 80.12 112 ALA B O 1
ATOM 3159 N N . ARG B 1 113 ? -17.703 4.504 6.777 1 77.06 113 ARG B N 1
ATOM 3160 C CA . ARG B 1 113 ? -18.891 5.352 6.715 1 77.06 113 ARG B CA 1
ATOM 3161 C C . ARG B 1 113 ? -19.453 5.398 5.297 1 77.06 113 ARG B C 1
ATOM 3163 O O . ARG B 1 113 ? -20.672 5.277 5.105 1 77.06 113 ARG B O 1
ATOM 3170 N N . PHE B 1 114 ? -18.625 5.512 4.363 1 84.62 114 PHE B N 1
ATOM 3171 C CA . PHE B 1 114 ? -19.062 5.594 2.977 1 84.62 114 PHE B CA 1
ATOM 3172 C C . PHE B 1 114 ? -19.484 4.223 2.459 1 84.62 114 PHE B C 1
ATOM 3174 O O . PHE B 1 114 ? -20.375 4.121 1.613 1 84.62 114 PHE B O 1
ATOM 3181 N N . GLU B 1 115 ? -18.859 3.223 2.975 1 88.75 115 GLU B N 1
ATOM 3182 C CA . GLU B 1 115 ? -19.156 1.856 2.553 1 88.75 115 GLU B CA 1
ATOM 3183 C C . GLU B 1 115 ? -20.609 1.489 2.842 1 88.75 115 GLU B C 1
ATOM 3185 O O . GLU B 1 115 ? -21.266 0.835 2.027 1 88.75 115 GLU B O 1
ATOM 3190 N N . ALA B 1 116 ? -21.141 2.029 3.863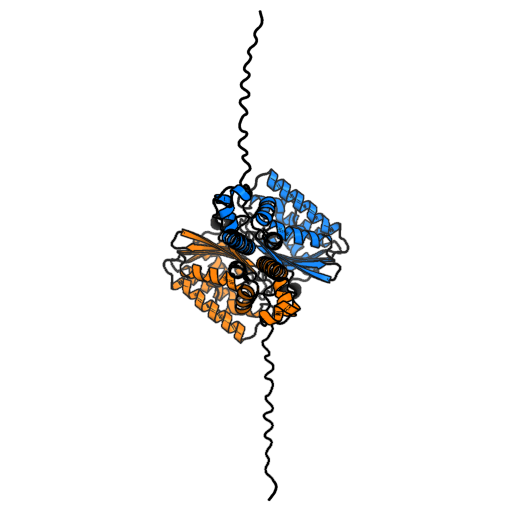 1 84.44 116 ALA B N 1
ATOM 3191 C CA . ALA B 1 116 ? -22.484 1.695 4.312 1 84.44 116 ALA B CA 1
ATOM 3192 C C . ALA B 1 116 ? -23.531 2.301 3.387 1 84.44 116 ALA B C 1
ATOM 3194 O O . ALA B 1 116 ? -24.672 1.812 3.32 1 84.44 116 ALA B O 1
ATOM 3195 N N . GLU B 1 117 ? -23.172 3.254 2.641 1 86.94 117 GLU B N 1
ATOM 3196 C CA . GLU B 1 117 ? -24.156 3.934 1.801 1 86.94 117 GLU B CA 1
ATOM 3197 C C . GLU B 1 117 ? -23.781 3.846 0.325 1 86.94 117 GLU B C 1
ATOM 3199 O O . GLU B 1 117 ? -24.453 4.426 -0.53 1 86.94 117 GLU B O 1
ATOM 3204 N N . ALA B 1 118 ? -22.797 3.076 0.032 1 94 118 ALA B N 1
ATOM 3205 C CA . ALA B 1 118 ? -22.234 3.066 -1.316 1 94 118 ALA B CA 1
ATOM 3206 C C . ALA B 1 118 ? -23.203 2.447 -2.312 1 94 118 ALA B C 1
ATOM 3208 O O . ALA B 1 118 ? -23.969 1.534 -1.968 1 94 118 ALA B O 1
ATOM 3209 N N . VAL B 1 119 ? -23.234 2.947 -3.52 1 96.12 119 VAL B N 1
ATOM 3210 C CA . VAL B 1 119 ? -24.031 2.352 -4.59 1 96.12 119 VAL B CA 1
ATOM 3211 C C . VAL B 1 119 ? -23.188 1.309 -5.332 1 96.12 119 VAL B C 1
ATOM 3213 O O . VAL B 1 119 ? -23.734 0.354 -5.891 1 96.12 119 VAL B O 1
ATOM 3216 N N . SER B 1 120 ? -21.906 1.504 -5.301 1 97.69 120 SER B N 1
ATOM 3217 C CA . SER B 1 120 ? -20.984 0.513 -5.848 1 97.69 120 SER B CA 1
ATOM 3218 C C . SER B 1 120 ? -19.703 0.44 -5.031 1 97.69 120 SER B C 1
ATOM 3220 O O . SER B 1 120 ? -19.234 1.453 -4.504 1 97.69 120 SER B O 1
ATOM 3222 N N . LEU B 1 121 ? -19.188 -0.708 -4.93 1 97.88 121 LEU B N 1
ATOM 3223 C CA . LEU B 1 121 ? -17.906 -1 -4.297 1 97.88 121 LEU B CA 1
ATOM 3224 C C . LEU B 1 121 ? -17.062 -1.919 -5.172 1 97.88 121 LEU B C 1
ATOM 3226 O O . LEU B 1 121 ? -17.484 -3.029 -5.5 1 97.88 121 LEU B O 1
ATOM 3230 N N . TYR B 1 122 ? -15.914 -1.467 -5.578 1 98.5 122 TYR B N 1
ATOM 3231 C CA . TYR B 1 122 ? -14.969 -2.225 -6.391 1 98.5 122 TYR B CA 1
ATOM 3232 C C . TYR B 1 122 ? -13.703 -2.553 -5.598 1 98.5 122 TYR B C 1
ATOM 3234 O O . TYR B 1 122 ? -13.102 -1.667 -4.984 1 98.5 122 TYR B O 1
ATOM 3242 N N . THR B 1 123 ? -13.336 -3.826 -5.578 1 98.5 123 THR B N 1
ATOM 3243 C CA . THR B 1 123 ? -12.148 -4.254 -4.844 1 98.5 123 THR B CA 1
ATOM 3244 C C . THR B 1 123 ? -11.242 -5.094 -5.73 1 98.5 123 THR B C 1
ATOM 3246 O O . THR B 1 123 ? -11.695 -6.051 -6.367 1 98.5 123 THR B O 1
ATOM 3249 N N . TYR B 1 124 ? -10.031 -4.691 -5.836 1 98.75 124 TYR B N 1
ATOM 3250 C CA . TYR B 1 124 ? -8.961 -5.527 -6.375 1 98.75 124 TYR B CA 1
ATOM 3251 C C . TYR B 1 124 ? -7.992 -5.949 -5.281 1 98.75 124 TYR B C 1
ATOM 3253 O O . TYR B 1 124 ? -7.504 -5.109 -4.52 1 98.75 124 TYR B O 1
ATOM 3261 N N . GLU B 1 125 ? -7.723 -7.246 -5.246 1 98.38 125 GLU B N 1
ATOM 3262 C CA . GLU B 1 125 ? -6.801 -7.734 -4.227 1 98.38 125 GLU B CA 1
ATOM 3263 C C . GLU B 1 125 ? -5.773 -8.695 -4.828 1 98.38 125 GLU B C 1
ATOM 3265 O O . GLU B 1 125 ? -6.129 -9.578 -5.605 1 98.38 125 GLU B O 1
ATOM 3270 N N . CYS B 1 126 ? -4.535 -8.461 -4.391 1 98 126 CYS B N 1
ATOM 3271 C CA . CYS B 1 126 ? -3.436 -9.305 -4.859 1 98 126 CYS B CA 1
ATOM 3272 C C . CYS B 1 126 ? -2.645 -9.867 -3.689 1 98 126 CYS B C 1
ATOM 3274 O O . CYS B 1 126 ? -1.608 -10.508 -3.885 1 98 126 CYS B O 1
ATOM 3276 N N . ARG B 1 127 ? -3.092 -9.703 -2.453 1 96.94 127 ARG B N 1
ATOM 3277 C CA . ARG B 1 127 ? -2.357 -10.141 -1.27 1 96.94 127 ARG B CA 1
ATOM 3278 C C . ARG B 1 127 ? -3.102 -11.25 -0.542 1 96.94 127 ARG B C 1
ATOM 3280 O O . ARG B 1 127 ? -2.49 -12.227 -0.105 1 96.94 127 ARG B O 1
ATOM 3287 N N . LEU B 1 128 ? -4.371 -11.047 -0.374 1 97.94 128 LEU B N 1
ATOM 3288 C CA . LEU B 1 128 ? -5.254 -11.93 0.384 1 97.94 128 LEU B CA 1
ATOM 3289 C C . LEU B 1 128 ? -6.699 -11.789 -0.09 1 97.94 128 LEU B C 1
ATOM 3291 O O . LEU B 1 128 ? -7.016 -10.898 -0.874 1 97.94 128 LEU B O 1
ATOM 3295 N N . ILE B 1 129 ? -7.504 -12.734 0.327 1 98.62 129 ILE B N 1
ATOM 3296 C CA . ILE B 1 129 ? -8.93 -12.625 0.032 1 98.62 129 ILE B CA 1
ATOM 3297 C C . ILE B 1 129 ? -9.539 -11.477 0.837 1 98.62 129 ILE B C 1
ATOM 3299 O O . ILE B 1 129 ? -9.336 -11.383 2.049 1 98.62 129 ILE B O 1
ATOM 3303 N N . PRO B 1 130 ? -10.297 -10.578 0.174 1 97.75 130 PRO B N 1
ATOM 3304 C CA . PRO B 1 130 ? -10.859 -9.43 0.896 1 97.75 130 PRO B CA 1
ATOM 3305 C C . PRO B 1 130 ? -11.797 -9.852 2.025 1 97.75 130 PRO B C 1
ATOM 3307 O O . PRO B 1 130 ? -12.516 -10.852 1.9 1 97.75 130 PRO B O 1
ATOM 3310 N N . GLY B 1 131 ? -11.789 -9.039 3.047 1 96.75 131 GLY B N 1
ATOM 3311 C CA . GLY B 1 131 ? -12.531 -9.336 4.262 1 96.75 131 GLY B CA 1
ATOM 3312 C C . GLY B 1 131 ? -13.977 -9.703 4.004 1 96.75 131 GLY B C 1
ATOM 3313 O O . GLY B 1 131 ? -14.523 -10.609 4.645 1 96.75 131 GLY B O 1
ATOM 3314 N N . LEU B 1 132 ? -14.625 -9.07 3.066 1 96.88 132 LEU B N 1
ATOM 3315 C CA . LEU B 1 132 ? -16.031 -9.281 2.768 1 96.88 132 LEU B CA 1
ATOM 3316 C C . LEU B 1 132 ? -16.281 -10.703 2.262 1 96.88 132 LEU B C 1
ATOM 3318 O O . LEU B 1 132 ? -17.406 -11.211 2.342 1 96.88 132 LEU B O 1
ATOM 3322 N N . LEU B 1 133 ? -15.219 -11.383 1.758 1 98.56 133 LEU B N 1
ATOM 3323 C CA . LEU B 1 133 ? -15.398 -12.672 1.104 1 98.56 133 LEU B CA 1
ATOM 3324 C C . LEU B 1 133 ? -14.789 -13.789 1.936 1 98.56 133 LEU B C 1
ATOM 3326 O O . LEU B 1 133 ? -14.781 -14.953 1.516 1 98.56 133 LEU B O 1
ATOM 3330 N N . GLN B 1 134 ? -14.32 -13.5 3.082 1 98.69 134 GLN B N 1
ATOM 3331 C CA . GLN B 1 134 ? -13.562 -14.477 3.863 1 98.69 134 GLN B CA 1
ATOM 3332 C C . GLN B 1 134 ? -14.5 -15.383 4.66 1 98.69 134 GLN B C 1
ATOM 3334 O O . GLN B 1 134 ? -15.555 -14.945 5.125 1 98.69 134 GLN B O 1
ATOM 3339 N N . THR B 1 135 ? -14.125 -16.625 4.75 1 98.75 135 THR B N 1
ATOM 3340 C CA . THR B 1 135 ? -14.703 -17.484 5.777 1 98.75 135 THR B CA 1
ATOM 3341 C C . THR B 1 135 ? -14.047 -17.234 7.129 1 98.75 135 THR B C 1
ATOM 3343 O O . THR B 1 135 ? -12.992 -16.609 7.203 1 98.75 135 THR B O 1
ATOM 3346 N N . GLU B 1 136 ? -14.719 -17.766 8.102 1 98.44 136 GLU B N 1
ATOM 3347 C CA . GLU B 1 136 ? -14.141 -17.625 9.438 1 98.44 136 GLU B CA 1
ATOM 3348 C C . GLU B 1 136 ? -12.781 -18.328 9.516 1 98.4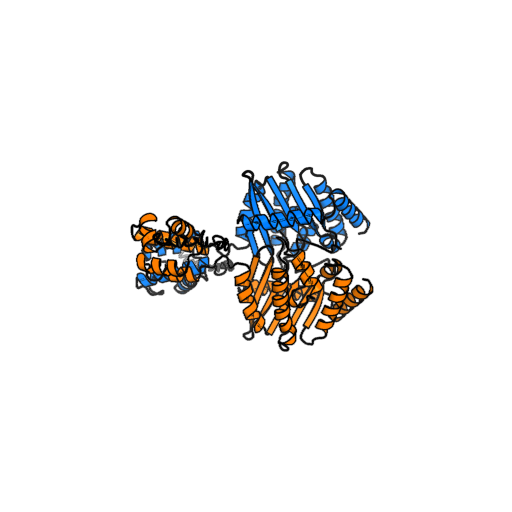4 136 GLU B C 1
ATOM 3350 O O . GLU B 1 136 ? -11.828 -17.766 10.055 1 98.44 136 GLU B O 1
ATOM 3355 N N . ALA B 1 137 ? -12.695 -19.5 9.039 1 98.62 137 ALA B N 1
ATOM 3356 C CA . ALA B 1 137 ? -11.453 -20.266 9.109 1 98.62 137 ALA B CA 1
ATOM 3357 C C . ALA B 1 137 ? -10.312 -19.531 8.422 1 98.62 137 ALA B C 1
ATOM 3359 O O . ALA B 1 137 ? -9.203 -19.453 8.953 1 98.62 137 ALA B O 1
ATOM 3360 N N . TYR B 1 138 ? -10.57 -19.031 7.273 1 98.56 138 TYR B N 1
ATOM 3361 C CA . TYR B 1 138 ? -9.562 -18.266 6.539 1 98.56 138 TYR B CA 1
ATOM 3362 C C . TYR B 1 138 ? -9.148 -17.016 7.32 1 98.56 138 TYR B C 1
ATOM 3364 O O . TYR B 1 138 ? -7.957 -16.766 7.496 1 98.56 138 TYR B O 1
ATOM 3372 N N . ALA B 1 139 ? -10.117 -16.266 7.836 1 98.31 139 ALA B N 1
ATOM 3373 C CA . ALA B 1 139 ? -9.852 -15.039 8.578 1 98.31 139 ALA B CA 1
ATOM 3374 C C . ALA B 1 139 ? -9.023 -15.32 9.828 1 98.31 139 ALA B C 1
ATOM 3376 O O . ALA B 1 139 ? -8.047 -14.617 10.102 1 98.31 139 ALA B O 1
ATOM 3377 N N . ARG B 1 140 ? -9.391 -16.312 10.5 1 97.44 140 ARG B N 1
ATOM 3378 C CA . ARG B 1 140 ? -8.672 -16.641 11.727 1 97.44 140 ARG B CA 1
ATOM 3379 C C . ARG B 1 140 ? -7.238 -17.062 11.43 1 97.44 140 ARG B C 1
ATOM 3381 O O . ARG B 1 140 ? -6.328 -16.781 12.219 1 97.44 140 ARG B O 1
ATOM 3388 N N . THR B 1 141 ? -7.066 -17.766 10.367 1 98 141 THR B N 1
ATOM 3389 C CA . THR B 1 141 ? -5.707 -18.094 9.945 1 98 141 THR B CA 1
ATOM 3390 C C . THR B 1 141 ? -4.891 -16.828 9.727 1 98 141 THR B C 1
ATOM 3392 O O . THR B 1 141 ? -3.742 -16.734 10.164 1 98 141 THR B O 1
ATOM 3395 N N . LEU B 1 142 ? -5.477 -15.836 9.016 1 97.44 142 LEU B N 1
ATOM 3396 C CA . LEU B 1 142 ? -4.797 -14.562 8.781 1 97.44 142 LEU B CA 1
ATOM 3397 C C . LEU B 1 142 ? -4.445 -13.883 10.102 1 97.44 142 LEU B C 1
ATOM 3399 O O . LEU B 1 142 ? -3.314 -13.43 10.289 1 97.44 142 LEU B O 1
ATOM 3403 N N . PHE B 1 143 ? -5.363 -13.883 11.008 1 96.19 143 PHE B N 1
ATOM 3404 C CA . PHE B 1 143 ? -5.168 -13.195 12.281 1 96.19 143 PHE B CA 1
ATOM 3405 C C . PHE B 1 143 ? -4.098 -13.883 13.117 1 96.19 143 PHE B C 1
ATOM 3407 O O . PHE B 1 143 ? -3.275 -13.227 13.75 1 96.19 143 PHE B O 1
ATOM 3414 N N . THR B 1 144 ? -4.137 -15.172 13.07 1 95.75 144 THR B N 1
ATOM 3415 C CA . THR B 1 144 ? -3.188 -15.953 13.852 1 95.75 144 THR B CA 1
ATOM 3416 C C . THR B 1 144 ? -1.771 -15.773 13.32 1 95.75 144 THR B C 1
ATOM 3418 O O . THR B 1 144 ? -0.803 -15.82 14.078 1 95.75 144 THR B O 1
ATOM 3421 N N . ASN B 1 145 ? -1.655 -15.5 12.047 1 95.56 145 ASN B N 1
ATOM 3422 C CA . ASN B 1 145 ? -0.345 -15.352 11.43 1 95.56 145 ASN B CA 1
ATOM 3423 C C . ASN B 1 145 ? 0.149 -13.906 11.5 1 95.56 145 ASN B C 1
ATOM 3425 O O . ASN B 1 145 ? 1.289 -13.617 11.133 1 95.56 145 ASN B O 1
ATOM 3429 N N . GLN B 1 146 ? -0.679 -13.047 11.922 1 93.06 146 GLN B N 1
ATOM 3430 C CA . GLN B 1 146 ? -0.31 -11.633 12.008 1 93.06 146 GLN B CA 1
ATOM 3431 C C . GLN B 1 146 ? 0.766 -11.414 13.07 1 93.06 146 GLN B C 1
ATOM 3433 O O . GLN B 1 146 ? 0.755 -12.07 14.117 1 93.06 146 GLN B O 1
ATOM 3438 N N . LEU B 1 147 ? 1.678 -10.586 12.789 1 94.81 147 LEU B N 1
ATOM 3439 C CA . LEU B 1 147 ? 2.695 -10.164 13.75 1 94.81 147 LEU B CA 1
ATOM 3440 C C . LEU B 1 147 ? 2.613 -8.664 14.008 1 94.81 147 LEU B C 1
ATOM 3442 O O . LEU B 1 147 ? 2.488 -7.875 13.07 1 94.81 147 LEU B O 1
ATOM 3446 N N . PRO B 1 148 ? 2.826 -8.211 15.18 1 94.31 148 PRO B N 1
ATOM 3447 C CA . PRO B 1 148 ? 2.998 -8.992 16.406 1 94.31 148 PRO B CA 1
ATOM 3448 C C . PRO B 1 148 ? 1.799 -9.883 16.719 1 94.31 148 PRO B C 1
ATOM 3450 O O . PRO B 1 148 ? 0.696 -9.633 16.219 1 94.31 148 PRO B O 1
ATOM 3453 N N . PRO B 1 149 ? 1.985 -10.914 17.484 1 95.69 149 PRO B N 1
ATOM 3454 C CA . PRO B 1 149 ? 0.896 -11.867 17.734 1 95.69 149 PRO B CA 1
ATOM 3455 C C . PRO B 1 149 ? -0.268 -11.242 18.5 1 95.69 149 PRO B C 1
ATOM 3457 O O . PRO B 1 149 ? -0.056 -10.383 19.359 1 95.69 149 PRO B O 1
ATOM 3460 N N . LEU B 1 150 ? -1.381 -11.734 18.234 1 93.25 150 LEU B N 1
ATOM 3461 C CA . LEU B 1 150 ? -2.609 -11.312 18.891 1 93.25 150 LEU B CA 1
ATOM 3462 C C . LEU B 1 150 ? -3.043 -12.336 19.938 1 93.25 150 LEU B C 1
ATOM 3464 O O . LEU B 1 150 ? -2.82 -13.539 19.766 1 93.25 150 LEU B O 1
ATOM 3468 N N . GLY B 1 151 ? -3.68 -11.836 20.938 1 94.62 151 GLY B N 1
ATOM 3469 C CA . GLY B 1 151 ? -4.324 -12.734 21.891 1 94.62 151 GLY B CA 1
ATOM 3470 C C . GLY B 1 151 ? -5.625 -13.32 21.375 1 94.62 151 GLY B C 1
ATOM 3471 O O . GLY B 1 151 ? -6.184 -12.828 20.391 1 94.62 151 GLY B O 1
ATOM 3472 N N . ASP B 1 152 ? -6.125 -14.32 22.047 1 95.06 152 ASP B N 1
ATOM 3473 C CA . ASP B 1 152 ? -7.348 -15 21.625 1 95.06 152 ASP B CA 1
ATOM 3474 C C . ASP B 1 152 ? -8.531 -14.031 21.594 1 95.06 152 ASP B C 1
ATOM 3476 O O . ASP B 1 152 ? -9.352 -14.07 20.688 1 95.06 152 ASP B O 1
ATOM 3480 N N . ASP B 1 153 ? -8.594 -13.234 22.562 1 93 153 ASP B N 1
ATOM 3481 C CA . ASP B 1 153 ? -9.688 -12.273 22.656 1 93 153 ASP B CA 1
ATOM 3482 C C . ASP B 1 153 ? -9.625 -11.273 21.5 1 93 153 ASP B C 1
ATOM 3484 O O . ASP B 1 153 ? -10.656 -10.859 20.969 1 93 153 ASP B O 1
ATOM 3488 N N . GLN B 1 154 ? -8.461 -10.891 21.156 1 92.69 154 GLN B N 1
ATOM 3489 C CA . GLN B 1 154 ? -8.273 -9.961 20.047 1 92.69 154 GLN B CA 1
ATOM 3490 C C . GLN B 1 154 ? -8.672 -10.609 18.719 1 92.69 154 GLN B C 1
ATOM 3492 O O . GLN B 1 154 ? -9.32 -9.969 17.891 1 92.69 154 GLN B O 1
ATOM 3497 N N . ILE B 1 155 ? -8.273 -11.852 18.594 1 95.88 155 ILE B N 1
ATOM 3498 C CA . ILE B 1 155 ? -8.609 -12.594 17.375 1 95.88 155 ILE B CA 1
ATOM 3499 C C . ILE B 1 155 ? -10.125 -12.711 17.25 1 95.88 155 ILE B C 1
ATOM 3501 O O . ILE B 1 155 ? -10.688 -12.484 16.188 1 95.88 155 ILE B O 1
ATOM 3505 N N . GLU B 1 156 ? -10.719 -13.023 18.359 1 95.19 156 GLU B N 1
ATOM 3506 C CA . GLU B 1 156 ? -12.172 -13.133 18.375 1 95.19 156 GLU B CA 1
ATOM 3507 C C . GLU B 1 156 ? -12.828 -11.797 18.031 1 95.19 156 GLU B C 1
ATOM 3509 O O . GLU B 1 156 ? -13.781 -11.75 17.25 1 95.19 156 GLU B O 1
ATOM 3514 N N . ALA B 1 157 ? -12.383 -10.773 18.578 1 92.75 157 ALA B N 1
ATOM 3515 C CA . ALA B 1 157 ? -12.922 -9.438 18.328 1 92.75 157 ALA B CA 1
ATOM 3516 C C . ALA B 1 157 ? -12.781 -9.062 16.859 1 92.75 157 ALA B C 1
ATOM 3518 O O . ALA B 1 157 ? -13.68 -8.461 16.266 1 92.75 157 ALA B O 1
ATOM 3519 N N . GLN B 1 158 ? -11.641 -9.375 16.297 1 93.19 158 GLN B N 1
ATOM 3520 C CA . GLN B 1 158 ? -11.406 -9.086 14.891 1 93.19 158 GLN B CA 1
ATOM 3521 C C . GLN B 1 158 ? -12.367 -9.867 13.992 1 93.19 158 GLN B C 1
ATOM 3523 O O . GLN B 1 158 ? -12.898 -9.32 13.023 1 93.19 158 GLN B O 1
ATOM 3528 N N . TRP B 1 159 ? -12.602 -11.102 14.352 1 95.94 159 TRP B N 1
ATOM 3529 C CA . TRP B 1 159 ? -13.531 -11.883 13.539 1 95.94 159 TRP B CA 1
ATOM 3530 C C . TRP B 1 159 ? -14.945 -11.328 13.648 1 95.94 159 TRP B C 1
ATOM 3532 O O . TRP B 1 159 ? -15.648 -11.195 12.648 1 95.94 159 TRP B O 1
ATOM 3542 N N . VAL B 1 160 ? -15.375 -11.008 14.828 1 94.81 160 VAL B N 1
ATOM 3543 C CA . VAL B 1 160 ? -16.719 -10.484 15.047 1 94.81 160 VAL B CA 1
ATOM 3544 C C . VAL B 1 160 ? -16.922 -9.227 14.211 1 94.81 160 VAL B C 1
ATOM 3546 O O . VAL B 1 160 ? -17.953 -9.07 13.547 1 94.81 160 VAL B O 1
ATOM 3549 N N . ALA B 1 161 ? -15.969 -8.359 14.258 1 90.81 161 ALA B N 1
ATOM 3550 C CA . ALA B 1 161 ? -16.047 -7.133 13.469 1 90.81 161 ALA B CA 1
ATOM 3551 C C . ALA B 1 161 ? -16.125 -7.438 11.977 1 90.81 161 ALA B C 1
ATOM 3553 O O . ALA B 1 161 ? -16.906 -6.82 11.25 1 90.81 161 ALA B O 1
ATOM 3554 N N . ARG B 1 162 ? -15.328 -8.422 11.562 1 94.44 162 ARG B N 1
ATOM 3555 C CA . ARG B 1 162 ? -15.305 -8.828 10.156 1 94.44 162 ARG B CA 1
ATOM 3556 C C . ARG B 1 162 ? -16.641 -9.43 9.742 1 94.44 162 ARG B C 1
ATOM 3558 O O . ARG B 1 162 ? -17.172 -9.109 8.68 1 94.44 162 ARG B O 1
ATOM 3565 N N . ALA B 1 163 ? -17.109 -10.258 10.523 1 95.62 163 ALA B N 1
ATOM 3566 C CA . ALA B 1 163 ? -18.375 -10.914 10.242 1 95.62 163 ALA B CA 1
ATOM 3567 C C . ALA B 1 163 ? -19.516 -9.898 10.148 1 95.62 163 ALA B C 1
ATOM 3569 O O . ALA B 1 163 ? -20.391 -10.023 9.289 1 95.62 163 ALA B O 1
ATOM 3570 N N . GLU B 1 164 ? -19.484 -8.938 10.977 1 92.06 164 GLU B N 1
ATOM 3571 C CA . GLU B 1 164 ? -20.484 -7.875 10.945 1 92.06 164 GLU B CA 1
ATOM 3572 C C . GLU B 1 164 ? -20.422 -7.105 9.633 1 92.06 164 GLU B C 1
ATOM 3574 O O . GLU B 1 164 ? -21.469 -6.812 9.031 1 92.06 164 GLU B O 1
ATOM 3579 N N . ARG B 1 165 ? -19.266 -6.812 9.234 1 92.69 165 ARG B N 1
ATOM 3580 C CA . ARG B 1 165 ? -19.078 -6.07 7.988 1 92.69 165 ARG B CA 1
ATOM 3581 C C . ARG B 1 165 ? -19.547 -6.891 6.789 1 92.69 165 ARG B C 1
ATOM 3583 O O . ARG B 1 165 ? -20.047 -6.336 5.812 1 92.69 165 ARG B O 1
ATOM 3590 N N . GLN B 1 166 ? -19.406 -8.141 6.82 1 96.12 166 GLN B N 1
ATOM 3591 C CA . GLN B 1 166 ? -19.766 -9.031 5.723 1 96.12 166 GLN B CA 1
ATOM 3592 C C . GLN B 1 166 ? -21.266 -9.023 5.469 1 96.12 166 GLN B C 1
ATOM 3594 O O . GLN B 1 166 ? -21.734 -9.406 4.391 1 96.12 166 GLN B O 1
ATOM 3599 N N . ARG B 1 167 ? -21.984 -8.633 6.422 1 94.5 167 ARG B N 1
ATOM 3600 C CA . ARG B 1 167 ? -23.438 -8.562 6.277 1 94.5 167 ARG B CA 1
ATOM 3601 C C . ARG B 1 167 ? -23.828 -7.559 5.203 1 94.5 167 ARG B C 1
ATOM 3603 O O . ARG B 1 167 ? -24.938 -7.617 4.672 1 94.5 167 ARG B O 1
ATOM 3610 N N . LEU B 1 168 ? -22.969 -6.633 4.961 1 92.75 168 LEU B N 1
ATOM 3611 C CA . LEU B 1 168 ? -23.234 -5.605 3.961 1 92.75 168 LEU B CA 1
ATOM 3612 C C . LEU B 1 168 ? -23.625 -6.23 2.623 1 92.75 168 LEU B C 1
ATOM 3614 O O . LEU B 1 168 ? -24.469 -5.699 1.906 1 92.75 168 LEU B O 1
ATOM 3618 N N . LEU B 1 169 ? -23.016 -7.34 2.242 1 96.56 169 LEU B N 1
ATOM 3619 C CA . LEU B 1 169 ? -23.25 -7.988 0.955 1 96.56 169 LEU B CA 1
ATOM 3620 C C . LEU B 1 169 ? -24.719 -8.352 0.781 1 96.56 169 LEU B C 1
ATOM 3622 O O . LEU B 1 169 ? -25.25 -8.258 -0.323 1 96.56 169 LEU B O 1
ATOM 3626 N N . ARG B 1 170 ? -25.312 -8.656 1.887 1 95.31 170 ARG B N 1
ATOM 3627 C CA . ARG B 1 170 ? -26.703 -9.094 1.831 1 95.31 170 ARG B CA 1
ATOM 3628 C C . ARG B 1 170 ? -27.641 -7.969 2.258 1 95.31 170 ARG B C 1
ATOM 3630 O O . ARG B 1 170 ? -28.766 -7.871 1.759 1 95.31 170 ARG B O 1
ATOM 3637 N N . GLU B 1 171 ? -27.203 -7.113 3.082 1 93.69 171 GLU B N 1
ATOM 3638 C CA . GLU B 1 171 ? -28.047 -6.066 3.637 1 93.69 171 GLU B CA 1
ATOM 3639 C C . GLU B 1 171 ? -28.188 -4.895 2.67 1 93.69 171 GLU B C 1
ATOM 3641 O O . GLU B 1 171 ? -29.094 -4.074 2.803 1 93.69 171 GLU B O 1
ATOM 3646 N N . LEU B 1 172 ? -27.281 -4.848 1.759 1 92.94 172 LEU B N 1
ATOM 3647 C CA . LEU B 1 172 ? -27.359 -3.799 0.749 1 92.94 172 LEU B CA 1
ATOM 3648 C C . LEU B 1 172 ? -27.578 -4.395 -0.638 1 92.94 172 LEU B C 1
ATOM 3650 O O . LEU B 1 172 ? -26.703 -4.305 -1.502 1 92.94 172 LEU B O 1
ATOM 3654 N N . PRO B 1 173 ? -28.781 -4.77 -0.94 1 92.75 173 PRO B N 1
ATOM 3655 C CA . PRO B 1 173 ? -29.016 -5.469 -2.203 1 92.75 173 PRO B CA 1
ATOM 3656 C C . PRO B 1 173 ? -28.938 -4.547 -3.416 1 92.75 173 PRO B C 1
ATOM 3658 O O . PRO B 1 173 ? -28.781 -5.016 -4.547 1 92.75 173 PRO B O 1
ATOM 3661 N N . ASN B 1 174 ? -28.984 -3.266 -3.18 1 94.81 174 ASN B N 1
ATOM 3662 C CA . ASN B 1 174 ? -28.953 -2.318 -4.289 1 94.81 174 ASN B CA 1
ATOM 3663 C C . ASN B 1 174 ? -27.547 -1.788 -4.527 1 94.81 174 ASN B C 1
ATOM 3665 O O . ASN B 1 174 ? -27.328 -0.944 -5.402 1 94.81 174 ASN B O 1
ATOM 3669 N N . THR B 1 175 ? -26.625 -2.256 -3.75 1 97.06 175 THR B N 1
ATOM 3670 C CA . THR B 1 175 ? -25.219 -1.92 -3.943 1 97.06 175 THR B CA 1
ATOM 3671 C C . THR B 1 175 ? -24.531 -2.973 -4.801 1 97.06 175 THR B C 1
ATOM 3673 O O . THR B 1 175 ? -24.656 -4.172 -4.547 1 97.06 175 THR B O 1
ATOM 3676 N N . ALA B 1 176 ? -23.844 -2.516 -5.82 1 98.19 176 ALA B N 1
ATOM 3677 C CA . ALA B 1 176 ? -23.078 -3.443 -6.656 1 98.19 176 ALA B CA 1
ATOM 3678 C C . ALA B 1 176 ? -21.688 -3.686 -6.086 1 98.19 176 ALA B C 1
ATOM 3680 O O . ALA B 1 176 ? -20.922 -2.744 -5.895 1 98.19 176 ALA B O 1
ATOM 3681 N N . PHE B 1 177 ? -21.406 -4.926 -5.809 1 98.44 177 PHE B N 1
ATOM 3682 C CA . PHE B 1 177 ? -20.078 -5.324 -5.355 1 98.44 177 PHE B CA 1
ATOM 3683 C C . PHE B 1 177 ? -19.328 -6.027 -6.473 1 98.44 177 PHE B C 1
ATOM 3685 O O . PHE B 1 177 ? -19.812 -7 -7.051 1 98.44 177 PHE B O 1
ATOM 3692 N N . SER B 1 178 ? -18.156 -5.559 -6.773 1 98.69 178 SER B N 1
ATOM 3693 C CA . SER B 1 178 ? -17.281 -6.188 -7.766 1 98.69 178 SER B CA 1
ATOM 3694 C C . SER B 1 178 ? -15.906 -6.484 -7.188 1 98.69 178 SER B C 1
ATOM 3696 O O . SER B 1 178 ? -15.297 -5.621 -6.555 1 98.69 178 SER B O 1
ATOM 3698 N N . PHE B 1 179 ? -15.492 -7.711 -7.402 1 98.88 179 PHE B N 1
ATOM 3699 C CA . PHE B 1 179 ? -14.188 -8.141 -6.91 1 98.88 179 PHE B CA 1
ATOM 3700 C C . PHE B 1 179 ? -13.336 -8.68 -8.047 1 98.88 179 PHE B C 1
ATOM 3702 O O . PHE B 1 179 ? -13.805 -9.484 -8.859 1 98.88 179 PHE B O 1
ATOM 3709 N N . ILE B 1 180 ? -12.102 -8.227 -8.133 1 98.94 180 ILE B N 1
ATOM 3710 C CA . ILE B 1 180 ? -11.062 -8.859 -8.93 1 98.94 180 ILE B CA 1
ATOM 3711 C C . ILE B 1 180 ? -10.008 -9.477 -8.008 1 98.94 180 ILE B C 1
ATOM 3713 O O . ILE B 1 180 ? -9.328 -8.758 -7.266 1 98.94 180 ILE B O 1
ATOM 3717 N N . LEU B 1 181 ? -9.883 -10.797 -8.086 1 98.88 181 LEU B N 1
ATOM 3718 C CA . LEU B 1 181 ? -8.984 -11.539 -7.207 1 98.88 181 LEU B CA 1
ATOM 3719 C C . LEU B 1 181 ? -7.898 -12.242 -8.016 1 98.88 181 LEU B C 1
ATOM 3721 O O . LEU B 1 181 ? -8.195 -12.906 -9.008 1 98.88 181 LEU B O 1
ATOM 3725 N N . GLU B 1 182 ? -6.691 -12.102 -7.582 1 98.75 182 GLU B N 1
ATOM 3726 C CA . GLU B 1 182 ? -5.613 -12.852 -8.219 1 98.75 182 GLU B CA 1
ATOM 3727 C C . GLU B 1 182 ? -5.766 -14.352 -7.969 1 98.75 182 GLU B C 1
ATOM 3729 O O . GLU B 1 182 ? -6.094 -14.773 -6.855 1 98.75 182 GLU B O 1
ATOM 3734 N N . GLU B 1 183 ? -5.492 -15.086 -8.922 1 98.75 183 GLU B N 1
ATOM 3735 C CA . GLU B 1 183 ? -5.602 -16.547 -8.844 1 98.75 183 GLU B CA 1
ATOM 3736 C C . GLU B 1 183 ? -4.699 -17.094 -7.746 1 98.75 183 GLU B C 1
ATOM 3738 O O . GLU B 1 183 ? -5.074 -18.047 -7.055 1 98.75 183 GLU B O 1
ATOM 3743 N N . HIS B 1 184 ? -3.561 -16.531 -7.551 1 98.31 184 HIS B N 1
ATOM 3744 C CA . HIS B 1 184 ? -2.578 -17.078 -6.621 1 98.31 184 HIS B CA 1
ATOM 3745 C C . HIS B 1 184 ? -3.064 -16.969 -5.18 1 98.31 184 HIS B C 1
ATOM 3747 O O . HIS B 1 184 ? -2.51 -17.625 -4.285 1 98.31 184 HIS B O 1
ATOM 3753 N N . LEU B 1 185 ? -4.082 -16.172 -4.957 1 98.44 185 LEU B N 1
ATOM 3754 C CA . LEU B 1 185 ? -4.633 -16.078 -3.609 1 98.44 185 LEU B CA 1
ATOM 3755 C C . LEU B 1 185 ? -5.215 -17.422 -3.176 1 98.44 185 LEU B C 1
ATOM 3757 O O . LEU B 1 185 ? -5.113 -17.797 -2.004 1 98.44 185 LEU B O 1
ATOM 3761 N N . PHE B 1 186 ? -5.777 -18.094 -4.137 1 98.38 186 PHE B N 1
ATOM 3762 C CA . PHE B 1 186 ? -6.352 -19.406 -3.875 1 98.38 186 PHE B CA 1
ATOM 3763 C C . PHE B 1 186 ? -5.273 -20.484 -3.926 1 98.38 186 PHE B C 1
ATOM 3765 O O . PHE B 1 186 ? -5.297 -21.438 -3.131 1 98.38 186 PHE B O 1
ATOM 3772 N N . LEU B 1 187 ? -4.34 -20.312 -4.742 1 97.81 187 LEU B N 1
ATOM 3773 C CA . LEU B 1 187 ? -3.301 -21.312 -4.934 1 97.81 187 LEU B CA 1
ATOM 3774 C C . LEU B 1 187 ? -2.359 -21.359 -3.734 1 97.81 187 LEU B C 1
ATOM 3776 O O . LEU B 1 187 ? -1.705 -22.375 -3.49 1 97.81 187 LEU B O 1
ATOM 3780 N N . ARG B 1 188 ? -2.287 -20.312 -3.012 1 97.5 188 ARG B N 1
ATOM 3781 C CA . ARG B 1 188 ? -1.423 -20.219 -1.839 1 97.5 188 ARG B CA 1
ATOM 3782 C C . ARG B 1 188 ? -1.831 -21.25 -0.784 1 97.5 188 ARG B C 1
ATOM 3784 O O . ARG B 1 188 ? -0.984 -21.766 -0.055 1 97.5 188 ARG B O 1
ATOM 3791 N N . ARG B 1 189 ? -3.125 -21.5 -0.661 1 97.56 189 ARG B N 1
ATOM 3792 C CA . ARG B 1 189 ? -3.703 -22.438 0.291 1 97.56 189 ARG B CA 1
ATOM 3793 C C . ARG B 1 189 ? -3.441 -22 1.727 1 97.56 189 ARG B C 1
ATOM 3795 O O . ARG B 1 189 ? -2.975 -22.781 2.549 1 97.56 189 ARG B O 1
ATOM 3802 N N . MET B 1 190 ? -3.723 -20.703 1.958 1 97.25 190 MET B N 1
ATOM 3803 C CA . MET B 1 190 ? -3.658 -20.188 3.322 1 97.25 190 MET B CA 1
ATOM 3804 C C . MET B 1 190 ? -4.527 -21.016 4.258 1 97.25 190 MET B C 1
ATOM 3806 O O . MET B 1 190 ? -5.711 -21.234 3.99 1 97.25 190 MET B O 1
ATOM 3810 N N . GLY B 1 191 ? -3.951 -21.531 5.309 1 97.56 191 GLY B N 1
ATOM 3811 C CA . GLY B 1 191 ? -4.688 -22.344 6.262 1 97.56 191 GLY B CA 1
ATOM 3812 C C . GLY B 1 191 ? -4.797 -23.797 5.852 1 97.56 191 GLY B C 1
ATOM 3813 O O . GLY B 1 191 ? -5.352 -24.609 6.586 1 97.56 191 GLY B O 1
ATOM 3814 N N . GLY B 1 192 ? -4.402 -24.141 4.645 1 97.31 192 GLY B N 1
ATOM 3815 C CA . GLY B 1 192 ? -4.418 -25.531 4.199 1 97.31 192 GLY B CA 1
ATOM 3816 C C . GLY B 1 192 ? -5.484 -25.812 3.16 1 97.31 192 GLY B C 1
ATOM 3817 O O . GLY B 1 192 ? -6.293 -24.938 2.836 1 97.31 192 GLY B O 1
ATOM 3818 N N . THR B 1 193 ? -5.477 -26.984 2.693 1 97 193 THR B N 1
ATOM 3819 C CA . THR B 1 193 ? -6.32 -27.406 1.579 1 97 193 THR B CA 1
ATOM 3820 C C . THR B 1 193 ? -7.797 -27.328 1.957 1 97 193 THR B C 1
ATOM 3822 O O . THR B 1 193 ? -8.617 -26.844 1.172 1 97 193 THR B O 1
ATOM 3825 N N . GLN B 1 194 ? -8.125 -27.781 3.123 1 97.19 194 GLN B N 1
ATOM 3826 C CA . GLN B 1 194 ? -9.523 -27.797 3.537 1 97.19 194 GLN B CA 1
ATOM 3827 C C . GLN B 1 194 ? -10.07 -26.375 3.682 1 97.19 194 GLN B C 1
ATOM 3829 O O . GLN B 1 194 ? -11.18 -26.078 3.234 1 97.19 194 GLN B O 1
ATOM 3834 N N . VAL B 1 195 ? -9.289 -25.531 4.301 1 97.94 195 VAL B N 1
ATOM 3835 C CA . VAL B 1 195 ? -9.68 -24.141 4.469 1 97.94 195 VAL B CA 1
ATOM 3836 C C . VAL B 1 195 ? -9.891 -23.484 3.104 1 97.94 195 VAL B C 1
ATOM 3838 O O . VAL B 1 195 ? -10.852 -22.734 2.906 1 97.94 195 VAL B O 1
ATOM 3841 N N . THR B 1 196 ? -9.031 -23.844 2.168 1 98.06 196 THR B N 1
ATOM 3842 C CA . THR B 1 196 ? -9.117 -23.281 0.828 1 98.06 196 THR B CA 1
ATOM 3843 C C . THR B 1 196 ? -10.359 -23.797 0.102 1 98.06 196 THR B C 1
ATOM 3845 O O . THR B 1 196 ? -11.055 -23.016 -0.566 1 98.06 196 THR B O 1
ATOM 3848 N N . ARG B 1 197 ? -10.617 -25 0.23 1 97.94 197 ARG B N 1
ATOM 3849 C CA . ARG B 1 197 ? -11.805 -25.578 -0.396 1 97.94 197 ARG B CA 1
ATOM 3850 C C . ARG B 1 197 ? -13.07 -24.906 0.124 1 97.94 197 ARG B C 1
ATOM 3852 O O . ARG B 1 197 ? -13.961 -24.547 -0.656 1 97.94 197 ARG B O 1
ATOM 3859 N N . GLU B 1 198 ? -13.148 -24.734 1.398 1 98.12 198 GLU B N 1
ATOM 3860 C CA . GLU B 1 198 ? -14.305 -24.078 2.01 1 98.12 198 GLU B CA 1
ATOM 3861 C C . GLU B 1 198 ? -14.422 -22.625 1.552 1 98.12 198 GLU B C 1
ATOM 3863 O O . GLU B 1 198 ? -15.531 -22.125 1.348 1 98.12 198 GLU B O 1
ATOM 3868 N N . LEU B 1 199 ? -13.289 -22.047 1.455 1 98.69 199 LEU B N 1
ATOM 3869 C CA . LEU B 1 199 ? -13.258 -20.672 0.985 1 98.69 199 LEU B CA 1
ATOM 3870 C C . LEU B 1 199 ? -13.812 -20.562 -0.429 1 98.69 199 LEU B C 1
ATOM 3872 O O . LEU B 1 199 ? -14.617 -19.672 -0.72 1 98.69 199 LEU B O 1
ATOM 3876 N N . ILE B 1 200 ? -13.32 -21.422 -1.285 1 98.75 200 ILE B N 1
ATOM 3877 C CA . ILE B 1 200 ? -13.773 -21.406 -2.67 1 98.75 200 ILE B CA 1
ATOM 3878 C C . ILE B 1 200 ? -15.281 -21.641 -2.719 1 98.75 200 ILE B C 1
ATOM 3880 O O . ILE B 1 200 ? -16 -20.938 -3.43 1 98.75 200 ILE B O 1
ATOM 3884 N N . ASP B 1 201 ? -15.781 -22.578 -1.905 1 98.62 201 ASP B N 1
ATOM 3885 C CA . ASP B 1 201 ? -17.219 -22.828 -1.819 1 98.62 201 ASP B CA 1
ATOM 3886 C C . ASP B 1 201 ? -17.953 -21.562 -1.392 1 98.62 201 ASP B C 1
ATOM 3888 O O . ASP B 1 201 ? -19 -21.234 -1.958 1 98.62 201 ASP B O 1
ATOM 3892 N N . HIS B 1 202 ? -17.406 -20.953 -0.455 1 98.75 202 HIS B N 1
ATOM 3893 C CA . HIS B 1 202 ? -18.016 -19.734 0.098 1 98.75 202 HIS B CA 1
ATOM 3894 C C . HIS B 1 202 ? -18.094 -18.625 -0.946 1 98.75 202 HIS B C 1
ATOM 3896 O O . HIS B 1 202 ? -19.125 -17.984 -1.103 1 98.75 202 HIS B O 1
ATOM 3902 N N . VAL B 1 203 ? -17.016 -18.406 -1.652 1 98.81 203 VAL B N 1
ATOM 3903 C CA . VAL B 1 203 ? -16.953 -17.359 -2.674 1 98.81 203 VAL B CA 1
ATOM 3904 C C . VAL B 1 203 ? -17.922 -17.688 -3.803 1 98.81 203 VAL B C 1
ATOM 3906 O O . VAL B 1 203 ? -18.625 -16.797 -4.293 1 98.81 203 VAL B O 1
ATOM 3909 N N . LEU B 1 204 ? -17.953 -18.922 -4.215 1 98.69 204 LEU B N 1
ATOM 3910 C CA . LEU B 1 204 ? -18.906 -19.344 -5.242 1 98.69 204 LEU B CA 1
ATOM 3911 C C . LEU B 1 204 ? -20.344 -19.078 -4.797 1 98.69 204 LEU B C 1
ATOM 3913 O O . LEU B 1 204 ? -21.172 -18.625 -5.59 1 98.69 204 LEU B O 1
ATOM 3917 N N . GLY B 1 205 ? -20.609 -19.391 -3.545 1 98.5 205 GLY B N 1
ATOM 3918 C CA . GLY B 1 205 ? -21.922 -19.094 -2.998 1 98.5 205 GLY B CA 1
ATOM 3919 C C . GLY B 1 205 ? -22.281 -17.625 -3.025 1 98.5 205 GLY B C 1
ATOM 3920 O O . GLY B 1 205 ? -23.406 -17.25 -3.379 1 98.5 205 GLY B O 1
ATOM 3921 N N . LEU B 1 206 ? -21.375 -16.797 -2.648 1 98.38 206 LEU B N 1
ATOM 3922 C CA . LEU B 1 206 ? -21.594 -15.352 -2.643 1 98.38 206 LEU B CA 1
ATOM 3923 C C . LEU B 1 206 ? -21.797 -14.828 -4.062 1 98.38 206 LEU B C 1
ATOM 3925 O O . LEU B 1 206 ? -22.578 -13.891 -4.277 1 98.38 206 LEU B O 1
ATOM 3929 N N . ALA B 1 207 ? -21.125 -15.461 -4.996 1 98.12 207 ALA B N 1
ATOM 3930 C CA . ALA B 1 207 ? -21.203 -15.031 -6.391 1 98.12 207 ALA B CA 1
ATOM 3931 C C . ALA B 1 207 ? -22.578 -15.328 -6.984 1 98.12 207 ALA B C 1
ATOM 3933 O O . ALA B 1 207 ? -22.891 -14.859 -8.078 1 98.12 207 ALA B O 1
ATOM 3934 N N . GLU B 1 208 ? -23.391 -16.031 -6.305 1 97.38 208 GLU B N 1
ATOM 3935 C CA . GLU B 1 208 ? -24.766 -16.281 -6.738 1 97.38 208 GLU B CA 1
ATOM 3936 C C . GLU B 1 208 ? -25.656 -15.086 -6.441 1 97.38 208 GLU B C 1
ATOM 3938 O O . GLU B 1 208 ? -26.766 -14.984 -6.988 1 97.38 208 GLU B O 1
ATOM 3943 N N . LEU B 1 209 ? -25.234 -14.305 -5.52 1 97.62 209 LEU B N 1
ATOM 3944 C CA . LEU B 1 209 ? -25.984 -13.094 -5.25 1 97.62 209 LEU B CA 1
ATOM 3945 C C . LEU B 1 209 ? -26 -12.18 -6.469 1 97.62 209 LEU B C 1
ATOM 3947 O O . LEU B 1 209 ? -25 -12.039 -7.16 1 97.62 209 LEU B O 1
ATOM 3951 N N . ARG B 1 210 ? -27.062 -11.508 -6.707 1 97 210 ARG B N 1
ATOM 3952 C CA . ARG B 1 210 ? -27.234 -10.703 -7.914 1 97 210 ARG B CA 1
ATOM 3953 C C . ARG B 1 210 ? -26.328 -9.477 -7.898 1 97 210 ARG B C 1
ATOM 3955 O O . ARG B 1 210 ? -25.953 -8.961 -8.953 1 97 210 ARG B O 1
ATOM 3962 N N . ASN B 1 211 ? -26.016 -9.039 -6.668 1 97.94 211 ASN B N 1
ATOM 3963 C CA . ASN B 1 211 ? -25.281 -7.785 -6.566 1 97.94 211 ASN B CA 1
ATOM 3964 C C . ASN B 1 211 ? -23.781 -8.031 -6.359 1 97.94 211 ASN B C 1
ATOM 3966 O O . ASN B 1 211 ? -23.031 -7.109 -6.023 1 97.94 211 ASN B O 1
ATOM 3970 N N . VAL B 1 212 ? -23.312 -9.297 -6.488 1 98.56 212 VAL B N 1
ATOM 3971 C CA . VAL B 1 212 ? -21.906 -9.617 -6.25 1 98.56 212 VAL B CA 1
ATOM 3972 C C . VAL B 1 212 ? -21.297 -10.211 -7.516 1 98.56 212 VAL B C 1
ATOM 3974 O O . VAL B 1 212 ? -21.781 -11.211 -8.039 1 98.56 212 VAL B O 1
ATOM 3977 N N . GLU B 1 213 ? -20.281 -9.594 -7.988 1 98.62 213 GLU B N 1
ATOM 3978 C CA . GLU B 1 213 ? -19.5 -10.102 -9.117 1 98.62 213 GLU B CA 1
ATOM 3979 C C . GLU B 1 213 ? -18.062 -10.422 -8.703 1 98.62 213 GLU B C 1
ATOM 3981 O O . GLU B 1 213 ? -17.422 -9.633 -8 1 98.62 213 GLU B O 1
ATOM 3986 N N . VAL B 1 214 ? -17.594 -11.609 -9.141 1 98.81 214 VAL B N 1
ATOM 3987 C CA . VAL B 1 214 ? -16.234 -12.031 -8.844 1 98.81 214 VAL B CA 1
ATOM 3988 C C . VAL B 1 214 ? -15.508 -12.391 -10.133 1 98.81 214 VAL B C 1
ATOM 3990 O O . VAL B 1 214 ? -15.969 -13.242 -10.898 1 98.81 214 VAL B O 1
ATOM 3993 N N . GLN B 1 215 ? -14.445 -11.719 -10.406 1 98.88 215 GLN B N 1
ATOM 3994 C CA . GLN B 1 215 ? -13.523 -12.086 -11.477 1 98.88 215 GLN B CA 1
ATOM 3995 C C . GLN B 1 215 ? -12.18 -12.547 -10.914 1 98.88 215 GLN B C 1
ATOM 3997 O O . GLN B 1 215 ? -11.734 -12.062 -9.875 1 98.88 215 GLN B O 1
ATOM 4002 N N . VAL B 1 216 ? -11.57 -13.492 -11.594 1 98.88 216 VAL B N 1
ATOM 4003 C CA . VAL B 1 216 ? -10.25 -13.992 -11.211 1 98.88 216 VAL B CA 1
ATOM 4004 C C . VAL B 1 216 ? -9.227 -13.578 -12.258 1 98.88 216 VAL B C 1
ATOM 4006 O O . VAL B 1 216 ? -9.422 -13.797 -13.453 1 98.88 216 VAL B O 1
ATOM 4009 N N . MET B 1 217 ? -8.211 -12.891 -11.828 1 98.81 217 MET B N 1
ATOM 4010 C CA . MET B 1 217 ? -7.051 -12.625 -12.672 1 98.81 217 MET B CA 1
ATOM 4011 C C . MET B 1 217 ? -6.148 -13.852 -12.766 1 98.81 217 MET B C 1
ATOM 4013 O O . MET B 1 217 ? -5.656 -14.344 -11.75 1 98.81 217 MET B O 1
ATOM 4017 N N . PRO B 1 218 ? -5.992 -14.352 -13.945 1 98.38 218 PRO B N 1
ATOM 4018 C CA . PRO B 1 218 ? -5.207 -15.578 -14.07 1 98.38 218 PRO B CA 1
ATOM 4019 C C . PRO B 1 218 ? -3.758 -15.406 -13.625 1 98.38 218 PRO B C 1
ATOM 4021 O O . PRO B 1 218 ? -3.205 -14.305 -13.742 1 98.38 218 PRO B O 1
ATOM 4024 N N . LEU B 1 219 ? -3.207 -16.484 -13.188 1 98 219 LEU B N 1
ATOM 4025 C CA . LEU B 1 219 ? -1.824 -16.484 -12.719 1 98 219 LEU B CA 1
ATOM 4026 C C . LEU B 1 219 ? -0.881 -16 -13.82 1 98 219 LEU B C 1
ATOM 4028 O O . LEU B 1 219 ? -0.029 -15.141 -13.578 1 98 219 LEU B O 1
ATOM 4032 N N . VAL B 1 220 ? -1.063 -16.562 -15.008 1 97.69 220 VAL B N 1
ATOM 4033 C CA . VAL B 1 220 ? -0.281 -16.125 -16.156 1 97.69 220 VAL B CA 1
ATOM 4034 C C . VAL B 1 220 ? -0.98 -14.945 -16.844 1 97.69 220 VAL B C 1
ATOM 4036 O O . VAL B 1 220 ? -2.094 -15.086 -17.359 1 97.69 220 VAL B O 1
ATOM 4039 N N . ARG B 1 221 ? -0.387 -13.836 -16.875 1 96.88 221 ARG B N 1
ATOM 4040 C CA . ARG B 1 221 ? -0.901 -12.602 -17.469 1 96.88 221 ARG B CA 1
ATOM 4041 C C . ARG B 1 221 ? 0.238 -11.68 -17.875 1 96.88 221 ARG B C 1
ATOM 4043 O O . ARG B 1 221 ? 0.738 -10.898 -17.062 1 96.88 221 ARG B O 1
ATOM 4050 N N . ASN B 1 222 ? 0.49 -11.633 -19.109 1 96.75 222 ASN B N 1
ATOM 4051 C CA . ASN B 1 222 ? 1.689 -10.977 -19.625 1 96.75 222 ASN B CA 1
ATOM 4052 C C . ASN B 1 222 ? 1.576 -9.453 -19.547 1 96.75 222 ASN B C 1
ATOM 4054 O O . ASN B 1 222 ? 2.574 -8.742 -19.688 1 96.75 222 ASN B O 1
ATOM 4058 N N . ALA B 1 223 ? 0.348 -8.945 -19.406 1 97.06 223 ALA B N 1
ATOM 4059 C CA . ALA B 1 223 ? 0.057 -7.535 -19.188 1 97.06 223 ALA B CA 1
ATOM 4060 C C . ALA B 1 223 ? -0.904 -7.344 -18.016 1 97.06 223 ALA B C 1
ATOM 4062 O O . ALA B 1 223 ? -1.88 -8.086 -17.875 1 97.06 223 ALA B O 1
ATOM 4063 N N . HIS B 1 224 ? -0.586 -6.387 -17.25 1 97.56 224 HIS B N 1
ATOM 4064 C CA . HIS B 1 224 ? -1.366 -6.23 -16.031 1 97.56 224 HIS B CA 1
ATOM 4065 C C . HIS B 1 224 ? -1.389 -4.773 -15.57 1 97.56 224 HIS B C 1
ATOM 4067 O O . HIS B 1 224 ? -0.335 -4.152 -15.406 1 97.56 224 HIS B O 1
ATOM 4073 N N . ALA B 1 225 ? -2.52 -4.293 -15.234 1 96.44 225 ALA B N 1
ATOM 4074 C CA . ALA B 1 225 ? -2.668 -2.871 -14.938 1 96.44 225 ALA B CA 1
ATOM 4075 C C . ALA B 1 225 ? -2.691 -2.621 -13.43 1 96.44 225 ALA B C 1
ATOM 4077 O O . ALA B 1 225 ? -2.764 -1.473 -12.984 1 96.44 225 ALA B O 1
ATOM 4078 N N . GLY B 1 226 ? -2.629 -3.666 -12.641 1 95.44 226 GLY B N 1
ATOM 4079 C CA . GLY B 1 226 ? -2.814 -3.523 -11.203 1 95.44 226 GLY B CA 1
ATOM 4080 C C . GLY B 1 226 ? -1.541 -3.75 -10.406 1 95.44 226 GLY B C 1
ATOM 4081 O O . GLY B 1 226 ? -1.592 -4.164 -9.25 1 95.44 226 GLY B O 1
ATOM 4082 N N . MET B 1 227 ? -0.411 -3.43 -10.914 1 94.44 227 MET B N 1
ATOM 4083 C CA . MET B 1 227 ? 0.863 -3.844 -10.336 1 94.44 227 MET B CA 1
ATOM 4084 C C . MET B 1 227 ? 1.273 -2.91 -9.203 1 94.44 227 MET B C 1
ATOM 4086 O O . MET B 1 227 ? 2.27 -3.156 -8.516 1 94.44 227 MET B O 1
ATOM 4090 N N . ALA B 1 228 ? 0.462 -1.904 -8.938 1 94 228 ALA B N 1
ATOM 4091 C CA . ALA B 1 228 ? 0.78 -0.998 -7.836 1 94 228 ALA B CA 1
ATOM 4092 C C . ALA B 1 228 ? 0.143 -1.472 -6.535 1 94 228 ALA B C 1
ATOM 4094 O O . ALA B 1 228 ? 0.323 -0.849 -5.484 1 94 228 ALA B O 1
ATOM 4095 N N . GLY B 1 229 ? -0.614 -2.561 -6.598 1 95.75 229 GLY B N 1
ATOM 4096 C CA . GLY B 1 229 ? -1.131 -3.127 -5.363 1 95.75 229 GLY B CA 1
ATOM 4097 C C . GLY B 1 229 ? -2.646 -3.107 -5.285 1 95.75 229 GLY B C 1
ATOM 4098 O O . GLY B 1 229 ? -3.318 -2.785 -6.266 1 95.75 229 GLY B O 1
ATOM 4099 N N . PRO B 1 230 ? -3.127 -3.494 -4.133 1 96.81 230 PRO B N 1
ATOM 4100 C CA . PRO B 1 230 ? -4.578 -3.561 -3.965 1 96.81 230 PRO B CA 1
ATOM 4101 C C . PRO B 1 230 ? -5.238 -2.186 -3.984 1 96.81 230 PRO B C 1
ATOM 4103 O O . PRO B 1 230 ? -4.574 -1.173 -3.748 1 96.81 230 PRO B O 1
ATOM 4106 N N . MET B 1 231 ? -6.543 -2.211 -4.273 1 96.94 231 MET B N 1
ATOM 4107 C CA . MET B 1 231 ? -7.301 -0.961 -4.266 1 96.94 231 MET B CA 1
ATOM 4108 C C . MET B 1 231 ? -8.781 -1.222 -4.016 1 96.94 231 MET B C 1
ATOM 4110 O O . MET B 1 231 ? -9.289 -2.293 -4.344 1 96.94 231 MET B O 1
ATOM 4114 N N . GLN B 1 232 ? -9.391 -0.242 -3.396 1 97 232 GLN B N 1
ATOM 4115 C CA . GLN B 1 232 ? -10.836 -0.1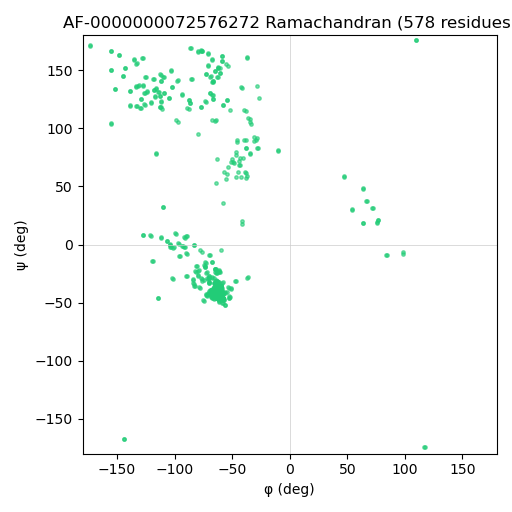99 -3.242 1 97 232 GLN B CA 1
ATOM 4116 C C . GLN B 1 232 ? -11.406 1.129 -3.734 1 97 232 GLN B C 1
ATOM 4118 O O . GLN B 1 232 ? -10.805 2.184 -3.521 1 97 232 GLN B O 1
ATOM 4123 N N . LEU B 1 233 ? -12.484 1.018 -4.441 1 97.38 233 LEU B N 1
ATOM 4124 C CA . LEU B 1 233 ? -13.242 2.17 -4.926 1 97.38 233 LEU B CA 1
ATOM 4125 C C . LEU B 1 233 ? -14.695 2.092 -4.488 1 97.38 233 LEU B C 1
ATOM 4127 O O . LEU B 1 233 ? -15.273 1.003 -4.41 1 97.38 233 LEU B O 1
ATOM 4131 N N . LEU B 1 234 ? -15.195 3.258 -4.207 1 95.25 234 LEU B N 1
ATOM 4132 C CA . LEU B 1 234 ? -16.641 3.258 -3.979 1 95.25 234 LEU B CA 1
ATOM 4133 C C . LEU B 1 234 ? -17.281 4.52 -4.543 1 95.25 234 LEU B C 1
ATOM 4135 O O . LEU B 1 234 ? -16.609 5.539 -4.719 1 95.25 234 LEU B O 1
ATOM 4139 N N . GLU B 1 235 ? -18.469 4.363 -4.883 1 95.75 235 GLU B N 1
ATOM 4140 C CA . GLU B 1 235 ? -19.312 5.457 -5.34 1 95.75 235 GLU B CA 1
ATOM 4141 C C . GLU B 1 235 ? -20.469 5.715 -4.367 1 95.75 235 GLU B C 1
ATOM 4143 O O . GLU B 1 235 ? -21.156 4.781 -3.959 1 95.75 235 GLU B O 1
ATOM 4148 N N . THR B 1 236 ? -20.625 6.965 -4.023 1 87.94 236 THR B N 1
ATOM 4149 C CA . THR B 1 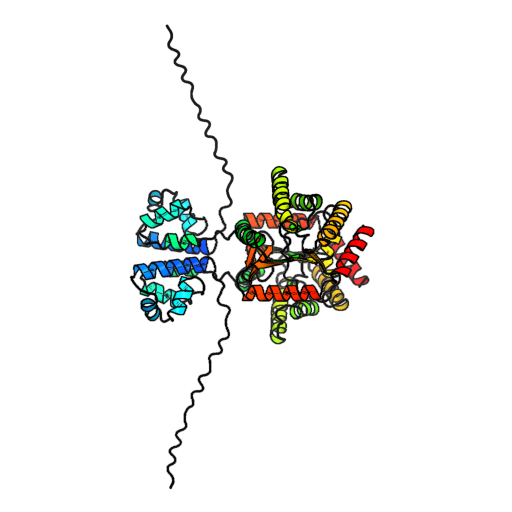236 ? -21.734 7.336 -3.143 1 87.94 236 THR B CA 1
ATOM 4150 C C . THR B 1 236 ? -23.016 7.578 -3.947 1 87.94 236 THR B C 1
ATOM 4152 O O . THR B 1 236 ? -22.969 7.664 -5.176 1 87.94 236 THR B O 1
ATOM 4155 N N . PRO B 1 237 ? -24.109 7.695 -3.254 1 90.38 237 PRO B N 1
ATOM 4156 C CA . PRO B 1 237 ? -25.375 7.973 -3.959 1 90.38 237 PRO B CA 1
ATOM 4157 C C . PRO B 1 237 ? -25.344 9.305 -4.703 1 90.38 237 PRO B C 1
ATOM 4159 O O . PRO B 1 237 ? -26.062 9.477 -5.688 1 90.38 237 PRO B O 1
ATOM 4162 N N . GLU B 1 238 ? -24.5 10.234 -4.328 1 87 238 GLU B N 1
ATOM 4163 C CA . GLU B 1 238 ? -24.359 11.547 -4.961 1 87 238 GLU B CA 1
ATOM 4164 C C . GLU B 1 238 ? -23.344 11.508 -6.105 1 87 238 GLU B C 1
ATOM 4166 O O . GLU B 1 238 ? -22.891 12.547 -6.57 1 87 238 GLU B O 1
ATOM 4171 N N . ALA B 1 239 ? -22.922 10.336 -6.398 1 89.38 239 ALA B N 1
ATOM 4172 C CA . ALA B 1 239 ? -22.031 10.102 -7.523 1 89.38 239 ALA B CA 1
ATOM 4173 C C . ALA B 1 239 ? -20.625 10.648 -7.242 1 89.38 239 ALA B C 1
ATOM 4175 O O . ALA B 1 239 ? -19.969 11.164 -8.141 1 89.38 239 ALA B O 1
ATOM 4176 N N . ARG B 1 240 ? -20.344 10.578 -5.969 1 83.31 240 ARG B N 1
ATOM 4177 C CA . ARG B 1 240 ? -18.969 10.891 -5.578 1 83.31 240 ARG B CA 1
ATOM 4178 C C . ARG B 1 240 ? -18.141 9.617 -5.402 1 83.31 240 ARG B C 1
ATOM 4180 O O . ARG B 1 240 ? -18.641 8.617 -4.883 1 83.31 240 ARG B O 1
ATOM 4187 N N . TRP B 1 241 ? -16.922 9.75 -5.848 1 90.38 241 TRP B N 1
ATOM 4188 C CA . TRP B 1 241 ? -16.047 8.578 -5.793 1 90.38 241 TRP B CA 1
ATOM 4189 C C . TRP B 1 241 ? -14.93 8.773 -4.777 1 90.38 241 TRP B C 1
ATOM 4191 O O . TRP B 1 241 ? -14.375 9.875 -4.668 1 90.38 241 TRP B O 1
ATOM 4201 N N . PHE B 1 242 ? -14.641 7.711 -4.074 1 87.56 242 PHE B N 1
ATOM 4202 C CA . PHE B 1 242 ? -13.523 7.645 -3.137 1 87.56 242 PHE B CA 1
ATOM 4203 C C . PHE B 1 242 ? -12.758 6.336 -3.301 1 87.56 242 PHE B C 1
ATOM 4205 O O . PHE B 1 242 ? -13.258 5.391 -3.906 1 87.56 242 PHE B O 1
ATOM 4212 N N . ALA B 1 243 ? -11.555 6.312 -2.857 1 93.25 243 ALA B N 1
ATOM 4213 C CA . ALA B 1 243 ? -10.766 5.086 -2.846 1 93.25 243 ALA B CA 1
ATOM 4214 C C . ALA B 1 243 ? -10.062 4.898 -1.502 1 93.25 243 ALA B C 1
ATOM 4216 O O . ALA B 1 243 ? -9.945 5.844 -0.721 1 93.25 243 ALA B O 1
ATOM 4217 N N . TYR B 1 244 ? -9.797 3.684 -1.27 1 89.69 244 TYR B N 1
ATOM 4218 C CA . TYR B 1 244 ? -9.039 3.318 -0.076 1 89.69 244 TYR B CA 1
ATOM 4219 C C . TYR B 1 244 ? -8.016 2.238 -0.39 1 89.69 244 TYR B C 1
ATOM 4221 O O . TYR B 1 244 ? -8.367 1.157 -0.866 1 89.69 244 TYR B O 1
ATOM 4229 N N . ASN B 1 245 ? -6.75 2.57 -0.158 1 90.44 245 ASN B N 1
ATOM 4230 C CA . ASN B 1 245 ? -5.645 1.651 -0.411 1 90.44 245 ASN B CA 1
ATOM 4231 C C . ASN B 1 245 ? -4.898 1.307 0.874 1 90.44 245 ASN B C 1
ATOM 4233 O O . ASN B 1 245 ? -4.473 2.201 1.608 1 90.44 245 ASN B O 1
ATOM 4237 N N . GLU B 1 246 ? -4.758 -0.031 1.083 1 87.56 246 GLU B N 1
ATOM 4238 C CA . GLU B 1 246 ? -4.102 -0.476 2.309 1 87.56 246 GLU B CA 1
ATOM 4239 C C . GLU B 1 246 ? -2.73 -1.074 2.018 1 87.56 246 GLU B C 1
ATOM 4241 O O . GLU B 1 246 ? -2.523 -1.684 0.965 1 87.56 246 GLU B O 1
ATOM 4246 N N . GLY B 1 247 ? -1.766 -0.852 2.928 1 88.06 247 GLY B N 1
ATOM 4247 C CA . GLY B 1 247 ? -0.446 -1.462 2.92 1 88.06 247 GLY B CA 1
ATOM 4248 C C . GLY B 1 247 ? 0.077 -1.769 4.309 1 88.06 247 GLY B C 1
ATOM 4249 O O . GLY B 1 247 ? -0.698 -1.863 5.266 1 88.06 247 GLY B O 1
ATOM 4250 N N . GLN B 1 248 ? 1.361 -2.07 4.359 1 88 248 GLN B N 1
ATOM 4251 C CA . GLN B 1 248 ? 2 -2.316 5.648 1 88 248 GLN B CA 1
ATOM 4252 C C . GLN B 1 248 ? 1.862 -1.107 6.57 1 88 248 GLN B C 1
ATOM 4254 O O . GLN B 1 248 ? 2.271 -0 6.215 1 88 248 GLN B O 1
ATOM 4259 N N . ARG B 1 249 ? 1.229 -1.326 7.719 1 80.06 249 ARG B N 1
ATOM 4260 C CA . ARG B 1 249 ? 1.185 -0.395 8.844 1 80.06 249 ARG B CA 1
ATOM 4261 C C . ARG B 1 249 ? 0.469 0.895 8.453 1 80.06 249 ARG B C 1
ATOM 4263 O O . ARG B 1 249 ? 0.721 1.95 9.039 1 80.06 249 ARG B O 1
ATOM 4270 N N . GLY B 1 250 ? -0.308 0.788 7.336 1 76.19 250 GLY B N 1
ATOM 4271 C CA . GLY B 1 250 ? -0.983 2.023 6.977 1 76.19 250 GLY B CA 1
ATOM 4272 C C . GLY B 1 250 ? -1.958 1.858 5.824 1 76.19 250 GLY B C 1
ATOM 4273 O O . GLY B 1 250 ? -2.068 0.773 5.25 1 76.19 250 GLY B O 1
ATOM 4274 N N . GLY B 1 251 ? -2.73 2.988 5.617 1 79.88 251 GLY B N 1
ATOM 4275 C CA . GLY B 1 251 ? -3.674 3.111 4.516 1 79.88 251 GLY B CA 1
ATOM 4276 C C . GLY B 1 251 ? -3.816 4.535 4.008 1 79.88 251 GLY B C 1
ATOM 4277 O O . GLY B 1 251 ? -3.322 5.473 4.637 1 79.88 251 GLY B O 1
ATOM 4278 N N . LEU B 1 252 ? -4.383 4.574 2.803 1 77.31 252 LEU B N 1
ATOM 4279 C CA . LEU B 1 252 ? -4.562 5.871 2.16 1 77.31 252 LEU B CA 1
ATOM 4280 C C . LEU B 1 252 ? -6 6.039 1.672 1 77.31 252 LEU B C 1
ATOM 4282 O O . LEU B 1 252 ? -6.484 5.234 0.874 1 77.31 252 LEU B O 1
ATOM 4286 N N . PHE B 1 253 ? -6.641 7.035 2.244 1 79.56 253 PHE B N 1
ATOM 4287 C CA . PHE B 1 253 ? -7.941 7.449 1.739 1 79.56 253 PHE B CA 1
ATOM 4288 C C . PHE B 1 253 ? -7.789 8.469 0.619 1 79.56 253 PHE B C 1
ATOM 4290 O O . PHE B 1 253 ? -7.117 9.492 0.789 1 79.56 253 PHE B O 1
ATOM 4297 N N . VAL B 1 254 ? -8.344 8.195 -0.494 1 82.5 254 VAL B N 1
ATOM 4298 C CA . VAL B 1 254 ? -8.18 9.031 -1.682 1 82.5 254 VAL B CA 1
ATOM 4299 C C . VAL B 1 254 ? -9.5 9.703 -2.037 1 82.5 254 VAL B C 1
ATOM 4301 O O . VAL B 1 254 ? -10.484 9.023 -2.359 1 82.5 254 VAL B O 1
ATOM 4304 N N . SER B 1 255 ? -9.492 10.961 -1.996 1 77.81 255 SER B N 1
ATOM 4305 C CA . SER B 1 255 ? -10.703 11.695 -2.332 1 77.81 255 SER B CA 1
ATOM 4306 C C . SER B 1 255 ? -10.484 12.609 -3.533 1 77.81 255 SER B C 1
ATOM 4308 O O . SER B 1 255 ? -11.438 13.117 -4.121 1 77.81 255 SER B O 1
ATOM 4310 N N . GLU B 1 256 ? -9.203 12.797 -3.865 1 75.06 256 GLU B N 1
ATOM 4311 C CA . GLU B 1 256 ? -8.891 13.672 -4.992 1 75.06 256 GLU B CA 1
ATOM 4312 C C . GLU B 1 256 ? -9.375 13.062 -6.309 1 75.06 256 GLU B C 1
ATOM 4314 O O . GLU B 1 256 ? -9 11.945 -6.66 1 75.06 256 GLU B O 1
ATOM 4319 N N . ARG B 1 257 ? -10.102 13.812 -7.09 1 80.19 257 ARG B N 1
ATOM 4320 C CA . ARG B 1 257 ? -10.781 13.328 -8.289 1 80.19 257 ARG B CA 1
ATOM 4321 C C . ARG B 1 257 ? -9.773 12.789 -9.305 1 80.19 257 ARG B C 1
ATOM 4323 O O . ARG B 1 257 ? -10.016 11.766 -9.945 1 80.19 257 ARG B O 1
ATOM 4330 N N . LYS B 1 258 ? -8.703 13.469 -9.461 1 82.31 258 LYS B N 1
ATOM 4331 C CA . LYS B 1 258 ? -7.699 13.047 -10.438 1 82.31 258 LYS B CA 1
ATOM 4332 C C . LYS B 1 258 ? -7.129 11.68 -10.078 1 82.31 258 LYS B C 1
ATOM 4334 O O . LYS B 1 258 ? -6.949 10.828 -10.953 1 82.31 258 LYS B O 1
ATOM 4339 N N . GLU B 1 259 ? -6.863 11.484 -8.805 1 87.12 259 GLU B N 1
ATOM 4340 C CA . GLU B 1 259 ? -6.32 10.211 -8.336 1 87.12 259 GLU B CA 1
ATOM 4341 C C . GLU B 1 259 ? -7.359 9.102 -8.438 1 87.12 259 GLU B C 1
ATOM 4343 O O . GLU B 1 259 ? -7.039 7.973 -8.828 1 87.12 259 GLU B O 1
ATOM 4348 N N . VAL B 1 260 ? -8.539 9.43 -8.133 1 91.06 260 VAL B N 1
ATOM 4349 C CA . VAL B 1 260 ? -9.625 8.461 -8.234 1 91.06 260 VAL B CA 1
ATOM 4350 C C . VAL B 1 260 ? -9.812 8.047 -9.695 1 91.06 260 VAL B C 1
ATOM 4352 O O . VAL B 1 260 ? -10.039 6.871 -9.992 1 91.06 260 VAL B O 1
ATOM 4355 N N . SER B 1 261 ? -9.711 9.008 -10.547 1 94.62 261 SER B N 1
ATOM 4356 C CA . SER B 1 261 ? -9.844 8.734 -11.977 1 94.62 261 SER B CA 1
ATOM 4357 C C . SER B 1 261 ? -8.805 7.727 -12.445 1 94.62 261 SER B C 1
ATOM 4359 O O . SER B 1 261 ? -9.109 6.832 -13.234 1 94.62 261 SER B O 1
ATOM 4361 N N . VAL B 1 262 ? -7.609 7.859 -11.992 1 95.56 262 VAL B N 1
ATOM 4362 C CA . VAL B 1 262 ? -6.539 6.926 -12.328 1 95.56 262 VAL B CA 1
ATOM 4363 C C . VAL B 1 262 ? -6.902 5.523 -11.844 1 95.56 262 VAL B C 1
ATOM 4365 O O . VAL B 1 262 ? -6.781 4.551 -12.586 1 95.56 262 VAL B O 1
ATOM 4368 N N . LEU B 1 263 ? -7.355 5.422 -10.656 1 97.25 263 LEU B N 1
ATOM 4369 C CA . LEU B 1 263 ? -7.703 4.133 -10.07 1 97.25 263 LEU B CA 1
ATOM 4370 C C . LEU B 1 263 ? -8.891 3.508 -10.805 1 97.25 263 LEU B C 1
ATOM 4372 O O . LEU B 1 263 ? -8.93 2.291 -11 1 97.25 263 LEU B O 1
ATOM 4376 N N . GLN B 1 264 ? -9.805 4.352 -11.195 1 97.62 264 GLN B N 1
ATOM 4377 C CA . GLN B 1 264 ? -10.922 3.859 -11.984 1 97.62 264 GLN B CA 1
ATOM 4378 C C . GLN B 1 264 ? -10.453 3.297 -13.32 1 97.62 264 GLN B C 1
ATOM 4380 O O . GLN B 1 264 ? -10.914 2.244 -13.758 1 97.62 264 GLN B O 1
ATOM 4385 N N . MET B 1 265 ? -9.562 3.986 -13.914 1 97.81 265 MET B N 1
ATOM 4386 C CA . MET B 1 265 ? -8.992 3.541 -15.18 1 97.81 265 MET B CA 1
ATOM 4387 C C . MET B 1 265 ? -8.281 2.199 -15.016 1 97.81 265 MET B C 1
ATOM 4389 O O . MET B 1 265 ? -8.461 1.297 -15.844 1 97.81 265 MET B O 1
ATOM 4393 N N . ARG B 1 266 ? -7.559 2.088 -14.008 1 98.19 266 ARG B N 1
ATOM 4394 C CA . ARG B 1 266 ? -6.828 0.854 -13.75 1 98.19 266 ARG B CA 1
ATOM 4395 C C . ARG B 1 266 ? -7.781 -0.302 -13.469 1 98.19 266 ARG B C 1
ATOM 4397 O O . ARG B 1 266 ? -7.59 -1.409 -13.977 1 98.19 266 ARG B O 1
ATOM 4404 N N . TYR B 1 267 ? -8.75 -0.039 -12.711 1 98.5 267 TYR B N 1
ATOM 4405 C CA . TYR B 1 267 ? -9.719 -1.085 -12.414 1 98.5 267 TYR B CA 1
ATOM 4406 C C . TYR B 1 267 ? -10.438 -1.534 -13.68 1 98.5 267 TYR B C 1
ATOM 4408 O O . TYR B 1 267 ? -10.648 -2.73 -13.891 1 98.5 267 TYR B O 1
ATOM 4416 N N . ALA B 1 268 ? -10.82 -0.544 -14.492 1 98.12 268 ALA B N 1
ATOM 4417 C CA . ALA B 1 268 ? -11.508 -0.857 -15.742 1 98.12 268 ALA B CA 1
ATOM 4418 C C . ALA B 1 268 ? -10.633 -1.731 -16.641 1 98.12 268 ALA B C 1
ATOM 4420 O O . ALA B 1 268 ? -11.117 -2.703 -17.234 1 98.12 268 ALA B O 1
ATOM 4421 N N . ARG B 1 269 ? -9.43 -1.444 -16.734 1 98.25 269 ARG B N 1
ATOM 4422 C CA . ARG B 1 269 ? -8.523 -2.248 -17.547 1 98.25 269 ARG B CA 1
ATOM 4423 C C . ARG B 1 269 ? -8.383 -3.656 -16.984 1 98.25 269 ARG B C 1
ATOM 4425 O O . ARG B 1 269 ? -8.359 -4.637 -17.734 1 98.25 269 ARG B O 1
ATOM 4432 N N . MET B 1 270 ? -8.297 -3.771 -15.664 1 98.38 270 MET B N 1
ATOM 4433 C CA . MET B 1 270 ? -8.156 -5.082 -15.031 1 98.38 270 MET B CA 1
ATOM 4434 C C . MET B 1 270 ? -9.398 -5.934 -15.273 1 98.38 270 MET B C 1
ATOM 4436 O O . MET B 1 270 ? -9.305 -7.156 -15.406 1 98.38 270 MET B O 1
ATOM 4440 N N . ARG B 1 271 ? -10.539 -5.324 -15.352 1 98.06 271 ARG B N 1
ATOM 4441 C CA . ARG B 1 271 ? -11.758 -6.07 -15.664 1 98.06 271 ARG B CA 1
ATOM 4442 C C . ARG B 1 271 ? -11.648 -6.746 -17.031 1 98.06 271 ARG B C 1
ATOM 4444 O O . ARG B 1 271 ? -12.156 -7.855 -17.219 1 98.06 271 ARG B O 1
ATOM 4451 N N . SER B 1 272 ? -10.992 -6.055 -17.891 1 97.69 272 SER B N 1
ATOM 4452 C CA . SER B 1 272 ? -10.828 -6.594 -19.234 1 97.69 272 SER B CA 1
ATOM 4453 C C . SER B 1 272 ? -9.719 -7.641 -19.281 1 97.69 272 SER B C 1
ATOM 4455 O O . SER B 1 272 ? -9.695 -8.492 -20.172 1 97.69 272 SER B O 1
ATOM 4457 N N . GLN B 1 273 ? -8.781 -7.535 -18.391 1 98.12 273 GLN B N 1
ATOM 4458 C CA . GLN B 1 273 ? -7.645 -8.453 -18.359 1 98.12 273 GLN B CA 1
ATOM 4459 C C . GLN B 1 273 ? -7.988 -9.727 -17.594 1 98.12 273 GLN B C 1
ATOM 4461 O O . GLN B 1 273 ? -7.426 -10.789 -17.859 1 98.12 273 GLN B O 1
ATOM 4466 N N . ALA B 1 274 ? -8.883 -9.609 -16.609 1 98.75 274 ALA B N 1
ATOM 4467 C CA . ALA B 1 274 ? -9.312 -10.758 -15.812 1 98.75 274 ALA B CA 1
ATOM 4468 C C . ALA B 1 274 ? -10.188 -11.703 -16.641 1 98.75 274 ALA B C 1
ATOM 4470 O O . ALA B 1 274 ? -10.633 -11.344 -17.734 1 98.75 274 ALA B O 1
ATOM 4471 N N . LEU B 1 275 ? -10.344 -12.883 -16.156 1 98.75 275 LEU B N 1
ATOM 4472 C CA . LEU B 1 275 ? -11.281 -13.805 -16.766 1 98.75 275 LEU B CA 1
ATOM 4473 C C . LEU B 1 275 ? -12.703 -13.258 -16.734 1 98.75 275 LEU B C 1
ATOM 4475 O O . LEU B 1 275 ? -13.039 -12.461 -15.844 1 98.75 275 LEU B O 1
ATOM 4479 N N . SER B 1 276 ? -13.516 -13.688 -17.719 1 98.44 276 SER B N 1
ATOM 4480 C CA . SER B 1 276 ? -14.93 -13.344 -17.656 1 98.44 276 SER B CA 1
ATOM 4481 C C . SER B 1 276 ? -15.578 -13.859 -16.375 1 98.44 276 SER B C 1
ATOM 4483 O O . SER B 1 276 ? -15.016 -14.719 -15.688 1 98.44 276 SER B O 1
ATOM 4485 N N . LEU B 1 277 ? -16.719 -13.305 -16.047 1 97.94 277 LEU B N 1
ATOM 4486 C CA . LEU B 1 277 ? -17.438 -13.742 -14.852 1 97.94 277 LEU B CA 1
ATOM 4487 C C . LEU B 1 277 ? -17.641 -15.258 -14.875 1 97.94 277 LEU B C 1
ATOM 4489 O O . LEU B 1 277 ? -17.312 -15.945 -13.906 1 97.94 277 LEU B O 1
ATOM 4493 N N . ASP B 1 278 ? -18.062 -15.789 -15.984 1 98.12 278 ASP B N 1
ATOM 4494 C CA . ASP B 1 278 ? -18.328 -17.219 -16.109 1 98.12 278 ASP B CA 1
ATOM 4495 C C . ASP B 1 278 ? -17.031 -18.031 -16.031 1 98.12 278 ASP B C 1
ATOM 4497 O O . ASP B 1 278 ? -16.984 -19.062 -15.344 1 98.12 278 ASP B O 1
ATOM 4501 N N . ASP B 1 279 ? -16.047 -17.594 -16.703 1 98.69 279 ASP B N 1
ATOM 4502 C CA . ASP B 1 279 ? -14.773 -18.297 -16.688 1 98.69 279 ASP B CA 1
ATOM 4503 C C . ASP B 1 279 ? -14.141 -18.266 -15.305 1 98.69 279 ASP B C 1
ATOM 4505 O O . ASP B 1 279 ? -13.461 -19.219 -14.898 1 98.69 279 ASP B O 1
ATOM 4509 N N . SER B 1 280 ? -14.328 -17.188 -14.594 1 98.81 280 SER B N 1
ATOM 4510 C CA . SER B 1 280 ? -13.82 -17.062 -13.227 1 98.81 280 SER B CA 1
ATOM 4511 C C . SER B 1 280 ? -14.453 -18.094 -12.305 1 98.81 280 SER B C 1
ATOM 4513 O O . SER B 1 280 ? -13.742 -18.781 -11.57 1 98.81 280 SER B O 1
ATOM 4515 N N . LEU B 1 281 ? -15.711 -18.203 -12.43 1 98.25 281 LEU B N 1
ATOM 4516 C CA . LEU B 1 281 ? -16.406 -19.203 -11.617 1 98.25 281 LEU B CA 1
ATOM 4517 C C . LEU B 1 281 ? -16.016 -20.625 -12.039 1 98.25 281 LEU B C 1
ATOM 4519 O O . LEU B 1 281 ? -15.867 -21.516 -11.195 1 98.25 281 LEU B O 1
ATOM 4523 N N . GLY B 1 282 ? -15.875 -20.797 -13.359 1 98.38 282 GLY B N 1
ATOM 4524 C CA . GLY B 1 282 ? -15.391 -22.078 -13.852 1 98.38 282 GLY B CA 1
ATOM 4525 C C . GLY B 1 282 ? -14.031 -22.453 -13.297 1 98.38 282 GLY B C 1
ATOM 4526 O O . GLY B 1 282 ? -13.805 -23.609 -12.898 1 98.38 282 GLY B O 1
ATOM 4527 N N . LEU B 1 283 ? -13.148 -21.516 -13.234 1 98.5 283 LEU B N 1
ATOM 4528 C CA . LEU B 1 283 ? -11.82 -21.766 -12.695 1 98.5 283 LEU B CA 1
ATOM 4529 C C . LEU B 1 283 ? -11.891 -22.125 -11.219 1 98.5 283 LEU B C 1
ATOM 4531 O O . LEU B 1 283 ? -11.211 -23.047 -10.766 1 98.5 283 LEU B O 1
ATOM 4535 N N . LEU B 1 284 ? -12.672 -21.391 -10.484 1 98.38 284 LEU B N 1
ATOM 4536 C CA . LEU B 1 284 ? -12.82 -21.688 -9.062 1 98.38 284 LEU B CA 1
ATOM 4537 C C . LEU B 1 284 ? -13.367 -23.094 -8.844 1 98.38 284 LEU B C 1
ATOM 4539 O O . LEU B 1 284 ? -12.906 -23.812 -7.949 1 98.38 284 LEU B O 1
ATOM 4543 N N . ARG B 1 285 ? -14.289 -23.5 -9.672 1 97.94 285 ARG B N 1
ATOM 4544 C CA . ARG B 1 285 ? -14.844 -24.844 -9.562 1 97.94 285 ARG B CA 1
ATOM 4545 C C . ARG B 1 285 ? -13.789 -25.906 -9.859 1 97.94 285 ARG B C 1
ATOM 4547 O O . ARG B 1 285 ? -13.719 -26.938 -9.188 1 97.94 285 ARG B O 1
ATOM 4554 N N . ARG B 1 286 ? -12.969 -25.641 -10.812 1 97.5 286 ARG B N 1
ATOM 4555 C CA . ARG B 1 286 ? -11.891 -26.562 -11.141 1 97.5 286 ARG B CA 1
ATOM 4556 C C . ARG B 1 286 ? -10.875 -26.656 -10 1 97.5 286 ARG B C 1
ATOM 4558 O O . ARG B 1 286 ? -10.414 -27.75 -9.664 1 97.5 286 ARG B O 1
ATOM 4565 N N . MET B 1 287 ? -10.586 -25.531 -9.453 1 96 287 MET B N 1
ATOM 4566 C CA . MET B 1 287 ? -9.641 -25.5 -8.344 1 96 287 MET B CA 1
ATOM 4567 C C . MET B 1 287 ? -10.195 -26.266 -7.145 1 96 287 MET B C 1
ATOM 4569 O O . MET B 1 287 ? -9.438 -26.938 -6.434 1 96 287 MET B O 1
ATOM 4573 N N . ARG B 1 288 ? -11.43 -26.125 -6.98 1 92.88 288 ARG B N 1
ATOM 4574 C CA . ARG B 1 288 ? -12.102 -26.828 -5.895 1 92.88 288 ARG B CA 1
ATOM 4575 C C . ARG B 1 288 ? -11.953 -28.344 -6.055 1 92.88 288 ARG B C 1
ATOM 4577 O O . ARG B 1 288 ? -11.734 -29.047 -5.074 1 92.88 288 ARG B O 1
ATOM 4584 N N . GLY B 1 289 ? -12.141 -28.797 -7.289 1 87.31 289 GLY B N 1
ATOM 4585 C CA . GLY B 1 289 ? -12.047 -30.219 -7.582 1 87.31 289 GLY B CA 1
ATOM 4586 C C . GLY B 1 289 ? -10.633 -30.75 -7.512 1 87.31 289 GLY B C 1
ATOM 4587 O O . GLY B 1 289 ? -10.422 -31.938 -7.227 1 87.31 289 GLY B O 1
ATOM 4588 N N . ALA B 1 290 ? -9.656 -29.891 -7.809 1 79.56 290 ALA B N 1
ATOM 4589 C CA . ALA B 1 290 ? -8.25 -30.281 -7.824 1 79.56 290 ALA B CA 1
ATOM 4590 C C . ALA B 1 290 ? -7.664 -30.281 -6.414 1 79.56 290 ALA B C 1
ATOM 4592 O O . ALA B 1 290 ? -6.598 -30.859 -6.18 1 79.56 290 ALA B O 1
ATOM 4593 N N . SER B 1 291 ? -8.219 -29.562 -5.516 1 67.94 291 SER B N 1
ATOM 4594 C CA . SER B 1 291 ? -7.668 -29.484 -4.164 1 67.94 291 SER B CA 1
ATOM 4595 C C . SER B 1 291 ? -8.039 -30.719 -3.346 1 67.94 291 SER B C 1
ATOM 4597 O O . SER B 1 291 ? -9.125 -31.266 -3.51 1 67.94 291 SER B O 1
#

Nearest PDB structures (foldseek):
  2b5a-assembly1_A  TM=8.115E-01  e=5.873E-04  [Bacillus] caldolyticus
  1y7y-assembly1_B  TM=9.164E-01  e=2.595E-03  Aeromonas hydrophila
  3f52-assembly1_E  TM=7.470E-01  e=3.234E-03  Corynebacterium glutamicum
  3f52-assembly1_A  TM=7.969E-01  e=5.924E-03  Corynebacterium glutamicum
  3f51-assembly1_A  TM=6.694E-01  e=3.234E-03  Corynebacterium glutamicum

Solvent-accessible surface area (backbone atoms only — not comparable to full-atom values): 30329 Å² total; per-residue (Å²): 140,77,88,66,85,71,76,73,73,76,73,74,73,76,72,73,80,71,72,68,81,72,76,61,43,60,58,18,45,18,25,32,16,42,7,28,36,51,45,29,39,36,48,73,68,69,41,49,62,74,65,41,15,68,68,40,71,46,51,48,67,56,49,51,32,25,36,63,4,53,31,75,71,51,71,66,42,44,55,33,42,30,62,75,43,66,42,74,53,24,52,55,44,18,53,72,28,41,36,44,49,63,44,54,64,52,46,45,49,56,49,52,59,49,59,76,56,27,42,32,39,41,37,40,32,68,60,51,77,55,70,72,61,50,39,70,66,46,48,49,44,54,48,69,37,36,64,73,75,65,53,70,67,54,48,50,51,52,47,53,55,43,57,58,58,33,44,47,72,68,75,34,65,80,26,40,37,38,36,39,35,38,42,56,54,61,60,16,20,48,58,28,65,67,41,34,41,53,34,49,53,48,43,56,56,50,46,67,40,91,36,34,47,52,26,29,29,57,55,62,42,46,68,61,45,58,59,46,49,33,41,32,38,36,27,37,83,85,71,44,63,38,32,45,27,66,37,56,96,34,60,44,70,40,65,54,63,72,61,45,49,39,51,50,52,28,50,54,52,38,61,70,65,22,37,52,57,66,54,22,52,51,49,48,53,49,50,47,71,72,95,139,74,84,70,86,71,76,73,73,77,70,75,72,74,72,72,79,72,73,66,81,70,75,60,40,61,58,19,44,19,25,31,17,43,7,28,36,50,46,29,39,36,51,72,66,69,41,51,61,74,66,42,15,68,69,43,70,47,53,48,67,56,50,51,33,26,36,64,4,52,31,74,73,52,70,64,43,44,53,33,42,30,62,75,43,64,43,75,52,24,52,54,44,17,53,72,26,40,38,47,50,62,47,54,64,50,47,46,48,56,49,51,60,49,60,77,56,26,42,32,39,41,37,40,34,67,60,51,78,54,70,71,60,51,41,68,66,44,47,49,43,53,47,66,37,35,64,73,76,66,53,72,67,55,48,50,51,52,47,52,54,43,57,57,56,32,44,48,71,70,74,36,68,80,25,40,36,39,35,41,35,38,41,56,56,61,58,16,20,48,58,29,63,68,41,33,43,53,35,49,53,48,43,56,57,50,46,67,40,91,36,34,45,53,27,28,27,56,57,64,40,47,67,61,46,58,60,48,49,34,40,31,37,35,29,36,82,85,72,44,62,38,31,45,28,66,37,56,96,35,61,44,70,40,65,55,64,72,62,45,50,39,52,50,51,28,50,55,51,36,60,70,65,22,38,52,57,67,55,22,52,51,49,49,53,49,51,50,70,72,94

Foldseek 3Di:
DDDPVVPVVPPVPPPPCPVPDPPFQAQDPLQQVLLCLLVVLCVVQVHDLCRVQVQLVHDSVVNVCSNRSNGLDDPSSL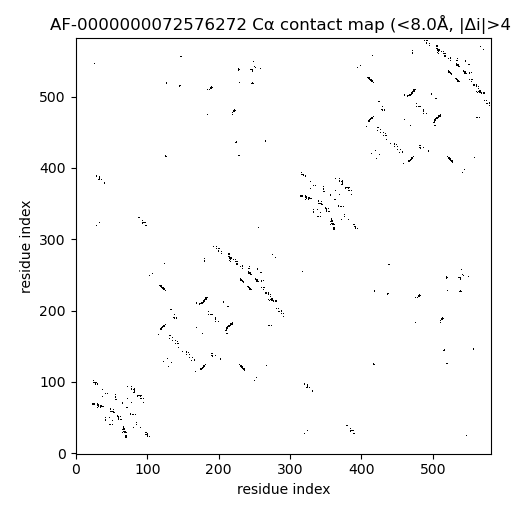VSSCVVSVSVCPNVVSSVPDDSLVFQVNLVVVVLVQLLFFQEKEKEAEDADDLLLADLLLQLLVQCPDPPHDDPVVSVVVSVVSVVSNCSLVVVLSHAYEYEYEPVNLVVQRNHLVSSLVSLVSNLVSCPRPRYFYWYQYPDAPDALQVVGIKMWTAGPVRAIWIKADDPRHIDIGRDPVVRVSVVVRSVVRCVNTDDRVVRNVVSVVSSVVD/DDDPPPPVVPPVPPPPPPVDCPDFQAQDPLQQVLLCLLVVLCVVQVHDLCRVQVQLVHDSVVNVCSNRSRGLDDPSSLVSSCVVSVSVCPNVVSSVPDDSLVFQVNLVVVVLVQLLFFQEKEKEAEDADDLLLADLLLQLLVQCPDPPHDDPVVSVVVSVVSVVSNCSLVVVLSHAYEYEYEPVNLVVQRNHLVSSLVSLVSNLVSCPRPRYFYWYQYPDAPDALQVVGIKMWTAGPVRAIWIKADDPRHIDIGRDPVVRVSVVVRSVVRCVNTDDRVVRNVVSVVSSVVD

Sequence (582 aa):
MGPLSGRDGWEVSRMTDGTGGAGEPEASDSLKAFGEVVKAFRKRAGLTQEEFAPQVRYSVPTVASIEQGRRFPPVDFVERAEAALDAFGALRGAARHLSRQPGLASWFRQWARFEAEAVSLYTYECRLIPGLLQTEAYARTLFTNQLPPLGDDQIEAQWVARAERQRLLRELPNTAFSFILEEHLFLRRMGGTQVTRELIDHVLGLAELRNVEVQVMPLVRNAHAGMAGPMQLLETPEARWFAYNEGQRGGLFVSERKEVSVLQMRYARMRSQALSLDDSLGLLRRMRGASMGPLSGRDGWEVSRMTDGTGGAGEPEASDSLKAFGEVVKAFRKRAGLTQEEFAPQVRYSVPTVASIEQGRRFPPVDFVERAEAALDAFGALRGAARHLSRQPGLASWFRQWARFEAEAVSLYTYECRLIPGLLQTEAYARTLFTNQLPPLGDDQIEAQWVARAERQRLLRELPNTAFSFILEEHLFLRRMGGTQVTRELIDHVLGLAELRNVEVQVMPLVRNAHAGMAGPMQLLETPEARWFAYNEGQRGGLFVSERKEVSVLQMRYARMRSQALSLDDSLGLLRRMRGAS

pLDDT: mean 84.62, std 21.32, range [21.02, 98.94]

Secondary structure (DSSP, 8-state):
----------------------------HHHHHHHHHHHHHHHHTT--HHHHHHHHTS-HHHHHHHHTTSSPPPHHHHHHHHHHTT-TTHHHHHHTT---S--HHHHHHHHHHHHTT-SEEEEEESSS--GGG--HHHHHHHHHH-SSPPPHHHHHHHHHHHHHHHTHHHH-TTSEEEEEEETHHHHT-TT-HHHHHHHHHHHHHHTTSTTEEEEEE-S--S--S-TT--EEEEE-TTS-EEEEEEETTEEEEE--HHHHHHHHHHHHHHHHHSPPHHHHHHHHHHHHHH-/----------------------------HHHHHHHHHHHHHHHHTT--HHHHHHHHTS-HHHHHHHHTTSSPPPHHHHHHHHHHTT-TTHHHHHHTT---S--HHHHHHHHHHHHTT-SEEEEEESSS--GGG--HHHHHHHHHH-SSPPPHHHHHHHHHHHHHHHTHHHH-TTSEEEEEEETHHHHT-TT-HHHHHHHHHHHHHHTTSTTEEEEEE-S--S--S-TT--EEEEE-TTS-EEEEEEETTEEEEE--HHHHHHHHHHHHHHHHHSPPHHHHHHHHHHHHHH-

Organism: Streptomyces coelicolor (strain ATCC BAA-471 / A3(2) / M145) (NCBI:txid100226)

InterPro domains:
  IPR001387 Cro/C1-type, helix-turn-helix domain [PS50943] (38-91)
  IPR001387 Cro/C1-type, helix-turn-helix domain [SM00530] (37-92)
  IPR001387 Cro/C1-type, helix-turn-helix domain [cd00093] (35-86)
  IPR010982 Lambda repressor-like, DNA-binding domain superfamily [G3DSA:1.10.260.40] (24-88)
  IPR010982 Lambda repressor-like, DNA-binding domain superfamily [SSF47413] (32-86)
  IPR043917 Domain of unknown function DUF5753 [PF19054] (108-286)

Radius of gyrati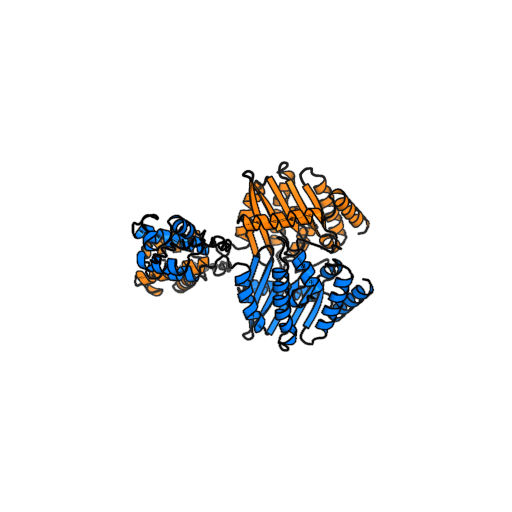on: 28.33 Å; Cα contacts (8 Å, |Δi|>4): 957; chains: 2; bounding box: 59×91×130 Å